Protein AF-A0A8J8F6L7-F1 (afdb_monomer_lite)

Foldseek 3Di:
DPPDPPPVPPPPDDDDDDPPDDPDQDQPPDDAPDKFKWFFAAQPFLQWTWIQTPVVRDIFTAREAFWDAQDEPPCLVVDDQLLDFLGPDSVLSNVLRVVSRVVCCVQRPGGFIKIKHHFPQDDQADPVRGGHIWIFGDSPPPPDRPDTSRLVCLLQASTQTDLARGPCNQVSLQSNVNCLVVCGRSNPPRDLFDAAALQWFAQKAKFFQFFFKAFLVARDDPLFAFDFFDLQKDWFFPDPQFRDPVVSGGRQKGDDLVLLEIEGRAPRQFCSCCVFCRNGRHLLLVVLSLCVSFPDLQDAAAEEEENQQRQPPDPWHDDSNRRSVSQVNQRNQSHHYYYDNDAPPPGHDHLVRHQEYEYEQGQHADDLVNLVSVLVSSVNRHHYYYHGHLPDDPNSQVRSVVSCVSSPGRMGGGNTTMFHCPAATPSGRSTGMDSRGDPPNDDSGGRDNSRSVPPVQCWDWPPQAAQFWTKIKGKDFFVCVFDFAAFFKKKKAWDPQKWQAFDWQVQKWKWADAPLPNHTDTWGFDTDGDTDGMDMTGTDPPDGRGHNGMIMMIGGTMGHGHFDKIKMKMWTDDPDIDMDITIDGHD

pLDDT: mean 90.18, std 14.59, range [25.34, 98.88]

Sequence (587 aa):
MRRRSFLQSIAATLGIGATSSQIYAAASELNCGVWYDAEITKVTDGDTVDILVDENDTEYNVRVLGHDTPEKSGNTYYEKIEEWEFIDDGEHLEEWGNKATDFAEKELPVGTQCQVRLDCESEEIDQYGRLLAKIRYDREGNGTYDTVYNKFAIEEGYARVYAGSMSNTDEYLAAQRFARENSRGLWAGVKDELPEWRNRDVSTSMHPHTSSIVTTDGKVPPSRVPIWAEPEAVQENTSSYTVEYDDGNLPLVAVDRPKHVAYFGGVTINEVWEEETTDLDHFTFVTNLIDELHDDANPSGPVLIDGGHKTFNQDNAVSAEDTAFYQRYLEGVGIELHSINNYSNDTGYALSEARALVASSCPEEWTADEIDAVQQFTENGGVVLLMGSGSETTAERANLDDLAAGIGTDLRLNIDDVRDDTNNVADDRKLLVTENLNREEFDLWTAYNGDSTVVADILDASPSDANIASTHTWTLDDASDDFDGEVDAIDVAYPPGTSLDGLTNENITVYLDRDGDGTTDVIRVNSDEYSGSSATFVLDGRYNTDVAGEVTLVIDGIENPDAGEHVATETLTGDDTYSVDAEYVVK

Radius of gyration: 29.03 Å; chains: 1; bounding box: 58×84×83 Å

Secondary structure (DSSP, 8-state):
---SGGGTTSTTS----------PPPP-SPPTT-EEEEEEEEE-SSSEEEEEETTTTEEEEEEETTEE-PPPTT-GGG--GGGSTT---HHHHHHHHHHHHHHHHHHS-TT-EEEEE--SSS-SB-TTS-EEEEEEE-TTSSS---EEHHHHHHHTTS-EEP--S-TTHHHHHHHHHHHHHTT-GGGTT--SS----S----S-EEEETPPPEEETTEEPPGGG-SEE--TT-EEEE-STTPPP-TTS--EEEEEEGGGTEEEESS-TT-GGGHHHHTT--HHHHHHHHHHHHSSSSS--SPEEEE-TTS-TT-TTS--GGG-HHHHHHHHHTT--EEEE--TTSSSS--GGG-SEEEEE--SSPPPHHHHHHHHHHHHTT-EEEEE--TT--HHHHHHHHHHHHHTT--EEE-SEEEE-SSSBSTT-TTEEEE--B-TTT----SPP-SS-S----SEEEES--TTSEEEEEEEETTGGGT--EEEEEEEEE--BTBB-TT-BGGGEEEEE-SSSSS--EEEPBPS-B--TTEEEEEB-TTS--EESS-EEEEEEEEEP-SSEEEEEEEEEEESSEEEEEEEEEE-

Structure (mmCIF, N/CA/C/O backbone):
data_AF-A0A8J8F6L7-F1
#
_entry.id   AF-A0A8J8F6L7-F1
#
loop_
_atom_site.group_PDB
_atom_site.id
_atom_site.type_symbol
_atom_site.label_atom_id
_atom_site.label_alt_id
_atom_site.label_comp_id
_atom_site.label_asym_id
_atom_site.label_entity_id
_atom_site.label_seq_id
_atom_site.pdbx_PDB_ins_code
_atom_site.Cartn_x
_atom_site.Cartn_y
_atom_site.Cartn_z
_atom_site.occupancy
_atom_site.B_iso_or_equiv
_atom_site.auth_seq_id
_atom_site.auth_comp_id
_atom_site.auth_asym_id
_atom_site.auth_atom_id
_atom_site.pdbx_PDB_model_num
ATOM 1 N N . MET A 1 1 ? -12.933 11.354 5.220 1.00 36.38 1 MET A N 1
ATOM 2 C CA . MET A 1 1 ? -11.989 12.163 6.040 1.00 36.38 1 MET A CA 1
ATOM 3 C C . MET A 1 1 ? -11.129 13.086 5.143 1.00 36.38 1 MET A C 1
ATOM 5 O O . MET A 1 1 ? -10.077 12.668 4.698 1.00 36.38 1 MET A O 1
ATOM 9 N N . ARG A 1 2 ? -11.537 14.330 4.805 1.00 25.34 2 ARG A N 1
ATOM 10 C CA . ARG A 1 2 ? -10.688 15.239 3.979 1.00 25.34 2 ARG A CA 1
ATOM 11 C C . ARG A 1 2 ? -9.535 15.797 4.822 1.00 25.34 2 ARG A C 1
ATOM 13 O O . ARG A 1 2 ? -9.716 16.764 5.566 1.00 25.34 2 ARG A O 1
ATOM 20 N N . ARG A 1 3 ? -8.373 15.150 4.750 1.00 41.25 3 ARG A N 1
ATOM 21 C CA . ARG A 1 3 ? -7.165 15.507 5.500 1.00 41.25 3 ARG A CA 1
ATOM 22 C C . ARG A 1 3 ? -6.457 16.692 4.816 1.00 41.25 3 ARG A C 1
ATOM 24 O O . ARG A 1 3 ? -6.152 16.678 3.633 1.00 41.25 3 ARG A O 1
ATOM 31 N N . ARG A 1 4 ? -6.283 17.771 5.586 1.00 34.62 4 ARG A N 1
ATOM 32 C CA . ARG A 1 4 ? -5.403 18.950 5.393 1.00 34.62 4 ARG A CA 1
ATOM 33 C C . ARG A 1 4 ? -5.516 19.869 4.154 1.00 34.62 4 ARG A C 1
ATOM 35 O O . ARG A 1 4 ? -5.208 21.051 4.325 1.00 34.62 4 ARG A O 1
ATOM 42 N N . SER A 1 5 ? -6.021 19.472 2.983 1.00 30.50 5 SER A N 1
ATOM 43 C CA . SER A 1 5 ? -5.944 20.345 1.781 1.00 30.50 5 SER A CA 1
ATOM 44 C C . SER A 1 5 ? -6.830 21.609 1.821 1.00 30.50 5 SER A C 1
ATOM 46 O O . SER A 1 5 ? -6.501 22.636 1.224 1.00 30.50 5 SER A O 1
ATOM 48 N N . PHE A 1 6 ? -7.924 21.622 2.593 1.00 27.05 6 PHE A N 1
ATOM 49 C CA . PHE A 1 6 ? -8.895 22.730 2.538 1.00 27.05 6 PHE A CA 1
ATOM 50 C C . PHE A 1 6 ? -8.508 23.993 3.339 1.00 27.05 6 PHE A C 1
ATOM 52 O O . PHE A 1 6 ? -9.115 25.052 3.162 1.00 27.05 6 PHE A O 1
ATOM 59 N N . LEU A 1 7 ? -7.505 23.930 4.223 1.00 28.56 7 LEU A N 1
ATOM 60 C CA . LEU A 1 7 ? -7.159 25.063 5.099 1.00 28.56 7 LEU A CA 1
ATOM 61 C C . LEU A 1 7 ? -6.171 26.066 4.484 1.00 28.56 7 LEU A C 1
ATOM 63 O O . LEU A 1 7 ? -6.105 27.201 4.962 1.00 28.56 7 LEU A O 1
ATOM 67 N N . GLN A 1 8 ? -5.462 25.724 3.404 1.00 29.28 8 GLN A N 1
ATOM 68 C CA . GLN A 1 8 ? -4.541 26.676 2.768 1.00 29.28 8 GLN A CA 1
ATOM 69 C C . GLN A 1 8 ? -5.259 27.770 1.949 1.00 29.28 8 GLN A C 1
ATOM 71 O O . GLN A 1 8 ? -4.736 28.878 1.819 1.00 29.28 8 GLN A O 1
ATOM 76 N N . SER A 1 9 ? -6.500 27.543 1.499 1.00 26.55 9 SER A N 1
ATOM 77 C CA . SER A 1 9 ? -7.183 28.456 0.561 1.00 26.55 9 SER A CA 1
ATOM 78 C C . SER A 1 9 ? -8.072 29.549 1.184 1.00 26.55 9 SER A C 1
ATOM 80 O O . SER A 1 9 ? -8.610 30.378 0.451 1.00 26.55 9 SER A O 1
ATOM 82 N N . ILE A 1 10 ? -8.214 29.642 2.517 1.00 27.50 10 ILE A N 1
ATOM 83 C CA . ILE A 1 10 ? -9.085 30.658 3.171 1.00 27.50 10 ILE A CA 1
ATOM 84 C C . ILE A 1 10 ? -8.306 31.718 3.985 1.00 27.50 10 ILE A C 1
ATOM 86 O O . ILE A 1 10 ? -8.880 32.698 4.460 1.00 27.50 10 ILE A O 1
ATOM 90 N N . ALA A 1 11 ? -6.976 31.634 4.090 1.00 28.31 11 ALA A N 1
ATOM 91 C CA . ALA A 1 11 ? -6.195 32.613 4.865 1.00 28.31 11 ALA A CA 1
ATOM 92 C C . ALA A 1 11 ? -5.929 33.953 4.137 1.00 28.31 11 ALA A C 1
ATOM 94 O O . ALA A 1 11 ? -5.399 34.894 4.733 1.00 28.31 11 ALA A O 1
ATOM 95 N N . ALA A 1 12 ? -6.309 34.086 2.863 1.00 28.75 12 ALA A N 1
ATOM 96 C CA . ALA A 1 12 ? -5.899 35.207 2.018 1.00 28.75 12 ALA A CA 1
ATOM 97 C C . ALA A 1 12 ? -6.955 36.310 1.821 1.00 28.75 12 ALA A C 1
ATOM 99 O O . ALA A 1 12 ? -6.907 37.011 0.815 1.00 28.75 12 ALA A O 1
ATOM 100 N N . THR A 1 13 ? -7.923 36.535 2.719 1.00 31.84 13 THR A N 1
ATOM 101 C CA . THR A 1 13 ? -8.704 37.793 2.664 1.00 31.84 13 THR A CA 1
ATOM 102 C C . THR A 1 13 ? -9.397 38.141 3.981 1.00 31.84 13 THR A C 1
ATOM 104 O O . THR A 1 13 ? -10.559 37.817 4.163 1.00 31.84 13 THR A O 1
ATOM 107 N N . LEU A 1 14 ? -8.704 38.839 4.891 1.00 30.12 14 LEU A N 1
ATOM 108 C CA . LEU A 1 14 ? -9.230 39.911 5.765 1.00 30.12 14 LEU A CA 1
ATOM 109 C C . LEU A 1 14 ? -8.181 40.236 6.834 1.00 30.12 14 LEU A C 1
ATOM 111 O O . LEU A 1 14 ? -8.119 39.633 7.901 1.00 30.12 14 LEU A O 1
ATOM 115 N N . GLY A 1 15 ? -7.336 41.224 6.545 1.00 36.53 15 GLY A N 1
ATOM 116 C CA . GLY A 1 15 ? -6.406 41.760 7.527 1.00 36.53 15 GLY A CA 1
ATOM 117 C C . GLY A 1 15 ? -7.146 42.501 8.636 1.00 36.53 15 GLY A C 1
ATOM 118 O O . GLY A 1 15 ? -7.503 43.653 8.434 1.00 36.53 15 GLY A O 1
ATOM 119 N N . ILE A 1 16 ? -7.312 41.858 9.793 1.00 32.06 16 ILE A N 1
ATOM 120 C CA . ILE A 1 16 ? -7.344 42.452 11.138 1.00 32.06 16 ILE A CA 1
ATOM 121 C C . ILE A 1 16 ? -6.668 41.424 12.057 1.00 32.06 16 ILE A C 1
ATOM 123 O O . ILE A 1 16 ? -7.080 40.272 12.126 1.00 32.06 16 ILE A O 1
ATOM 127 N N . GLY A 1 17 ? -5.600 41.844 12.735 1.00 36.12 17 GLY A N 1
ATOM 128 C 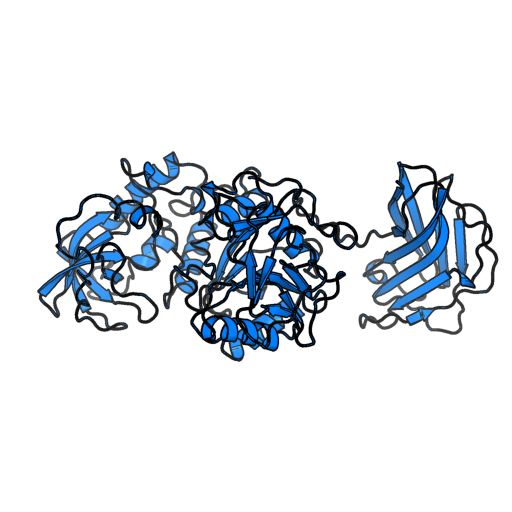CA . GLY A 1 17 ? -4.788 40.988 13.592 1.00 36.12 17 GLY A CA 1
ATOM 129 C C . GLY A 1 17 ? -5.559 40.411 14.780 1.00 36.12 17 GLY A C 1
ATOM 130 O O . GLY A 1 17 ? -5.844 41.113 15.746 1.00 36.12 17 GLY A O 1
ATOM 131 N N . ALA A 1 18 ? -5.802 39.110 14.711 1.00 28.64 18 ALA A N 1
ATOM 132 C CA . ALA A 1 18 ? -5.676 38.164 15.808 1.00 28.64 18 ALA A CA 1
ATOM 133 C C . ALA A 1 18 ? -5.099 36.892 15.173 1.00 28.64 18 ALA A C 1
ATOM 135 O O . ALA A 1 18 ? -5.662 36.375 14.214 1.00 28.64 18 ALA A O 1
ATOM 136 N N . THR A 1 19 ? -3.926 36.456 15.621 1.00 32.53 19 THR A N 1
ATOM 137 C CA . THR A 1 19 ? -3.245 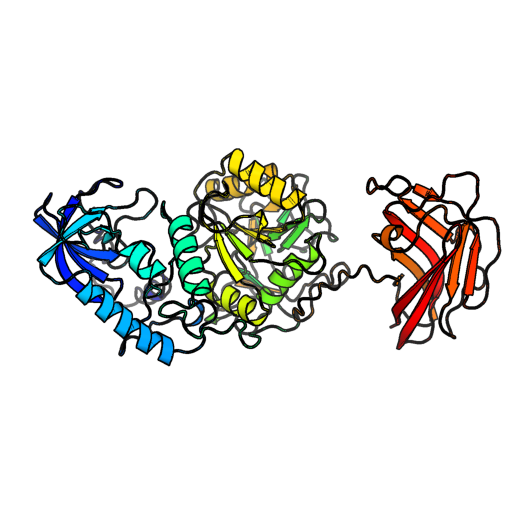35.253 15.127 1.00 32.53 19 THR A CA 1
ATOM 138 C C . THR A 1 19 ? -4.118 34.029 15.407 1.00 32.53 19 THR A C 1
ATOM 140 O O . THR A 1 19 ? -4.175 33.557 16.539 1.00 32.53 19 THR A O 1
ATOM 143 N N . SER A 1 20 ? -4.841 33.556 14.392 1.00 33.84 20 SER A N 1
ATOM 144 C CA . SER A 1 20 ? -5.748 32.402 14.433 1.00 33.84 20 SER A CA 1
ATOM 145 C C . SER A 1 20 ? -5.003 31.090 14.176 1.00 33.84 20 SER A C 1
ATOM 147 O O . SER A 1 20 ? -5.345 30.319 13.286 1.00 33.84 20 SER A O 1
ATOM 149 N N . SER A 1 21 ? -3.941 30.863 14.931 1.00 35.09 21 SER A N 1
ATOM 150 C CA . SER A 1 21 ? -3.118 29.662 14.847 1.00 35.09 21 SER A CA 1
ATOM 151 C C . SER A 1 21 ? -2.465 29.505 16.212 1.00 35.09 21 SER A C 1
ATOM 153 O O . SER A 1 21 ? -1.813 30.450 16.653 1.00 35.09 21 SER A O 1
ATOM 155 N N . GLN A 1 22 ? -2.656 28.347 16.852 1.00 34.81 22 GLN A N 1
ATOM 156 C CA . GLN A 1 22 ? -2.362 28.009 18.259 1.00 34.81 22 GLN A CA 1
ATOM 157 C C . GLN A 1 22 ? -3.545 28.144 19.238 1.00 34.81 22 GLN A C 1
ATOM 159 O O . GLN A 1 22 ? -3.485 28.873 20.224 1.00 34.81 22 GLN A O 1
ATOM 164 N N . ILE A 1 23 ? -4.599 27.356 19.025 1.00 31.83 23 ILE A N 1
ATOM 165 C CA . ILE A 1 23 ? -5.186 26.615 20.149 1.00 31.83 23 ILE A CA 1
ATOM 166 C C . ILE A 1 23 ? -4.675 25.187 19.959 1.00 31.83 23 ILE A C 1
ATOM 168 O O . ILE A 1 23 ? -5.299 24.392 19.272 1.00 31.83 23 ILE A O 1
ATOM 172 N N . TYR A 1 24 ? -3.464 24.909 20.447 1.00 39.56 24 TYR A N 1
ATOM 173 C CA . TYR A 1 24 ? -3.032 23.525 20.621 1.00 39.56 24 TYR A CA 1
ATOM 174 C C . TYR A 1 24 ? -3.921 22.922 21.710 1.00 39.56 24 TYR A C 1
ATOM 176 O O . TYR A 1 24 ? -4.086 23.543 22.765 1.00 39.56 24 TYR A O 1
ATOM 184 N N . ALA A 1 25 ? -4.520 21.762 21.435 1.00 43.25 25 ALA A N 1
ATOM 185 C CA . ALA A 1 25 ? -5.169 20.955 22.456 1.00 43.25 25 ALA A CA 1
ATOM 186 C C . ALA A 1 25 ? -4.179 20.764 23.613 1.00 43.25 25 ALA A C 1
ATOM 188 O O . ALA A 1 25 ? -3.015 20.422 23.394 1.00 43.25 25 ALA A O 1
ATOM 189 N N . ALA A 1 26 ? -4.602 21.064 24.840 1.00 53.88 26 ALA A N 1
ATOM 190 C CA . ALA A 1 26 ? -3.833 20.635 25.995 1.00 53.88 26 ALA A CA 1
ATOM 191 C C . ALA A 1 26 ? -3.823 19.101 25.970 1.00 53.88 26 ALA A C 1
ATOM 193 O O . ALA A 1 26 ? -4.887 18.506 25.808 1.00 53.88 26 ALA A O 1
ATOM 194 N N . ALA A 1 27 ? -2.643 18.485 26.090 1.00 65.12 27 ALA A N 1
ATOM 195 C CA . ALA A 1 27 ? -2.542 17.050 26.334 1.00 65.12 27 ALA A CA 1
ATOM 196 C C . ALA A 1 27 ? -3.494 16.676 27.487 1.00 65.12 27 ALA A C 1
ATOM 198 O O . ALA A 1 27 ? -3.609 17.426 28.458 1.00 65.12 27 ALA A O 1
ATOM 199 N N . SER A 1 28 ? -4.176 15.542 27.372 1.00 73.50 28 SER A N 1
ATOM 200 C CA . SER A 1 28 ? -5.191 15.006 28.288 1.00 73.50 28 SER A CA 1
ATOM 201 C C . SER A 1 28 ? -4.690 14.763 29.717 1.00 73.50 28 SER A C 1
ATOM 203 O O . SER A 1 28 ? -5.477 14.397 30.580 1.00 73.50 28 SER A O 1
ATOM 205 N N . GLU A 1 29 ? -3.401 14.972 29.993 1.00 86.50 29 GLU A N 1
ATOM 206 C CA . GLU A 1 29 ? -2.724 14.599 31.242 1.00 86.50 29 GLU A CA 1
ATOM 207 C C . GLU A 1 29 ? -2.743 13.076 31.521 1.00 86.50 29 GLU A C 1
ATOM 209 O O . GLU A 1 29 ? -2.272 12.638 32.573 1.00 86.50 29 GLU A O 1
ATOM 214 N N . LEU A 1 30 ? -3.224 12.254 30.577 1.00 92.88 30 LEU A N 1
ATOM 215 C CA . LEU A 1 30 ? -3.220 10.793 30.648 1.00 92.88 30 LEU A CA 1
ATOM 216 C C . LEU A 1 30 ? -1.919 10.231 30.063 1.00 92.88 30 LEU A C 1
ATOM 218 O O . LEU A 1 30 ? -1.390 10.730 29.074 1.00 92.88 30 LEU A O 1
ATOM 222 N N . ASN A 1 31 ? -1.400 9.156 30.656 1.00 94.44 31 ASN A N 1
ATOM 223 C CA . ASN A 1 31 ? -0.221 8.469 30.133 1.00 94.44 31 ASN A CA 1
ATOM 224 C C . ASN A 1 31 ? -0.632 7.348 29.173 1.00 94.44 31 ASN A C 1
ATOM 226 O O . ASN A 1 31 ? -1.535 6.563 29.474 1.00 94.44 31 ASN A O 1
ATOM 230 N N . CYS A 1 32 ? 0.088 7.213 28.059 1.00 95.25 32 CYS A N 1
ATOM 231 C CA . CYS A 1 32 ? -0.089 6.082 27.154 1.00 95.25 32 CYS A CA 1
ATOM 232 C C . CYS A 1 32 ? 0.200 4.738 27.842 1.00 95.25 32 CYS A C 1
ATOM 234 O O . CYS A 1 32 ? 0.972 4.650 28.800 1.00 95.25 32 CYS A O 1
ATOM 236 N N . GLY A 1 33 ? -0.473 3.678 27.388 1.00 95.69 33 GLY A N 1
ATOM 237 C CA . GLY A 1 33 ? -0.312 2.322 27.925 1.00 95.69 33 GLY A CA 1
ATOM 238 C C . GLY A 1 33 ? -1.005 2.057 29.270 1.00 95.69 33 GLY A C 1
ATOM 239 O O . GLY A 1 33 ? -1.091 0.898 29.686 1.00 95.69 33 GLY A O 1
ATOM 240 N N . VAL A 1 34 ? -1.543 3.086 29.932 1.00 96.75 34 VAL A N 1
ATOM 241 C CA . VAL A 1 34 ? -2.256 2.972 31.213 1.00 96.75 34 VAL A CA 1
ATOM 242 C C . VAL A 1 34 ? -3.765 2.924 30.976 1.00 96.75 34 VAL A C 1
ATOM 244 O O . VAL A 1 34 ? -4.299 3.680 30.171 1.00 96.75 34 VAL A O 1
ATOM 247 N N . TRP A 1 35 ? -4.448 2.018 31.680 1.00 97.56 35 TRP A N 1
ATOM 248 C CA . TRP A 1 35 ? -5.910 1.969 31.723 1.00 97.56 35 TRP A CA 1
ATOM 249 C C . TRP A 1 35 ? -6.425 2.842 32.867 1.00 97.56 35 TRP A C 1
ATOM 251 O O . TRP A 1 35 ? -6.022 2.638 34.014 1.00 97.56 35 TRP A O 1
ATOM 261 N N . TYR A 1 36 ? -7.329 3.763 32.550 1.00 98.06 36 TYR A N 1
ATOM 262 C CA . TYR A 1 36 ? -7.994 4.658 33.496 1.00 98.06 36 TYR A CA 1
ATOM 263 C C . TYR A 1 36 ? -9.471 4.303 33.604 1.00 98.06 36 TYR A C 1
ATOM 265 O O . TYR A 1 36 ? -10.099 4.031 32.583 1.00 98.06 36 TYR A O 1
ATOM 273 N N . ASP A 1 37 ? -10.015 4.305 34.821 1.00 98.38 37 ASP A N 1
ATOM 274 C CA . ASP A 1 37 ? -11.454 4.145 35.042 1.00 98.38 37 ASP A CA 1
ATOM 275 C C . ASP A 1 37 ? -12.214 5.355 34.475 1.00 98.38 37 ASP A C 1
ATOM 277 O O . ASP A 1 37 ? -11.758 6.501 34.565 1.00 98.38 37 ASP A O 1
ATOM 281 N N . ALA A 1 38 ? -13.347 5.075 33.834 1.00 98.56 38 ALA A N 1
ATOM 282 C CA . ALA A 1 38 ? -14.183 6.072 33.187 1.00 98.56 38 ALA A CA 1
ATOM 283 C C . ALA A 1 38 ? -15.652 5.625 33.122 1.00 98.56 38 ALA A C 1
ATOM 285 O O . ALA A 1 38 ? -15.969 4.438 33.234 1.00 98.56 38 ALA A O 1
ATOM 286 N N . GLU A 1 39 ? -16.547 6.570 32.854 1.00 98.62 39 GLU A N 1
ATOM 287 C CA . GLU A 1 39 ? -17.972 6.327 32.617 1.00 98.62 39 GLU A CA 1
ATOM 288 C C . GLU A 1 39 ? -18.392 6.855 31.240 1.00 98.62 39 GLU A C 1
ATOM 290 O O . GLU A 1 39 ? -18.067 7.987 30.883 1.00 98.62 39 GLU A O 1
ATOM 295 N N . ILE A 1 40 ? -19.153 6.063 30.478 1.00 98.69 40 ILE A N 1
ATOM 296 C CA . ILE A 1 40 ? -19.761 6.508 29.215 1.00 98.69 40 ILE A CA 1
ATOM 297 C C . ILE A 1 40 ? -20.833 7.564 29.516 1.00 98.69 40 ILE A C 1
ATOM 299 O O . ILE A 1 40 ? -21.862 7.247 30.119 1.00 98.69 40 ILE A O 1
ATOM 303 N N . THR A 1 41 ? -20.650 8.799 29.048 1.00 98.69 41 THR A N 1
ATOM 304 C CA . THR A 1 41 ? -21.628 9.887 29.231 1.00 98.69 41 THR A CA 1
ATOM 305 C C . THR A 1 41 ? -22.517 10.095 28.007 1.00 98.69 41 THR A C 1
ATOM 307 O O . THR A 1 41 ? -23.658 10.553 28.144 1.00 98.69 41 THR A O 1
ATOM 310 N N . LYS A 1 42 ? -22.051 9.698 26.817 1.00 98.56 42 LYS A N 1
ATOM 311 C CA . LYS A 1 42 ? -22.815 9.774 25.565 1.00 98.56 42 LYS A CA 1
ATOM 312 C C . LYS A 1 42 ? -22.292 8.779 24.528 1.00 98.56 42 LYS A C 1
ATOM 314 O O . LYS A 1 42 ? -21.089 8.603 24.393 1.00 98.56 42 LYS A O 1
ATOM 319 N N . VAL A 1 43 ? -23.190 8.220 23.722 1.00 98.31 43 VAL A N 1
ATOM 320 C CA . VAL A 1 43 ? -22.847 7.524 22.472 1.00 98.31 43 VAL A CA 1
ATOM 321 C C . VAL A 1 43 ? -23.262 8.423 21.310 1.00 98.31 43 VAL A C 1
ATOM 323 O O . VAL A 1 43 ? -24.415 8.856 21.252 1.00 98.31 43 VAL A O 1
ATOM 326 N N . THR A 1 44 ? -22.320 8.795 20.442 1.00 96.38 44 THR A N 1
ATOM 327 C CA . THR A 1 44 ? -22.609 9.645 19.273 1.00 96.38 44 THR A CA 1
ATOM 328 C C . THR A 1 44 ? -22.907 8.788 18.041 1.00 96.38 44 THR A C 1
ATOM 330 O O . THR A 1 44 ? -23.873 9.078 17.324 1.00 96.38 44 THR A O 1
ATOM 333 N N . ASP A 1 45 ? -22.114 7.743 17.824 1.00 95.56 45 ASP A N 1
ATOM 334 C CA . ASP A 1 45 ? -22.242 6.729 16.770 1.00 95.56 45 ASP A CA 1
ATOM 335 C C . ASP A 1 45 ? -21.354 5.509 17.101 1.00 95.56 45 ASP A C 1
ATOM 337 O O . ASP A 1 45 ? -20.936 5.334 18.249 1.00 95.56 45 ASP A O 1
ATOM 341 N N . GLY A 1 46 ? -21.124 4.638 16.115 1.00 96.19 46 GLY A N 1
ATOM 342 C CA . GLY A 1 46 ? -20.408 3.373 16.259 1.00 96.19 46 GLY A CA 1
ATOM 343 C C . GLY A 1 46 ? -18.942 3.497 16.695 1.00 96.19 46 GLY A C 1
ATOM 344 O O . GLY A 1 46 ? -18.406 2.565 17.306 1.00 96.19 46 GLY A O 1
ATOM 345 N N . ASP A 1 47 ? -18.299 4.634 16.429 1.00 96.62 47 ASP A N 1
ATOM 346 C CA . ASP A 1 47 ? -16.877 4.875 16.704 1.00 96.62 47 ASP A CA 1
ATOM 347 C C . ASP A 1 47 ? -16.574 6.139 17.513 1.00 96.62 47 ASP A C 1
ATOM 349 O O . ASP A 1 47 ? -15.412 6.397 17.843 1.00 96.62 47 ASP A O 1
ATOM 353 N N . THR A 1 48 ? -17.605 6.894 17.891 1.00 97.19 48 THR A N 1
ATOM 354 C CA . THR A 1 48 ? -17.458 8.112 18.682 1.00 97.19 48 THR A CA 1
ATOM 355 C C . THR A 1 48 ? -18.353 8.092 19.924 1.00 97.19 48 THR A C 1
ATOM 357 O O . THR A 1 48 ? -19.586 8.026 19.852 1.00 97.19 48 THR A O 1
ATOM 360 N N . VAL A 1 49 ? -17.735 8.241 21.098 1.00 98.38 49 VAL A N 1
ATOM 361 C CA . VAL A 1 49 ? -18.412 8.308 22.408 1.00 98.38 49 VAL A CA 1
ATOM 362 C C . VAL A 1 49 ? -17.858 9.456 23.252 1.00 98.38 49 VAL A C 1
ATOM 364 O O . VAL A 1 49 ? -16.729 9.880 23.038 1.00 98.38 49 VAL A O 1
ATOM 367 N N . ASP A 1 50 ? -18.624 9.946 24.225 1.00 98.62 50 ASP A N 1
ATOM 368 C CA . ASP A 1 50 ? -18.105 10.827 25.277 1.00 98.62 50 ASP A CA 1
ATOM 369 C C . ASP A 1 50 ? -17.910 10.010 26.560 1.00 98.62 50 ASP A C 1
ATOM 371 O O . ASP A 1 50 ? -18.773 9.200 26.924 1.00 98.62 50 ASP A O 1
ATOM 375 N N . ILE A 1 51 ? -16.781 10.221 27.238 1.00 98.44 51 ILE A N 1
ATOM 376 C CA . ILE A 1 51 ? -16.458 9.581 28.518 1.00 98.44 51 ILE A CA 1
ATOM 377 C C . ILE A 1 51 ? -16.061 10.610 29.565 1.00 98.44 51 ILE A C 1
ATOM 379 O O . ILE A 1 51 ? -15.367 11.573 29.251 1.00 98.44 51 ILE A O 1
ATOM 383 N N . LEU A 1 52 ? -16.422 10.363 30.821 1.00 98.50 52 LEU A N 1
ATOM 384 C CA . LEU A 1 52 ? -15.870 11.056 31.983 1.00 98.50 52 LEU A CA 1
ATOM 385 C C . LEU A 1 52 ? -14.759 10.193 32.584 1.00 98.50 52 LEU A C 1
ATOM 387 O O . LEU A 1 52 ? -15.034 9.072 33.003 1.00 98.50 52 LEU A O 1
ATOM 391 N N . VAL A 1 53 ? -13.523 10.694 32.608 1.00 98.19 53 VAL A N 1
ATOM 392 C CA . VAL A 1 53 ? -12.364 9.970 33.159 1.00 98.19 53 VAL A CA 1
ATOM 393 C C . VAL A 1 53 ? -12.163 10.334 34.628 1.00 98.19 53 VAL A C 1
ATOM 395 O O . VAL A 1 53 ? -12.013 11.507 34.973 1.00 98.19 53 VAL A O 1
ATOM 398 N N . ASP A 1 54 ? -12.107 9.323 35.496 1.00 97.06 54 ASP A N 1
ATOM 399 C CA . ASP A 1 54 ? -12.099 9.510 36.953 1.00 97.06 54 ASP A CA 1
ATOM 400 C C . ASP A 1 54 ? -10.805 10.152 37.475 1.00 97.06 54 ASP A C 1
ATOM 402 O O . ASP A 1 54 ? -10.830 10.902 38.453 1.00 97.06 54 ASP A O 1
ATOM 406 N N . GLU A 1 55 ? -9.665 9.866 36.834 1.00 96.31 55 GLU A N 1
ATOM 407 C CA . GLU A 1 55 ? -8.339 10.325 37.281 1.00 96.31 55 GLU A CA 1
ATOM 408 C C . GLU A 1 55 ? -8.240 11.857 37.342 1.00 96.31 55 GLU A C 1
ATOM 410 O O . GLU A 1 55 ? -7.588 12.406 38.234 1.00 96.31 55 GLU A O 1
ATOM 415 N N . ASN A 1 56 ? -8.899 12.552 36.412 1.00 94.44 56 ASN A N 1
ATOM 416 C CA . ASN A 1 56 ? -8.818 14.003 36.270 1.00 94.44 56 ASN A CA 1
ATOM 417 C C . ASN A 1 56 ? -10.183 14.713 36.213 1.00 94.44 56 ASN A C 1
ATOM 419 O O . ASN A 1 56 ? -10.210 15.925 35.994 1.00 94.44 56 ASN A O 1
ATOM 423 N N . ASP A 1 57 ? -11.295 13.996 36.425 1.00 95.62 57 ASP A N 1
ATOM 424 C CA . ASP A 1 57 ? -12.669 14.531 36.403 1.00 95.62 57 ASP A CA 1
ATOM 425 C C . ASP A 1 57 ? -12.970 15.319 35.110 1.00 95.62 57 ASP A C 1
ATOM 427 O O . ASP A 1 57 ? -13.604 16.377 35.127 1.00 95.62 57 ASP A O 1
ATOM 431 N N . THR A 1 58 ? -12.439 14.837 33.979 1.00 95.81 58 THR A N 1
ATOM 432 C CA . THR A 1 58 ? -12.551 15.496 32.671 1.00 95.81 58 THR A CA 1
ATOM 433 C C . THR A 1 58 ? -13.367 14.651 31.703 1.00 95.81 58 THR A C 1
ATOM 435 O O . THR A 1 58 ? -13.161 13.445 31.570 1.00 95.81 58 THR A O 1
ATOM 438 N N . GLU A 1 59 ? -14.304 15.307 31.017 1.00 97.12 59 GLU A N 1
ATOM 439 C CA . GLU A 1 59 ? -15.068 14.705 29.928 1.00 97.12 59 GLU A CA 1
ATOM 440 C C . GLU A 1 59 ? -14.298 14.835 28.607 1.00 97.12 59 GLU A C 1
ATOM 442 O O . GLU A 1 59 ? -13.894 15.937 28.222 1.00 97.12 59 GLU A O 1
ATOM 447 N N . TYR A 1 60 ? -14.112 13.716 27.910 1.00 97.44 60 TYR A N 1
ATOM 448 C CA . TYR A 1 60 ? -13.471 13.641 26.600 1.00 97.44 60 TYR A CA 1
ATOM 449 C C . TYR A 1 60 ? -14.464 13.149 25.558 1.00 97.44 60 TYR A C 1
ATOM 451 O O . TYR A 1 60 ? -15.132 12.140 25.769 1.00 97.44 60 TYR A O 1
ATOM 459 N N . ASN A 1 61 ? -14.490 13.810 24.401 1.00 97.69 61 ASN A N 1
ATOM 460 C CA . ASN A 1 61 ? -15.022 13.209 23.184 1.00 97.69 61 ASN A CA 1
ATOM 461 C C . ASN A 1 61 ? -13.948 12.269 22.624 1.00 97.69 61 ASN A C 1
ATOM 463 O O . ASN A 1 61 ? -12.831 12.706 22.350 1.00 97.69 61 ASN A O 1
ATOM 467 N N . VAL A 1 62 ? -14.266 10.987 22.506 1.00 97.56 62 VAL A N 1
ATOM 468 C CA . VAL A 1 62 ? -13.345 9.919 22.119 1.00 97.56 62 VAL A CA 1
ATOM 469 C C . VAL A 1 62 ? -13.667 9.472 20.705 1.00 97.56 62 VAL A C 1
ATOM 471 O O . VAL A 1 62 ? -14.793 9.051 20.439 1.00 97.56 62 VAL A O 1
ATOM 474 N N . ARG A 1 63 ? -12.661 9.501 19.826 1.00 96.56 63 ARG A N 1
ATOM 475 C CA . ARG A 1 63 ? -12.647 8.693 18.606 1.00 96.56 63 ARG A CA 1
ATOM 476 C C . ARG A 1 63 ? -11.978 7.380 18.970 1.00 96.56 63 ARG A C 1
ATOM 478 O O . ARG A 1 63 ? -10.814 7.337 19.374 1.00 96.56 63 ARG A O 1
ATOM 485 N N . VAL A 1 64 ? -12.751 6.315 18.900 1.00 96.62 64 VAL A N 1
ATOM 486 C CA . VAL A 1 64 ? -12.290 5.019 19.352 1.00 96.62 64 VAL A CA 1
ATOM 487 C C . VAL A 1 64 ? -11.219 4.507 18.376 1.00 96.62 64 VAL A C 1
ATOM 489 O O . VAL A 1 64 ? -11.406 4.478 17.163 1.00 96.62 64 VAL A O 1
ATOM 492 N N . LEU A 1 65 ? -10.039 4.198 18.917 1.00 95.62 65 LEU A N 1
ATOM 493 C CA . LEU A 1 65 ? -8.818 4.005 18.136 1.00 95.62 65 LEU A CA 1
ATOM 494 C C . LEU A 1 65 ? -8.842 2.704 17.318 1.00 95.62 65 LEU A C 1
ATOM 496 O O . LEU A 1 65 ? -9.120 1.629 17.851 1.00 95.62 65 LEU A O 1
ATOM 500 N N . GLY A 1 66 ? -8.443 2.789 16.057 1.00 92.12 66 GLY A N 1
ATOM 501 C CA . GLY A 1 66 ? -8.232 1.657 15.158 1.00 92.12 66 GLY A CA 1
ATOM 502 C C . GLY A 1 66 ? -9.481 1.054 14.536 1.00 92.12 66 GLY A C 1
ATOM 503 O O . GLY A 1 66 ? -9.363 0.056 13.834 1.00 92.12 66 GLY A O 1
ATOM 504 N N . HIS A 1 67 ? -10.664 1.608 14.799 1.00 91.75 67 HIS A N 1
ATOM 505 C CA . HIS A 1 67 ? -11.904 1.142 14.193 1.00 91.75 67 HIS A CA 1
ATOM 506 C C . HIS A 1 67 ? -12.680 2.301 13.570 1.00 91.75 67 HIS A C 1
ATOM 508 O O . HIS A 1 67 ? -12.661 3.429 14.072 1.00 91.75 67 HIS A O 1
ATOM 514 N N . ASP A 1 68 ? -13.329 2.021 12.452 1.00 95.69 68 ASP A N 1
ATOM 515 C CA . ASP A 1 68 ? -14.105 2.982 11.677 1.00 95.69 68 ASP A CA 1
ATOM 516 C C . ASP A 1 68 ? -15.443 2.354 11.297 1.00 95.69 68 ASP A C 1
ATOM 518 O O . ASP A 1 68 ? -15.501 1.188 10.893 1.00 95.69 68 ASP A O 1
ATOM 522 N N . THR A 1 69 ? -16.530 3.091 11.501 1.00 96.81 69 THR A N 1
ATOM 523 C CA . THR A 1 69 ? -17.887 2.614 11.204 1.00 96.81 69 THR A CA 1
ATOM 524 C C . THR A 1 69 ? -18.462 3.365 10.011 1.00 96.81 69 THR A C 1
ATOM 526 O O . THR A 1 69 ? -18.156 4.546 9.869 1.00 96.81 69 THR A O 1
ATOM 529 N N . PRO A 1 70 ? -19.304 2.729 9.171 1.00 96.06 70 PRO A N 1
ATOM 530 C CA . PRO A 1 70 ? -19.908 3.435 8.049 1.00 96.06 70 PRO A CA 1
ATOM 531 C C . PRO A 1 70 ? -20.693 4.666 8.507 1.00 96.06 70 PRO A C 1
ATOM 533 O O . PRO A 1 70 ? -21.298 4.682 9.587 1.00 96.06 70 PRO A O 1
ATOM 536 N N . GLU A 1 71 ? -20.743 5.687 7.663 1.00 93.31 71 GLU A N 1
ATOM 537 C CA . GLU A 1 71 ? -21.470 6.913 7.951 1.00 93.31 71 GLU A CA 1
ATOM 538 C C . GLU A 1 71 ? -22.982 6.659 7.962 1.00 93.31 71 GLU A C 1
ATOM 540 O O . GLU A 1 71 ? -23.588 6.134 7.025 1.00 93.31 71 GLU A O 1
ATOM 545 N N . LYS A 1 72 ? -23.637 7.080 9.044 1.00 89.62 72 LYS A N 1
ATOM 546 C CA . LYS A 1 72 ? -25.092 6.952 9.193 1.00 89.62 72 LYS A CA 1
ATOM 547 C C . LYS A 1 72 ? -25.865 7.920 8.295 1.00 89.62 72 LYS A C 1
ATOM 549 O O . LYS A 1 72 ? -25.337 8.876 7.719 1.00 89.62 72 LYS A O 1
ATOM 554 N N . SER A 1 73 ? -27.185 7.730 8.272 1.00 84.31 73 SER A N 1
ATOM 555 C CA . SER A 1 73 ? -28.099 8.586 7.512 1.00 84.31 73 SER A CA 1
ATOM 556 C C . SER A 1 73 ? -27.902 10.074 7.824 1.00 84.31 73 SER A C 1
ATOM 558 O O . SER A 1 73 ? -27.897 10.495 8.984 1.00 84.31 73 SER A O 1
ATOM 560 N N . GLY A 1 74 ? -27.759 10.884 6.772 1.00 84.56 74 GLY A N 1
ATOM 561 C CA . GLY A 1 74 ? -27.497 12.324 6.861 1.00 84.56 74 GLY A CA 1
ATOM 562 C C . GLY A 1 74 ? -26.018 12.719 6.809 1.00 84.56 74 GLY A C 1
ATOM 563 O O . GLY A 1 74 ? -25.743 13.897 6.577 1.00 84.56 74 GLY A O 1
ATOM 564 N N . ASN A 1 75 ? -25.099 11.757 6.943 1.00 86.06 75 ASN A N 1
ATOM 565 C CA . ASN A 1 75 ? -23.653 11.970 6.841 1.00 86.06 75 ASN A CA 1
ATOM 566 C C . ASN A 1 75 ? -23.004 11.263 5.642 1.00 86.06 75 ASN A C 1
ATOM 568 O O . ASN A 1 75 ? -21.816 11.451 5.420 1.00 86.06 75 ASN A O 1
ATOM 572 N N . THR A 1 76 ? -23.765 10.534 4.821 1.00 85.44 76 THR A N 1
ATOM 573 C CA . THR A 1 76 ? -23.248 9.750 3.680 1.00 85.44 76 THR A CA 1
ATOM 574 C C . THR A 1 76 ? -22.452 10.557 2.648 1.00 85.44 76 THR A C 1
ATOM 576 O O . THR A 1 76 ? -21.684 9.994 1.886 1.00 85.44 76 THR A O 1
ATOM 579 N N . TYR A 1 77 ? -22.569 11.889 2.631 1.00 86.50 77 TYR A N 1
ATOM 580 C CA . TYR A 1 77 ? -21.710 12.756 1.811 1.00 86.50 77 TYR A CA 1
ATOM 581 C C . TYR A 1 77 ? -20.234 12.778 2.268 1.00 86.50 77 TYR A C 1
ATOM 583 O O . TYR A 1 77 ? -19.362 13.194 1.508 1.00 86.50 77 TYR A O 1
ATOM 591 N N . TYR A 1 78 ? -19.951 12.395 3.515 1.00 87.50 78 TYR A N 1
ATOM 592 C CA . TYR A 1 78 ? -18.595 12.284 4.058 1.00 87.50 78 TYR A CA 1
ATOM 593 C C . TYR A 1 78 ? -17.985 10.892 3.878 1.00 87.50 78 TYR A C 1
ATOM 595 O O . TYR A 1 78 ? -16.783 10.748 4.116 1.00 87.50 78 TYR A O 1
ATOM 603 N N . GLU A 1 79 ? -18.800 9.925 3.452 1.00 92.38 79 GLU A N 1
ATOM 604 C CA . GLU A 1 79 ? -18.390 8.552 3.191 1.00 92.38 79 GLU A CA 1
ATOM 605 C C . GLU A 1 79 ? -17.495 8.500 1.954 1.00 92.38 79 GLU A C 1
ATOM 607 O O . GLU A 1 79 ? -17.817 9.103 0.922 1.00 92.38 79 GLU A O 1
ATOM 612 N N . LYS A 1 80 ? -16.386 7.766 2.054 1.00 92.25 80 LYS A N 1
ATOM 613 C CA . LYS A 1 80 ? -15.571 7.407 0.893 1.00 92.25 80 LYS A CA 1
ATOM 614 C C . LYS A 1 80 ? -15.741 5.912 0.677 1.00 92.25 80 LYS A C 1
ATOM 616 O O . LYS A 1 80 ? -15.180 5.107 1.410 1.00 92.25 80 LYS A O 1
ATOM 621 N N . ILE A 1 81 ? -16.549 5.552 -0.316 1.00 92.88 81 ILE A N 1
ATOM 622 C CA . ILE A 1 81 ? -16.910 4.154 -0.568 1.00 92.88 81 ILE A CA 1
ATOM 623 C C . ILE A 1 81 ? -15.647 3.330 -0.832 1.00 92.88 81 ILE A C 1
ATOM 625 O O . ILE A 1 81 ? -15.544 2.217 -0.341 1.00 92.88 81 ILE A O 1
ATOM 629 N N . GLU A 1 82 ? -14.656 3.890 -1.524 1.00 94.00 82 GLU A N 1
ATOM 630 C CA . GLU A 1 82 ? -13.351 3.300 -1.846 1.00 94.00 82 GLU A CA 1
ATOM 631 C C . GLU A 1 82 ? -12.545 2.808 -0.631 1.00 94.00 82 GLU A C 1
ATOM 633 O O . GLU A 1 82 ? -11.701 1.943 -0.806 1.00 94.00 82 GLU A O 1
ATOM 638 N N . GLU A 1 83 ? -12.836 3.271 0.590 1.00 93.50 83 GLU A N 1
ATOM 639 C CA . GLU A 1 83 ? -12.198 2.766 1.823 1.00 93.50 83 GLU A CA 1
ATOM 640 C C . GLU A 1 83 ? -12.774 1.412 2.289 1.00 93.50 83 GLU A C 1
ATOM 642 O O . GLU A 1 83 ? -12.210 0.757 3.166 1.00 93.50 83 GLU A O 1
ATOM 647 N N . TRP A 1 84 ? -13.911 0.983 1.732 1.00 94.06 84 TRP A N 1
ATOM 648 C CA . TRP A 1 84 ? -14.627 -0.219 2.153 1.00 94.06 84 TRP A CA 1
ATOM 649 C C . TRP A 1 84 ? -14.349 -1.401 1.226 1.00 94.06 84 TRP A C 1
ATOM 651 O O . TRP A 1 84 ? -14.885 -1.472 0.115 1.00 94.06 84 TRP A O 1
ATOM 661 N N . GLU A 1 85 ? -13.569 -2.354 1.746 1.00 92.19 85 GLU A N 1
ATOM 662 C CA . GLU A 1 85 ? -13.155 -3.577 1.052 1.00 92.19 85 GLU A CA 1
ATOM 663 C C . GLU A 1 85 ? -14.328 -4.293 0.375 1.00 92.19 85 GLU A C 1
ATOM 665 O O . GLU A 1 85 ? -15.243 -4.789 1.042 1.00 92.19 85 GLU A O 1
ATOM 670 N N . PHE A 1 86 ? -14.288 -4.350 -0.957 1.00 91.12 86 PHE A N 1
ATOM 671 C CA . PHE A 1 86 ? -15.259 -5.029 -1.822 1.00 91.12 86 PHE A CA 1
ATOM 672 C C . PHE A 1 86 ? -16.724 -4.554 -1.683 1.00 91.12 86 PHE A C 1
ATOM 674 O O . PHE A 1 86 ? -17.656 -5.223 -2.145 1.00 91.12 86 PHE A O 1
ATOM 681 N N . ILE A 1 87 ? -16.961 -3.379 -1.088 1.00 93.06 87 ILE A N 1
ATOM 682 C CA . ILE A 1 87 ? -18.294 -2.770 -0.961 1.00 93.06 87 ILE A CA 1
ATOM 683 C C . ILE A 1 87 ? -18.369 -1.535 -1.857 1.00 93.06 87 ILE A C 1
ATOM 685 O O . ILE A 1 87 ? -17.651 -0.567 -1.638 1.00 93.06 87 ILE A O 1
ATOM 689 N N . ASP A 1 88 ? -19.266 -1.551 -2.844 1.00 92.19 88 ASP A N 1
ATOM 690 C CA . ASP A 1 88 ? -19.564 -0.429 -3.753 1.00 92.19 88 ASP A 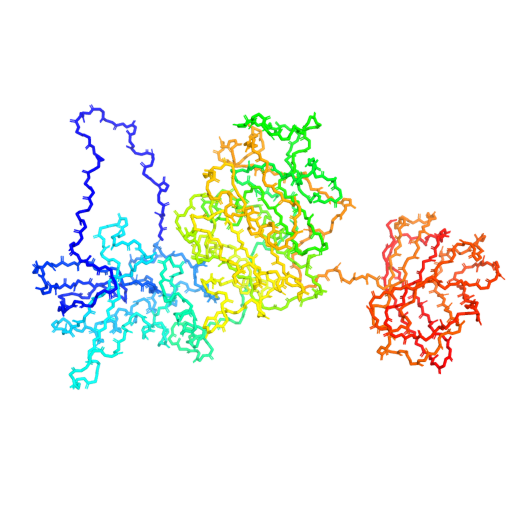CA 1
ATOM 691 C C . ASP A 1 88 ? -20.997 0.125 -3.573 1.00 92.19 88 ASP A C 1
ATOM 693 O O . ASP A 1 88 ? -21.465 0.950 -4.360 1.00 92.19 88 ASP A O 1
ATOM 697 N N . ASP A 1 89 ? -21.708 -0.331 -2.536 1.00 92.44 89 ASP A N 1
ATOM 698 C CA . ASP A 1 89 ? -23.102 0.020 -2.255 1.00 92.44 89 ASP A CA 1
ATOM 699 C C . ASP A 1 89 ? -23.216 0.988 -1.066 1.00 92.44 89 ASP A C 1
ATOM 701 O O . ASP A 1 89 ? -23.171 0.600 0.104 1.00 92.44 89 ASP A O 1
ATOM 705 N N . GLY A 1 90 ? -23.414 2.271 -1.377 1.00 92.56 90 GLY A N 1
ATOM 706 C CA . GLY A 1 90 ? -23.600 3.315 -0.369 1.00 92.56 90 GLY A CA 1
ATOM 707 C C . GLY A 1 90 ? -24.877 3.169 0.472 1.00 92.56 90 GLY A C 1
ATOM 708 O O . GLY A 1 90 ? -24.891 3.623 1.614 1.00 92.56 90 GLY A O 1
ATOM 709 N N . GLU A 1 91 ? -25.942 2.529 -0.036 1.00 93.19 91 GLU A N 1
ATOM 710 C CA . GLU A 1 91 ? -27.156 2.285 0.764 1.00 93.19 91 GLU A CA 1
ATOM 711 C C . GLU A 1 91 ? -26.897 1.209 1.827 1.00 93.19 91 GLU A C 1
ATOM 713 O O . GLU A 1 91 ? -27.351 1.340 2.968 1.00 93.19 91 GLU A O 1
ATOM 718 N N . HIS A 1 92 ? -26.124 0.176 1.478 1.00 93.88 92 HIS A N 1
ATOM 719 C CA . HIS A 1 92 ? -25.663 -0.838 2.429 1.00 93.88 92 HIS A CA 1
ATOM 720 C C . HIS A 1 92 ? -24.788 -0.218 3.522 1.00 93.88 92 HIS A C 1
ATOM 722 O O . HIS A 1 92 ? -25.030 -0.475 4.704 1.00 93.88 92 HIS A O 1
ATOM 728 N N . LEU A 1 93 ? -23.834 0.647 3.157 1.00 95.50 93 LEU A N 1
ATOM 729 C CA . LEU A 1 93 ? -23.014 1.382 4.128 1.00 95.50 93 LEU A CA 1
ATOM 730 C C . LEU A 1 93 ? -23.878 2.254 5.050 1.00 95.50 93 LEU A C 1
ATOM 732 O O . LEU A 1 93 ? -23.760 2.145 6.268 1.00 95.50 93 LEU A O 1
ATOM 736 N N . GLU A 1 94 ? -24.832 3.022 4.514 1.00 95.12 94 GLU A N 1
ATOM 737 C CA . GLU A 1 94 ? -25.746 3.831 5.334 1.00 95.12 94 GLU A CA 1
ATOM 738 C C . GLU A 1 94 ? -26.563 2.972 6.321 1.00 95.12 94 GLU A C 1
ATOM 740 O O . GLU A 1 94 ? -26.734 3.329 7.496 1.00 95.12 94 GLU A O 1
ATOM 745 N N . GLU A 1 95 ? -27.082 1.824 5.872 1.00 95.50 95 GLU A N 1
ATOM 746 C CA . GLU A 1 95 ? -27.797 0.880 6.736 1.00 95.50 95 GLU A CA 1
ATOM 747 C C . GLU A 1 95 ? -26.889 0.374 7.867 1.00 95.50 95 GLU A C 1
ATOM 749 O O . GLU A 1 95 ? -27.303 0.345 9.034 1.00 95.50 95 GLU A O 1
ATOM 754 N N . TRP A 1 96 ? -25.651 0.002 7.543 1.00 96.50 96 TRP A N 1
ATOM 755 C CA . TRP A 1 96 ? -24.692 -0.507 8.519 1.00 96.50 96 TRP A CA 1
ATOM 756 C C . TRP A 1 96 ? -24.150 0.561 9.463 1.00 96.50 96 TRP A C 1
ATOM 758 O O . TRP A 1 96 ? -23.947 0.244 10.633 1.00 96.50 96 TRP A O 1
ATOM 768 N N . GLY A 1 97 ? -24.060 1.823 9.047 1.00 96.69 97 GLY A N 1
ATOM 769 C CA . GLY A 1 97 ? -23.726 2.937 9.937 1.00 96.69 97 GLY A CA 1
ATOM 770 C C . GLY A 1 97 ? -24.773 3.147 11.035 1.00 96.69 97 GLY A C 1
ATOM 771 O O . GLY A 1 97 ? -24.452 3.347 12.214 1.00 96.69 97 GLY A O 1
ATOM 772 N N . ASN A 1 98 ? -26.059 3.001 10.691 1.00 97.06 98 ASN A N 1
ATOM 773 C CA . ASN A 1 98 ? -27.134 3.010 11.689 1.00 97.06 98 ASN A CA 1
ATOM 774 C C . ASN A 1 98 ? -27.042 1.794 12.629 1.00 97.06 98 ASN A C 1
ATOM 776 O O . ASN A 1 98 ? -27.142 1.946 13.846 1.00 97.06 98 ASN A O 1
ATOM 780 N N . LYS A 1 99 ? -26.793 0.592 12.090 1.00 97.75 99 LYS A N 1
ATOM 781 C CA . LYS A 1 99 ? -26.636 -0.630 12.900 1.00 97.75 99 LYS A CA 1
ATOM 782 C C . LYS A 1 99 ? -25.414 -0.583 13.821 1.00 97.75 99 LYS A C 1
ATOM 784 O O . LYS A 1 99 ? -25.491 -1.105 14.930 1.00 97.75 99 LYS A O 1
ATOM 789 N N . ALA A 1 100 ? -24.313 0.023 13.385 1.00 98.00 100 ALA A N 1
ATOM 790 C CA . ALA A 1 100 ? -23.114 0.224 14.192 1.00 98.00 100 ALA A CA 1
ATOM 791 C C . ALA A 1 100 ? -23.381 1.189 15.355 1.00 98.00 100 ALA A C 1
ATOM 793 O O . ALA A 1 100 ? -22.960 0.930 16.481 1.00 98.00 100 ALA A O 1
ATOM 794 N N . THR A 1 101 ? -24.170 2.242 15.118 1.00 97.56 101 THR A N 1
ATOM 795 C CA . THR A 1 101 ? -24.650 3.132 16.188 1.00 97.56 101 THR A CA 1
ATOM 796 C C . THR A 1 101 ? -25.528 2.378 17.194 1.00 97.56 101 THR A C 1
ATOM 798 O O . THR A 1 101 ? -25.271 2.445 18.395 1.00 97.56 101 THR A O 1
ATOM 801 N N . ASP A 1 102 ? -26.511 1.601 16.727 1.00 98.25 102 ASP A N 1
ATOM 802 C CA . ASP A 1 102 ? -27.371 0.784 17.601 1.00 98.25 102 ASP A CA 1
ATOM 803 C C . ASP A 1 102 ? -26.554 -0.236 18.420 1.00 98.25 102 ASP A C 1
ATOM 805 O O . ASP A 1 102 ? -26.859 -0.514 19.585 1.00 98.25 102 ASP A O 1
ATOM 809 N N . PHE A 1 103 ? -25.508 -0.808 17.816 1.00 98.44 103 PHE A N 1
ATOM 810 C CA . PHE A 1 103 ? -24.579 -1.712 18.487 1.00 98.44 103 PHE A CA 1
ATOM 811 C C . PHE A 1 103 ? -23.810 -0.995 19.602 1.00 98.44 103 PHE A C 1
ATOM 813 O O . PHE A 1 103 ? -23.805 -1.482 20.734 1.00 98.44 103 PHE A O 1
ATOM 820 N N . ALA A 1 104 ? -23.249 0.186 19.330 1.00 98.25 104 ALA A N 1
ATOM 821 C CA . ALA A 1 104 ? -22.568 1.004 20.332 1.00 98.25 104 ALA A CA 1
ATOM 822 C C . ALA A 1 104 ? -23.488 1.374 21.502 1.00 98.25 104 ALA A C 1
ATOM 824 O O . ALA A 1 104 ? -23.121 1.188 22.658 1.00 98.25 104 ALA A O 1
ATOM 825 N N . GLU A 1 105 ? -24.714 1.831 21.227 1.00 98.38 105 GLU A N 1
ATOM 826 C CA . GLU A 1 105 ? -25.686 2.195 22.268 1.00 98.38 105 GLU A CA 1
ATOM 827 C C . GLU A 1 105 ? -26.077 1.005 23.155 1.00 98.38 105 GLU A C 1
ATOM 829 O O . GLU A 1 105 ? -26.368 1.168 24.345 1.00 98.38 105 GLU A O 1
ATOM 834 N N . LYS A 1 106 ? -26.095 -0.200 22.579 1.00 98.25 106 LYS A N 1
ATOM 835 C CA . LYS A 1 106 ? -26.422 -1.434 23.291 1.00 98.25 106 LYS A CA 1
ATOM 836 C C . LYS A 1 106 ? -25.261 -1.948 24.140 1.00 98.25 106 LYS A C 1
ATOM 838 O O . LYS A 1 106 ? -25.506 -2.420 25.250 1.00 98.25 106 LYS A O 1
ATOM 843 N N . GLU A 1 107 ? -24.042 -1.927 23.609 1.00 98.06 107 GLU A N 1
ATOM 844 C CA . GLU A 1 107 ? -22.857 -2.455 24.294 1.00 98.06 107 GLU A CA 1
ATOM 845 C C . GLU A 1 107 ? -22.273 -1.435 25.292 1.00 98.06 107 GLU A C 1
ATOM 847 O O . GLU A 1 107 ? -21.770 -1.828 26.343 1.00 98.06 107 GLU A O 1
ATOM 852 N N . LEU A 1 108 ? -22.414 -0.132 25.020 1.00 98.19 108 LEU A N 1
ATOM 853 C CA . LEU A 1 108 ? -21.939 0.985 25.846 1.00 98.19 108 LEU A CA 1
ATOM 854 C C . LEU A 1 108 ? -23.079 1.957 26.227 1.00 98.19 108 LEU A C 1
ATOM 856 O O . LEU A 1 108 ? -22.993 3.154 25.946 1.00 98.19 108 LEU A O 1
ATOM 860 N N . PRO A 1 109 ? -24.168 1.509 26.879 1.00 98.12 109 PRO A N 1
ATOM 861 C CA . PRO A 1 109 ? -25.233 2.420 27.288 1.00 98.12 109 PRO A CA 1
ATOM 862 C C . PRO A 1 109 ? -24.703 3.503 28.239 1.00 98.12 109 PRO A C 1
ATOM 864 O O . PRO A 1 109 ? -23.814 3.251 29.053 1.00 98.12 109 PRO A O 1
ATOM 867 N N . VAL A 1 110 ? -25.278 4.708 28.185 1.00 98.50 110 VAL A N 1
ATOM 868 C CA . VAL A 1 110 ? -24.896 5.815 29.084 1.00 98.50 110 VAL A CA 1
ATOM 869 C C . VAL A 1 110 ? -24.944 5.369 30.553 1.00 98.50 110 VAL A C 1
ATOM 871 O O . VAL A 1 110 ? -25.931 4.778 31.002 1.00 98.50 110 VAL A O 1
ATOM 874 N N . GLY A 1 111 ? -23.878 5.666 31.295 1.00 98.00 111 GLY A N 1
ATOM 875 C CA . GLY A 1 111 ? -23.638 5.207 32.664 1.00 98.00 111 GLY A CA 1
ATOM 876 C C . GLY A 1 111 ? -22.815 3.918 32.769 1.00 98.00 111 GLY A C 1
ATOM 877 O O . GLY A 1 111 ? -22.526 3.469 33.883 1.00 98.00 111 GLY A O 1
ATOM 878 N N . THR A 1 112 ? -22.440 3.301 31.641 1.00 98.50 112 THR A N 1
ATOM 879 C CA . THR A 1 112 ? -21.551 2.130 31.627 1.00 98.50 112 THR A CA 1
ATOM 880 C C . THR A 1 112 ? -20.198 2.500 32.204 1.00 98.50 112 THR A C 1
ATOM 882 O O . THR A 1 112 ? -19.538 3.415 31.717 1.00 98.50 112 THR A O 1
ATOM 885 N N . GLN A 1 113 ? -19.788 1.759 33.232 1.00 98.44 113 GLN A N 1
ATOM 886 C CA . GLN A 1 113 ? -18.436 1.838 33.767 1.00 98.44 113 GLN A CA 1
ATOM 887 C C . GLN A 1 113 ? -17.498 1.090 32.822 1.00 98.44 113 GLN A C 1
ATOM 889 O O . GLN A 1 113 ? -17.764 -0.052 32.434 1.00 98.44 113 GLN A O 1
ATOM 894 N N . CYS A 1 114 ? -16.414 1.743 32.443 1.00 98.56 114 CYS A N 1
ATOM 895 C CA . CYS A 1 114 ? -15.440 1.236 31.495 1.00 98.56 114 CYS A CA 1
ATOM 896 C C . CYS A 1 114 ? -14.030 1.648 31.911 1.00 98.56 114 CYS A C 1
ATOM 898 O O . CYS A 1 114 ? -13.822 2.349 32.901 1.00 98.56 114 CYS A O 1
ATOM 900 N N . GLN A 1 115 ? -13.051 1.219 31.127 1.00 98.62 115 GLN A N 1
ATOM 901 C CA . GLN A 1 115 ? -11.707 1.754 31.186 1.00 98.62 115 GLN A CA 1
ATOM 902 C C . GLN A 1 115 ? -11.269 2.242 29.817 1.00 98.62 115 GLN A C 1
ATOM 904 O O . GLN A 1 115 ? -11.563 1.607 28.801 1.00 98.62 115 GLN A O 1
ATOM 909 N N . VAL A 1 116 ? -10.523 3.340 29.816 1.00 98.25 116 VAL A N 1
ATOM 910 C CA . VAL A 1 116 ? -9.946 3.954 28.624 1.00 98.25 116 VAL A CA 1
ATOM 911 C C . VAL A 1 116 ? -8.423 3.865 28.660 1.00 98.25 116 VAL A C 1
ATOM 913 O O . VAL A 1 116 ? -7.816 3.961 29.729 1.00 98.25 116 VAL A O 1
ATOM 916 N N . ARG A 1 117 ? -7.790 3.663 27.504 1.00 97.50 117 ARG A N 1
ATOM 917 C CA . ARG A 1 117 ? -6.328 3.652 27.368 1.00 97.50 117 ARG A CA 1
ATOM 918 C C . ARG A 1 117 ? -5.891 4.288 26.057 1.00 97.50 117 ARG A C 1
ATOM 920 O O . ARG A 1 117 ? -6.391 3.922 24.995 1.00 97.50 117 ARG A O 1
ATOM 927 N N . LEU A 1 118 ? -4.888 5.158 26.143 1.00 96.94 118 LEU A N 1
ATOM 928 C CA . LEU A 1 118 ? -4.165 5.683 24.985 1.00 96.94 118 LEU A CA 1
ATOM 929 C C . LEU A 1 118 ? -3.109 4.680 24.508 1.00 96.94 118 LEU A C 1
ATOM 931 O O . LEU A 1 118 ? -2.534 3.925 25.305 1.00 96.94 118 LEU A O 1
ATOM 935 N N . ASP A 1 119 ? -2.844 4.682 23.209 1.00 94.69 119 ASP A N 1
ATOM 936 C CA . ASP A 1 119 ? -1.761 3.909 22.606 1.00 94.69 119 ASP A CA 1
ATOM 937 C C . ASP A 1 119 ? -0.468 4.730 22.590 1.00 94.69 119 ASP A C 1
ATOM 939 O O . ASP A 1 119 ? -0.523 5.943 22.423 1.00 94.69 119 ASP A O 1
ATOM 943 N N . CYS A 1 120 ? 0.680 4.092 22.818 1.00 93.56 120 CYS A N 1
ATOM 944 C CA . CYS A 1 120 ? 1.964 4.796 22.795 1.00 93.56 120 CYS A CA 1
ATOM 945 C C . CYS A 1 120 ? 2.481 5.023 21.370 1.00 93.56 120 CYS A C 1
ATOM 947 O O . CYS A 1 120 ? 3.320 5.899 21.179 1.00 93.56 120 CYS A O 1
ATOM 949 N N . GLU A 1 121 ? 1.952 4.282 20.393 1.00 90.94 121 GLU A N 1
ATOM 950 C CA . GLU A 1 121 ? 2.322 4.419 18.982 1.00 90.94 121 GLU A CA 1
ATOM 951 C C . GLU A 1 121 ? 1.415 5.381 18.205 1.00 90.94 121 GLU A C 1
ATOM 953 O O . GLU A 1 121 ? 1.749 5.766 17.087 1.00 90.94 121 GLU A O 1
ATOM 958 N N . SER A 1 122 ? 0.302 5.810 18.810 1.00 90.50 122 SER A N 1
ATOM 959 C CA . SER A 1 122 ? -0.659 6.742 18.212 1.00 90.50 122 SER A CA 1
ATOM 960 C C . SER A 1 122 ? -0.470 8.162 18.733 1.00 90.50 122 SER A C 1
ATOM 962 O O . SER A 1 122 ? -0.034 8.387 19.863 1.00 90.50 122 SER A O 1
ATOM 964 N N . GLU A 1 123 ? -0.920 9.135 17.941 1.00 89.56 123 GLU A N 1
ATOM 965 C CA . GLU A 1 123 ? -1.253 10.456 18.466 1.00 89.56 123 GLU A CA 1
ATOM 966 C C . GLU A 1 123 ? -2.312 10.343 19.572 1.00 89.56 123 GLU A C 1
ATOM 968 O O . GLU A 1 123 ? -3.145 9.434 19.587 1.00 89.56 123 GLU A O 1
ATOM 973 N N . GLU A 1 124 ? -2.282 11.290 20.503 1.00 92.25 124 GLU A N 1
ATOM 974 C CA . GLU A 1 124 ? -3.193 11.318 21.645 1.00 92.25 124 GLU A CA 1
ATOM 975 C C . GLU A 1 124 ? -4.542 11.963 21.303 1.00 92.25 124 GLU A C 1
ATOM 977 O O . GLU A 1 124 ? -5.598 11.508 21.745 1.00 92.25 124 GLU A O 1
ATOM 982 N N . ILE A 1 125 ? -4.492 13.046 20.530 1.00 91.94 125 ILE A N 1
ATOM 983 C CA . ILE A 1 125 ? -5.634 13.876 20.166 1.00 91.94 125 ILE A CA 1
ATOM 984 C C . ILE A 1 125 ? -5.631 14.027 18.653 1.00 91.94 125 ILE A C 1
ATOM 986 O O . ILE A 1 125 ? -4.617 14.426 18.083 1.00 91.94 125 ILE A O 1
ATOM 990 N N . ASP A 1 126 ? -6.765 13.762 18.015 1.00 90.00 126 ASP A N 1
ATOM 991 C CA . ASP A 1 126 ? -6.889 13.938 16.574 1.00 90.00 126 ASP A CA 1
ATOM 992 C C . ASP A 1 126 ? -7.031 15.416 16.160 1.00 90.00 126 ASP A C 1
ATOM 994 O O . ASP A 1 126 ? -7.197 16.332 16.973 1.00 90.00 126 ASP A O 1
ATOM 998 N N . GLN A 1 127 ? -7.028 15.668 14.850 1.00 86.69 127 GLN A N 1
ATOM 999 C CA . GLN A 1 127 ? -7.161 17.017 14.284 1.00 86.69 127 GLN A CA 1
ATOM 1000 C C . GLN A 1 127 ? -8.470 17.755 14.646 1.00 86.69 127 GLN A C 1
ATOM 1002 O O . GLN A 1 127 ? -8.562 18.967 14.436 1.00 86.69 127 GLN A O 1
ATOM 1007 N N . TYR A 1 128 ? -9.481 17.054 15.169 1.00 88.25 128 TYR A N 1
ATOM 1008 C CA . TYR A 1 128 ? -10.763 17.618 15.599 1.00 88.25 128 TYR A CA 1
ATOM 1009 C C . TYR A 1 128 ? -10.836 17.837 17.117 1.00 88.25 128 TYR A C 1
ATOM 1011 O O . TYR A 1 128 ? -11.846 18.343 17.612 1.00 88.25 128 TYR A O 1
ATOM 1019 N N . GLY A 1 129 ? -9.767 17.518 17.852 1.00 91.12 129 GLY A N 1
ATOM 1020 C CA . GLY A 1 129 ? -9.709 17.653 19.304 1.00 91.12 129 GLY A CA 1
ATOM 1021 C C . GLY A 1 129 ? -10.297 16.459 20.059 1.00 91.12 129 GLY A C 1
ATOM 1022 O O . GLY A 1 129 ? -10.612 16.610 21.240 1.00 91.12 129 GLY A O 1
ATOM 1023 N N . ARG A 1 130 ? -10.473 15.306 19.400 1.00 95.25 130 ARG A N 1
ATOM 1024 C CA . ARG A 1 130 ? -11.003 14.080 20.012 1.00 95.25 130 ARG A CA 1
ATOM 1025 C C . ARG A 1 130 ? -9.868 13.231 20.566 1.00 95.25 130 ARG A C 1
ATOM 1027 O O . ARG A 1 130 ? -8.824 13.114 19.933 1.00 95.25 130 ARG A O 1
ATOM 1034 N N . LEU A 1 131 ? -10.086 12.619 21.723 1.00 96.50 131 LEU A N 1
ATOM 1035 C CA . LEU A 1 131 ? -9.149 11.674 22.322 1.00 96.50 131 LEU A CA 1
ATOM 1036 C C . LEU A 1 131 ? -9.125 10.378 21.508 1.00 96.50 131 LEU A C 1
ATOM 1038 O O . LEU A 1 131 ? -10.176 9.781 21.278 1.00 96.50 131 LEU A O 1
ATOM 1042 N N . LEU A 1 132 ? -7.941 9.936 21.098 1.00 95.69 132 LEU A N 1
ATOM 1043 C CA . LEU A 1 132 ? -7.742 8.664 20.411 1.00 95.69 132 LEU A CA 1
ATOM 1044 C C . LEU A 1 132 ? -7.485 7.567 21.442 1.00 95.69 132 LEU A C 1
ATOM 1046 O O . LEU A 1 132 ? -6.419 7.512 22.058 1.00 95.69 132 LEU A O 1
ATOM 1050 N N . ALA A 1 133 ? -8.472 6.699 21.673 1.00 96.44 133 ALA A N 1
ATOM 1051 C CA . ALA A 1 133 ? -8.372 5.739 22.768 1.00 96.44 133 ALA A CA 1
ATOM 1052 C C . ALA A 1 133 ? -9.063 4.394 22.531 1.00 96.44 133 ALA A C 1
ATOM 1054 O O . ALA A 1 133 ? -10.015 4.257 21.763 1.00 96.44 133 ALA A O 1
ATOM 1055 N N . LYS A 1 134 ? -8.590 3.382 23.260 1.00 97.44 134 LYS A N 1
ATOM 1056 C CA . LYS A 1 134 ? -9.231 2.071 23.390 1.00 97.44 134 LYS A CA 1
ATOM 1057 C C . LYS A 1 134 ? -10.173 2.071 24.576 1.00 97.44 134 LYS A C 1
ATOM 1059 O O . LYS A 1 134 ? -9.837 2.634 25.616 1.00 97.44 134 LYS A O 1
ATOM 1064 N N . ILE A 1 135 ? -11.307 1.393 24.432 1.00 98.38 135 ILE A N 1
ATOM 1065 C CA . ILE A 1 135 ? -12.308 1.252 25.491 1.00 98.38 135 ILE A CA 1
ATOM 1066 C C . ILE A 1 135 ? -12.466 -0.227 25.819 1.00 98.38 135 ILE A C 1
ATOM 1068 O O . ILE A 1 135 ? -12.638 -1.053 24.922 1.00 98.38 135 ILE A O 1
ATOM 1072 N N . ARG A 1 136 ? -12.441 -0.569 27.107 1.00 98.31 136 ARG A N 1
ATOM 1073 C CA . ARG A 1 136 ? -12.828 -1.899 27.587 1.00 98.31 136 ARG A CA 1
ATOM 1074 C C . ARG A 1 136 ? -13.873 -1.820 28.687 1.00 98.31 136 ARG A C 1
ATOM 1076 O O . ARG A 1 136 ? -13.870 -0.876 29.471 1.00 98.31 136 ARG A O 1
ATOM 1083 N N . TYR A 1 137 ? -14.758 -2.801 28.752 1.00 98.44 137 TYR A N 1
ATOM 1084 C CA . TYR A 1 137 ? -15.908 -2.786 29.653 1.00 98.44 137 TYR A CA 1
ATOM 1085 C C . TYR A 1 137 ? -16.289 -4.205 30.098 1.00 98.44 137 TYR A C 1
ATOM 1087 O O . TYR A 1 137 ? -15.780 -5.199 29.577 1.00 98.44 137 TYR A O 1
ATOM 1095 N N . ASP A 1 138 ? -17.142 -4.287 31.120 1.00 97.81 138 ASP A N 1
ATOM 1096 C CA . ASP A 1 138 ? -17.609 -5.542 31.714 1.00 97.81 138 ASP A CA 1
ATOM 1097 C C . ASP A 1 138 ? -18.903 -5.964 31.029 1.00 97.81 138 ASP A C 1
ATOM 1099 O O . ASP A 1 138 ? -20.013 -5.679 31.488 1.00 97.81 138 ASP A O 1
ATOM 1103 N N . ARG A 1 139 ? -18.744 -6.620 29.883 1.00 96.56 139 ARG A N 1
ATOM 1104 C CA . ARG A 1 139 ? -19.870 -7.043 29.056 1.00 96.56 139 ARG A CA 1
ATOM 1105 C C . ARG A 1 139 ? -20.744 -8.097 29.742 1.00 96.56 139 ARG A C 1
ATOM 1107 O O . ARG A 1 139 ? -21.958 -8.123 29.544 1.00 96.56 139 ARG A O 1
ATOM 1114 N N . GLU A 1 140 ? -20.142 -8.979 30.540 1.00 95.25 140 GLU A N 1
ATOM 1115 C CA . GLU A 1 140 ? -20.854 -10.069 31.220 1.00 95.25 140 GLU A CA 1
ATOM 1116 C C . GLU A 1 140 ? -21.510 -9.642 32.544 1.00 95.25 140 GLU A C 1
ATOM 1118 O O . GLU A 1 140 ? -22.335 -10.382 33.095 1.00 95.25 140 GLU A O 1
ATOM 1123 N N . GLY A 1 141 ? -21.157 -8.468 33.073 1.00 93.88 141 GLY A N 1
ATOM 1124 C CA . GLY A 1 141 ? -21.591 -7.997 34.388 1.00 93.88 141 GLY A CA 1
ATOM 1125 C C . GLY A 1 141 ? -20.953 -8.778 35.544 1.00 93.88 141 GLY A C 1
ATOM 1126 O O . GLY A 1 141 ? -21.576 -8.934 36.602 1.00 93.88 141 GLY A O 1
ATOM 1127 N N . ASN A 1 142 ? -19.757 -9.339 35.333 1.00 95.12 142 ASN A N 1
ATOM 1128 C CA . ASN A 1 142 ? -19.056 -10.199 36.291 1.00 95.12 142 ASN A CA 1
ATOM 1129 C C . ASN A 1 142 ? -18.037 -9.437 37.173 1.00 95.12 142 ASN A C 1
ATOM 1131 O O . ASN A 1 142 ? -17.477 -10.015 38.111 1.00 95.12 142 ASN A O 1
ATOM 1135 N N . GLY A 1 143 ? -17.844 -8.142 36.917 1.00 94.00 143 GLY A N 1
ATOM 1136 C CA . GLY A 1 143 ? -16.902 -7.242 37.577 1.00 94.00 143 GLY A CA 1
ATOM 1137 C C . GLY A 1 143 ? -15.530 -7.142 36.904 1.00 94.00 143 GLY A C 1
ATOM 1138 O O . GLY A 1 143 ? -14.624 -6.561 37.504 1.00 94.00 143 GLY A O 1
ATOM 1139 N N . THR A 1 144 ? -15.346 -7.712 35.709 1.00 96.00 144 THR A N 1
ATOM 1140 C CA . THR A 1 144 ? -14.065 -7.729 34.984 1.00 96.00 144 THR A CA 1
ATOM 1141 C C . THR A 1 144 ? -14.184 -6.978 33.665 1.00 96.00 144 THR A C 1
ATOM 1143 O O . THR A 1 144 ? -15.035 -7.287 32.845 1.00 96.00 144 THR A O 1
ATOM 1146 N N . TYR A 1 145 ? -13.288 -6.020 33.431 1.00 96.75 145 TYR A N 1
ATOM 1147 C CA . TYR A 1 145 ? -13.199 -5.298 32.162 1.00 96.75 145 TYR A CA 1
ATOM 1148 C C . TYR A 1 145 ? -12.344 -6.074 31.146 1.00 96.75 145 TYR A C 1
ATOM 1150 O O . TYR A 1 145 ? -11.170 -5.755 30.942 1.00 96.75 145 TYR A O 1
ATOM 1158 N N . ASP A 1 146 ? -12.898 -7.133 30.563 1.00 95.81 146 ASP A N 1
ATOM 1159 C CA . ASP A 1 146 ? -12.192 -8.042 29.647 1.00 95.81 146 ASP A CA 1
ATOM 1160 C C . ASP A 1 146 ? -12.555 -7.853 28.167 1.00 95.81 146 ASP A C 1
ATOM 1162 O O . ASP A 1 146 ? -11.777 -8.243 27.296 1.00 95.81 146 ASP A O 1
ATOM 1166 N N . THR A 1 147 ? -13.680 -7.203 27.865 1.00 97.75 147 THR A N 1
ATOM 1167 C CA . THR A 1 147 ? -14.106 -6.949 26.487 1.00 97.75 147 THR A CA 1
ATOM 1168 C C . THR A 1 147 ? -13.561 -5.611 26.009 1.00 97.75 147 THR A C 1
ATOM 1170 O O . THR A 1 147 ? -13.953 -4.568 26.528 1.00 97.75 147 THR A O 1
ATOM 1173 N N . VAL A 1 148 ? -12.687 -5.623 25.000 1.00 97.81 148 VAL A N 1
ATOM 1174 C CA . VAL A 1 148 ? -12.228 -4.412 24.299 1.00 97.81 148 VAL A CA 1
ATOM 1175 C C . VAL A 1 148 ? -13.234 -4.077 23.198 1.00 97.81 148 VAL A C 1
ATOM 1177 O O . VAL A 1 148 ? -13.348 -4.819 22.224 1.00 97.81 148 VAL A O 1
ATOM 1180 N N . TYR A 1 149 ? -13.961 -2.968 23.349 1.00 98.31 149 TYR A N 1
ATOM 1181 C CA . TYR A 1 149 ? -15.042 -2.565 22.445 1.00 98.31 149 TYR A CA 1
ATOM 1182 C C . TYR A 1 149 ? -14.567 -2.424 20.994 1.00 98.31 149 TYR A C 1
ATOM 1184 O O . TYR A 1 149 ? -15.208 -2.973 20.106 1.00 98.31 149 TYR A O 1
ATOM 1192 N N . ASN A 1 150 ? -13.420 -1.772 20.772 1.00 95.62 150 ASN A N 1
ATOM 1193 C CA . ASN A 1 150 ? -12.846 -1.526 19.446 1.00 95.62 150 ASN A CA 1
ATOM 1194 C C . ASN A 1 150 ? -12.732 -2.828 18.629 1.00 95.62 150 ASN A C 1
ATOM 1196 O O . ASN A 1 150 ? -13.335 -2.968 17.569 1.00 95.62 150 ASN A O 1
ATOM 1200 N N . LYS A 1 151 ? -11.999 -3.811 19.176 1.00 97.06 151 LYS A N 1
ATOM 1201 C CA . LYS A 1 151 ? -11.789 -5.118 18.546 1.00 97.06 151 LYS A CA 1
ATOM 1202 C C . LYS A 1 151 ? -13.101 -5.882 18.396 1.00 97.06 151 LYS A C 1
ATOM 1204 O O . LYS A 1 151 ? -13.334 -6.497 17.365 1.00 97.06 151 LYS A O 1
ATOM 1209 N N . PHE A 1 152 ? -13.957 -5.836 19.416 1.00 98.06 152 PHE A N 1
ATOM 1210 C CA . PHE A 1 152 ? -15.223 -6.562 19.409 1.00 98.06 152 PHE A CA 1
ATOM 1211 C C . PHE A 1 152 ? -16.184 -6.046 18.326 1.00 98.06 152 PHE A C 1
ATOM 1213 O O . PHE A 1 152 ? -16.834 -6.846 17.660 1.00 98.06 152 PHE A O 1
ATOM 1220 N N . ALA A 1 153 ? -16.240 -4.731 18.100 1.00 98.38 153 ALA A N 1
ATOM 1221 C CA . ALA A 1 153 ? -17.027 -4.144 17.016 1.00 98.38 153 ALA A CA 1
ATOM 1222 C C . ALA A 1 153 ? -16.530 -4.604 15.633 1.00 98.38 153 ALA A C 1
ATOM 1224 O O . ALA A 1 153 ? -17.349 -4.943 14.779 1.00 98.38 153 ALA A O 1
ATOM 1225 N N . ILE A 1 154 ? -15.208 -4.676 15.436 1.00 98.31 154 ILE A N 1
ATOM 1226 C CA . ILE A 1 154 ? -14.587 -5.188 14.203 1.00 98.31 154 ILE A CA 1
ATOM 1227 C C . ILE A 1 154 ? -14.904 -6.680 14.011 1.00 98.31 154 ILE A C 1
ATOM 1229 O O . ILE A 1 154 ? -15.403 -7.080 12.963 1.00 98.31 154 ILE A O 1
ATOM 1233 N N . GLU A 1 155 ? -14.690 -7.504 15.041 1.00 97.62 155 GLU A N 1
ATOM 1234 C CA . GLU A 1 155 ? -14.892 -8.962 14.997 1.00 97.62 155 GLU A CA 1
ATOM 1235 C C . GLU A 1 155 ? -16.362 -9.362 14.757 1.00 97.62 155 GLU A C 1
ATOM 1237 O O . GLU A 1 155 ? -16.658 -10.402 14.160 1.00 97.62 155 GLU A O 1
ATOM 1242 N N . GLU A 1 156 ? -17.313 -8.545 15.213 1.00 97.94 156 GLU A N 1
ATOM 1243 C CA . GLU A 1 156 ? -18.747 -8.726 14.951 1.00 97.94 156 GLU A CA 1
ATOM 1244 C C . GLU A 1 156 ? -19.197 -8.106 13.609 1.00 97.94 156 GLU A C 1
ATOM 1246 O O . GLU A 1 156 ? -20.355 -8.267 13.215 1.00 97.94 156 GLU A O 1
ATOM 1251 N N . GLY A 1 157 ? -18.288 -7.451 12.878 1.00 97.69 157 GLY A N 1
ATOM 1252 C CA . GLY A 1 157 ? -18.529 -6.874 11.555 1.00 97.69 157 GLY A CA 1
ATOM 1253 C C . GLY A 1 157 ? -19.312 -5.561 11.574 1.00 97.69 157 GLY A C 1
ATOM 1254 O O . GLY A 1 157 ? -20.040 -5.278 10.632 1.00 97.69 157 GLY A O 1
ATOM 1255 N N . TYR A 1 158 ? -19.227 -4.765 12.639 1.00 98.00 158 TYR A N 1
ATOM 1256 C CA . TYR A 1 158 ? -19.848 -3.431 12.701 1.00 98.00 158 TYR A CA 1
ATOM 1257 C C . TYR A 1 158 ? -18.894 -2.298 12.310 1.00 98.00 158 TYR A C 1
ATOM 1259 O O . TYR A 1 158 ? -19.341 -1.166 12.146 1.00 98.00 158 TYR A O 1
ATOM 1267 N N . ALA A 1 159 ? -17.606 -2.602 12.167 1.00 97.50 159 ALA A N 1
ATOM 1268 C CA . ALA A 1 159 ? -16.554 -1.658 11.832 1.00 97.50 159 ALA A CA 1
ATOM 1269 C C . ALA A 1 159 ? -15.520 -2.310 10.904 1.00 97.50 159 ALA A C 1
ATOM 1271 O O . ALA A 1 159 ? -15.306 -3.525 10.983 1.00 97.50 159 ALA A O 1
ATOM 1272 N N . ARG A 1 160 ? -14.851 -1.490 10.089 1.00 96.56 160 ARG A N 1
ATOM 1273 C CA . ARG A 1 160 ? -13.547 -1.820 9.501 1.00 96.56 160 ARG A CA 1
ATOM 1274 C C . ARG A 1 160 ? -12.427 -1.385 10.447 1.00 96.56 160 ARG A C 1
ATOM 1276 O O . ARG A 1 160 ? -12.634 -0.572 11.354 1.00 96.56 160 ARG A O 1
ATOM 1283 N N . VAL A 1 161 ? -11.236 -1.917 10.238 1.00 95.62 161 VAL A N 1
ATOM 1284 C CA . VAL A 1 161 ? -10.000 -1.357 10.776 1.00 95.62 161 VAL A CA 1
ATOM 1285 C C . VAL A 1 161 ? -9.689 -0.095 9.989 1.00 95.62 161 VAL A C 1
ATOM 1287 O O . VAL A 1 161 ? -9.796 -0.101 8.765 1.00 95.62 161 VAL A O 1
ATOM 1290 N N . TYR A 1 162 ? -9.282 0.966 10.683 1.00 90.44 162 TYR A N 1
ATOM 1291 C CA . TYR A 1 162 ? -8.481 1.998 10.033 1.00 90.44 162 TYR A CA 1
ATOM 1292 C C . TYR A 1 162 ? -7.022 1.796 10.452 1.00 90.44 162 TYR A C 1
ATOM 1294 O O . TYR A 1 162 ? -6.703 1.811 11.649 1.00 90.44 162 TYR A O 1
ATOM 1302 N N . ALA A 1 163 ? -6.137 1.552 9.489 1.00 86.19 163 ALA A N 1
ATOM 1303 C CA . ALA A 1 163 ? -4.741 1.191 9.735 1.00 86.19 163 ALA A CA 1
ATOM 1304 C C . ALA A 1 163 ? -3.873 2.425 10.050 1.00 86.19 163 ALA A C 1
ATOM 1306 O O . ALA A 1 163 ? -3.018 2.840 9.273 1.00 86.19 163 ALA A O 1
ATOM 1307 N N . GLY A 1 164 ? -4.124 3.052 11.203 1.00 82.75 164 GLY A N 1
ATOM 1308 C CA . GLY A 1 164 ? -3.257 4.104 11.742 1.00 82.75 164 GLY A CA 1
ATOM 1309 C C . GLY A 1 164 ? -2.036 3.551 12.489 1.00 82.75 164 GLY A C 1
ATOM 1310 O O . GLY A 1 164 ? -1.946 2.357 12.769 1.00 82.75 164 GLY A O 1
ATOM 1311 N N . SER A 1 165 ? -1.122 4.437 12.897 1.00 83.44 165 SER A N 1
ATOM 1312 C CA . SER A 1 165 ? 0.000 4.086 13.782 1.00 83.44 165 SER A CA 1
ATOM 1313 C C . SER A 1 165 ? -0.517 3.650 15.160 1.00 83.44 165 SER A C 1
ATOM 1315 O O . SER A 1 165 ? -0.867 4.483 15.997 1.00 83.44 165 SER A O 1
ATOM 1317 N N . MET A 1 166 ? -0.631 2.342 15.405 1.00 90.25 166 MET A N 1
ATOM 1318 C CA . MET A 1 166 ? -1.091 1.798 16.686 1.00 90.25 166 MET A CA 1
ATOM 1319 C C . MET A 1 166 ? -0.539 0.396 16.963 1.00 90.25 166 MET A C 1
ATOM 1321 O O . MET A 1 166 ? -0.344 -0.410 16.061 1.00 90.25 166 MET A O 1
ATOM 1325 N N . SER A 1 167 ? -0.379 0.059 18.246 1.00 89.81 167 SER A N 1
ATOM 1326 C CA . SER A 1 167 ? 0.222 -1.217 18.674 1.00 89.81 167 SER A CA 1
ATOM 1327 C C . SER A 1 167 ? -0.627 -2.480 18.436 1.00 89.81 167 SER A C 1
ATOM 1329 O O . SER A 1 167 ? -0.156 -3.579 18.708 1.00 89.81 167 SER A O 1
ATOM 1331 N N . ASN A 1 168 ? -1.886 -2.357 17.989 1.00 91.81 168 ASN A N 1
ATOM 1332 C CA . ASN A 1 168 ? -2.804 -3.494 17.790 1.00 91.81 168 ASN A CA 1
ATOM 1333 C C . ASN A 1 168 ? -3.370 -3.578 16.357 1.00 91.81 168 ASN A C 1
ATOM 1335 O O . ASN A 1 168 ? -4.382 -4.252 16.166 1.00 91.81 168 ASN A O 1
ATOM 1339 N N . THR A 1 169 ? -2.756 -2.913 15.367 1.00 93.12 169 THR A N 1
ATOM 1340 C CA . THR A 1 169 ? -3.224 -2.932 13.965 1.00 93.12 169 THR A CA 1
ATOM 1341 C C . THR A 1 169 ? -3.405 -4.349 13.443 1.00 93.12 169 THR A C 1
ATOM 1343 O O . THR A 1 169 ? -4.515 -4.707 13.057 1.00 93.12 169 THR A O 1
ATOM 1346 N N . ASP A 1 170 ? -2.383 -5.196 13.546 1.00 92.44 170 ASP A N 1
ATOM 1347 C CA . ASP A 1 170 ? -2.438 -6.555 12.993 1.00 92.44 170 ASP A CA 1
ATOM 1348 C C . ASP A 1 170 ? -3.475 -7.443 13.702 1.00 92.44 170 ASP A C 1
ATOM 1350 O O . ASP A 1 170 ? -4.161 -8.249 13.075 1.00 92.44 170 ASP A O 1
ATOM 1354 N N . GLU A 1 171 ? -3.658 -7.269 15.017 1.00 94.31 171 GLU A N 1
ATOM 1355 C CA . GLU A 1 171 ? -4.703 -7.973 15.777 1.00 94.31 171 GLU A CA 1
ATOM 1356 C C . GLU A 1 171 ? -6.107 -7.582 15.307 1.00 94.31 171 GLU A C 1
ATOM 1358 O O . GLU A 1 171 ? -7.022 -8.412 15.293 1.00 94.31 171 GLU A O 1
ATOM 1363 N N . TYR A 1 172 ? -6.291 -6.315 14.946 1.00 96.06 172 TYR A N 1
ATOM 1364 C CA . TYR A 1 172 ? -7.562 -5.806 14.455 1.00 96.06 172 TYR A CA 1
ATOM 1365 C C . TYR A 1 172 ? -7.791 -6.235 13.005 1.00 96.06 172 TYR A C 1
ATOM 1367 O O . TYR A 1 172 ? -8.906 -6.638 12.679 1.00 96.06 172 TYR A O 1
ATOM 1375 N N . LEU A 1 173 ? -6.749 -6.252 12.166 1.00 95.31 173 LEU A N 1
ATOM 1376 C CA . LEU A 1 173 ? -6.821 -6.779 10.798 1.00 95.31 173 LEU A CA 1
ATOM 1377 C C . LEU A 1 173 ? -7.187 -8.267 10.801 1.00 95.31 173 LEU A C 1
ATOM 1379 O O . LEU A 1 173 ? -8.083 -8.679 10.068 1.00 95.31 173 LEU A O 1
ATOM 1383 N N . ALA A 1 174 ? -6.605 -9.059 11.706 1.00 94.75 174 ALA A N 1
ATOM 1384 C CA . ALA A 1 174 ? -7.001 -10.454 11.899 1.00 94.75 174 ALA A CA 1
ATOM 1385 C C . ALA A 1 174 ? -8.480 -10.592 12.321 1.00 94.75 174 ALA A C 1
ATOM 1387 O O . ALA A 1 174 ? -9.179 -11.497 11.860 1.00 94.75 174 ALA A O 1
ATOM 1388 N N . ALA A 1 175 ? -8.981 -9.689 13.173 1.00 96.44 175 ALA A N 1
ATOM 1389 C CA . ALA A 1 175 ? -10.392 -9.666 13.561 1.00 96.44 175 ALA A CA 1
ATOM 1390 C C . ALA A 1 175 ? -11.318 -9.277 12.392 1.00 96.44 175 ALA A C 1
ATOM 1392 O O . ALA A 1 175 ? -12.386 -9.875 12.246 1.00 96.44 175 ALA A O 1
ATOM 1393 N N . GLN A 1 176 ? -10.913 -8.326 11.544 1.00 96.25 176 GLN A N 1
ATOM 1394 C CA . GLN A 1 176 ? -11.655 -7.959 10.335 1.00 96.25 176 GLN A CA 1
ATOM 1395 C C . GLN A 1 176 ? -11.678 -9.107 9.330 1.00 96.25 176 GLN A C 1
ATOM 1397 O O . GLN A 1 176 ? -12.756 -9.461 8.856 1.00 96.25 176 GLN A O 1
ATOM 1402 N N . ARG A 1 177 ? -10.527 -9.735 9.059 1.00 93.69 177 ARG A N 1
ATOM 1403 C CA . ARG A 1 177 ? -10.435 -10.921 8.199 1.00 93.69 177 ARG A CA 1
ATOM 1404 C C . ARG A 1 177 ? -11.382 -12.018 8.687 1.00 93.69 177 ARG A C 1
ATOM 1406 O O . ARG A 1 177 ? -12.184 -12.527 7.911 1.00 93.69 177 ARG A O 1
ATOM 1413 N N . PHE A 1 178 ? -11.396 -12.297 9.992 1.00 94.50 178 PHE A N 1
ATOM 1414 C CA . PHE A 1 178 ? -12.348 -13.239 10.583 1.00 94.50 178 PHE A CA 1
ATOM 1415 C C . PHE A 1 178 ? -13.814 -12.826 10.363 1.00 94.50 178 PHE A C 1
ATOM 1417 O O . PHE A 1 178 ? -14.654 -13.675 10.049 1.00 94.50 178 PHE A O 1
ATOM 1424 N N . ALA A 1 179 ? -14.142 -11.541 10.513 1.00 96.12 179 ALA A N 1
ATOM 1425 C CA . ALA A 1 179 ? -15.489 -11.035 10.273 1.00 96.12 179 ALA A CA 1
ATOM 1426 C C . ALA A 1 179 ? -15.907 -11.176 8.797 1.00 96.12 179 ALA A C 1
ATOM 1428 O O . ALA A 1 179 ? -17.033 -11.616 8.538 1.00 96.12 179 ALA A O 1
ATOM 1429 N N . ARG A 1 180 ? -14.997 -10.896 7.853 1.00 92.12 180 ARG A N 1
ATOM 1430 C CA . ARG A 1 180 ? -15.185 -11.087 6.405 1.00 92.12 180 ARG A CA 1
ATOM 1431 C C . ARG A 1 180 ? -15.402 -12.558 6.048 1.00 92.12 180 ARG A C 1
ATOM 1433 O O . ARG A 1 180 ? -16.453 -12.904 5.510 1.00 92.12 180 ARG A O 1
ATOM 1440 N N . GLU A 1 181 ? -14.487 -13.439 6.448 1.00 91.00 181 GLU A N 1
ATOM 1441 C CA . GLU A 1 181 ? -14.539 -14.886 6.166 1.00 91.00 181 GLU A CA 1
ATOM 1442 C C . GLU A 1 181 ? -15.791 -15.570 6.746 1.00 91.00 181 GLU A C 1
ATOM 1444 O O . GLU A 1 181 ? -16.256 -16.587 6.231 1.00 91.00 181 GLU A O 1
ATOM 1449 N N . ASN A 1 182 ? -16.366 -15.012 7.817 1.00 93.81 182 ASN A N 1
ATOM 1450 C CA . ASN A 1 182 ? -17.593 -15.515 8.440 1.00 93.81 182 ASN A CA 1
ATOM 1451 C C . ASN A 1 182 ? -18.851 -14.726 8.036 1.00 93.81 182 ASN A C 1
ATOM 1453 O O . ASN A 1 182 ? -19.908 -14.923 8.647 1.00 93.81 182 ASN A O 1
ATOM 1457 N N . SER A 1 183 ? -18.747 -13.840 7.039 1.00 93.75 183 SER A N 1
ATOM 1458 C CA . SER A 1 183 ? -19.835 -12.996 6.523 1.00 93.75 183 SER A CA 1
ATOM 1459 C C . SER A 1 183 ? -20.617 -12.289 7.636 1.00 93.75 183 SER A C 1
ATOM 1461 O O . SER A 1 183 ? -21.854 -12.288 7.660 1.00 93.75 183 SER A O 1
ATOM 1463 N N . ARG A 1 184 ? -19.896 -11.757 8.624 1.00 96.25 184 ARG A N 1
ATOM 1464 C CA . ARG A 1 184 ? -20.482 -11.088 9.786 1.00 96.25 184 ARG A CA 1
ATOM 1465 C C . ARG A 1 184 ? -20.788 -9.640 9.469 1.00 96.25 184 ARG A C 1
ATOM 1467 O O . ARG A 1 184 ? -20.007 -8.957 8.821 1.00 96.25 184 ARG A O 1
ATOM 1474 N N . GLY A 1 185 ? -21.886 -9.151 10.028 1.00 95.62 185 GLY A N 1
ATOM 1475 C CA . GLY A 1 185 ? -22.152 -7.724 10.032 1.00 95.62 185 GLY A CA 1
ATOM 1476 C C . GLY A 1 185 ? -22.219 -7.121 8.620 1.00 95.62 185 GLY A C 1
ATOM 1477 O O . GLY A 1 185 ? -22.848 -7.689 7.725 1.00 95.62 185 GLY A O 1
ATOM 1478 N N . LEU A 1 186 ? -21.536 -5.993 8.433 1.00 94.19 186 LEU A N 1
ATOM 1479 C CA . LEU A 1 186 ? -21.375 -5.276 7.167 1.00 94.19 186 LEU A CA 1
ATOM 1480 C C . LEU A 1 186 ? -20.727 -6.134 6.074 1.00 94.19 186 LEU A C 1
ATOM 1482 O O . LEU A 1 186 ? -20.952 -5.883 4.894 1.00 94.19 186 LEU A O 1
ATOM 1486 N N . TRP A 1 187 ? -20.026 -7.204 6.458 1.00 94.38 187 TRP A N 1
ATOM 1487 C CA . TRP A 1 187 ? -19.438 -8.176 5.544 1.00 94.38 187 TRP A CA 1
ATOM 1488 C C . TRP A 1 187 ? -20.425 -9.272 5.095 1.00 94.38 187 TRP A C 1
ATOM 1490 O O . TRP A 1 187 ? -20.058 -10.249 4.443 1.00 94.38 187 TRP A O 1
ATOM 1500 N N . ALA A 1 188 ? -21.704 -9.181 5.460 1.00 90.06 188 ALA A N 1
ATOM 1501 C CA . ALA A 1 188 ? -22.720 -10.094 4.955 1.00 90.06 188 ALA A CA 1
ATOM 1502 C C . ALA A 1 188 ? -23.142 -9.689 3.534 1.00 90.06 188 ALA A C 1
ATOM 1504 O O . ALA A 1 188 ? -23.837 -8.691 3.353 1.00 90.06 188 ALA A O 1
ATOM 1505 N N . GLY A 1 189 ? -22.785 -10.502 2.536 1.00 74.44 189 GLY A N 1
ATOM 1506 C CA . GLY A 1 189 ? -23.175 -10.269 1.140 1.00 74.44 189 GLY A CA 1
ATOM 1507 C C . GLY A 1 189 ? -22.244 -9.337 0.365 1.00 74.44 189 GLY A C 1
ATOM 1508 O O . GLY A 1 189 ? -22.650 -8.850 -0.690 1.00 74.44 189 GLY A O 1
ATOM 1509 N N . VAL A 1 190 ? -21.022 -9.115 0.868 1.00 80.38 190 VAL A N 1
ATOM 1510 C CA . VAL A 1 190 ? -19.937 -8.528 0.068 1.00 80.38 190 VAL A CA 1
ATOM 1511 C C . VAL A 1 190 ? -19.673 -9.407 -1.143 1.00 80.38 190 VAL A C 1
ATOM 1513 O O . VAL A 1 190 ? -19.913 -10.617 -1.109 1.00 80.38 190 VAL A O 1
ATOM 1516 N N . LYS A 1 191 ? -19.223 -8.782 -2.222 1.00 75.06 191 LYS A N 1
ATOM 1517 C CA . LYS A 1 191 ? -18.871 -9.486 -3.447 1.00 75.06 191 LYS A CA 1
ATOM 1518 C C . LYS A 1 191 ? -17.473 -10.086 -3.294 1.00 75.06 191 LYS A C 1
ATOM 1520 O O . LYS A 1 191 ? -16.648 -9.525 -2.583 1.00 75.06 191 LYS A O 1
ATOM 1525 N N . ASP A 1 192 ? -17.232 -11.201 -3.976 1.00 70.88 192 ASP A N 1
ATOM 1526 C CA . ASP A 1 192 ? -15.891 -11.794 -4.054 1.00 70.88 192 ASP A CA 1
ATOM 1527 C C . ASP A 1 192 ? -14.966 -10.943 -4.947 1.00 70.88 192 ASP A C 1
ATOM 1529 O O . ASP A 1 192 ? -13.763 -10.912 -4.742 1.00 70.88 192 ASP A O 1
ATOM 1533 N N . GLU A 1 193 ? -15.550 -10.211 -5.904 1.00 74.44 193 GLU A N 1
ATOM 1534 C CA . GLU A 1 193 ? -14.868 -9.315 -6.842 1.00 74.44 193 GLU A CA 1
ATOM 1535 C C . GLU A 1 193 ? -15.779 -8.131 -7.186 1.00 74.44 193 GLU A C 1
ATOM 1537 O O . GLU A 1 193 ? -17.017 -8.228 -7.144 1.00 74.44 193 GLU A O 1
ATOM 1542 N N . LEU A 1 194 ? -15.178 -7.012 -7.580 1.00 86.19 194 LEU A N 1
ATOM 1543 C CA . LEU A 1 194 ? -15.906 -5.864 -8.109 1.00 86.19 194 LEU A CA 1
ATOM 1544 C C . LEU A 1 194 ? -15.736 -5.729 -9.616 1.00 86.19 194 LEU A C 1
ATOM 1546 O O . LEU A 1 194 ? -14.812 -6.295 -10.185 1.00 86.19 194 LEU A O 1
ATOM 1550 N N . PRO A 1 195 ? -16.635 -4.990 -10.295 1.00 88.38 195 PRO A N 1
ATOM 1551 C CA . PRO A 1 195 ? -16.401 -4.637 -11.684 1.00 88.38 195 PRO A CA 1
ATOM 1552 C C . PRO A 1 195 ? -15.052 -3.933 -11.829 1.00 88.38 195 PRO A C 1
ATOM 1554 O O . PRO A 1 195 ? -14.737 -3.063 -11.015 1.00 88.38 195 PRO A O 1
ATOM 1557 N N . GLU A 1 196 ? -14.322 -4.264 -12.895 1.00 91.56 196 GLU A N 1
ATOM 1558 C CA . GLU A 1 196 ? -13.084 -3.579 -13.261 1.00 91.56 196 GLU A CA 1
ATOM 1559 C C . GLU A 1 196 ? -13.241 -2.062 -13.139 1.00 91.56 196 GLU A C 1
ATOM 1561 O O . GLU A 1 196 ? -14.174 -1.448 -13.679 1.00 91.56 196 GLU A O 1
ATOM 1566 N N . TRP A 1 197 ? -12.302 -1.454 -12.425 1.00 91.50 197 TRP A N 1
ATOM 1567 C CA . TRP A 1 197 ? -12.295 -0.028 -12.176 1.00 91.50 197 TRP A CA 1
ATOM 1568 C C . TRP A 1 197 ? -10.982 0.549 -12.671 1.00 91.50 197 TRP A C 1
ATOM 1570 O O . TRP A 1 197 ? -9.922 0.275 -12.124 1.00 91.50 197 TRP A O 1
ATOM 1580 N N . ARG A 1 198 ? -11.065 1.362 -13.730 1.00 91.88 198 ARG A N 1
ATOM 1581 C CA . ARG A 1 198 ? -9.927 2.099 -14.303 1.00 91.88 198 ARG A CA 1
ATOM 1582 C C . ARG A 1 198 ? -8.763 1.253 -14.819 1.00 91.88 198 ARG A C 1
ATOM 1584 O O . ARG A 1 198 ? -7.743 1.830 -15.179 1.00 91.88 198 ARG A O 1
ATOM 1591 N N . ASN A 1 199 ? -8.965 -0.047 -14.974 1.00 93.81 199 ASN A N 1
ATOM 1592 C CA . ASN A 1 199 ? -8.052 -0.939 -15.661 1.00 93.81 199 ASN A CA 1
ATOM 1593 C C . ASN A 1 199 ? -8.045 -0.676 -17.176 1.00 93.81 199 ASN A C 1
ATOM 1595 O O . ASN A 1 199 ? -9.045 -0.882 -17.865 1.00 93.81 199 ASN A O 1
ATOM 1599 N N . ARG A 1 200 ? -6.940 -0.128 -17.678 1.00 93.50 200 ARG A N 1
ATOM 1600 C CA . ARG A 1 200 ? -6.744 0.261 -19.081 1.00 93.50 200 ARG A CA 1
ATOM 1601 C C . ARG A 1 200 ? -5.258 0.346 -19.401 1.00 93.50 200 ARG A C 1
ATOM 1603 O O . ARG A 1 200 ? -4.456 0.480 -18.480 1.00 93.50 200 ARG A O 1
ATOM 1610 N N . ASP A 1 201 ? -4.937 0.313 -20.692 1.00 95.56 201 ASP A N 1
ATOM 1611 C CA . ASP A 1 201 ? -3.573 0.460 -21.206 1.00 95.56 201 ASP A CA 1
ATOM 1612 C C . ASP A 1 201 ? -2.868 1.683 -20.608 1.00 95.56 201 ASP A C 1
ATOM 1614 O O . ASP A 1 201 ? -3.453 2.762 -20.498 1.00 95.56 201 ASP A O 1
ATOM 1618 N N . VAL A 1 202 ? -1.592 1.516 -20.264 1.00 97.06 202 VAL A N 1
ATOM 1619 C CA . VAL A 1 202 ? -0.748 2.573 -19.712 1.00 97.06 202 VAL A CA 1
ATOM 1620 C C . VAL A 1 202 ? -0.251 3.469 -20.839 1.00 97.06 202 VAL A C 1
ATOM 1622 O O . VAL A 1 202 ? 0.687 3.161 -21.584 1.00 97.06 202 VAL A O 1
ATOM 1625 N N . SER A 1 203 ? -0.886 4.626 -20.947 1.00 95.62 203 SER A N 1
ATOM 1626 C CA . SER A 1 203 ? -0.495 5.693 -21.860 1.00 95.62 203 SER A CA 1
ATOM 1627 C C . SER A 1 203 ? 0.249 6.810 -21.136 1.00 95.62 203 SER A C 1
ATOM 1629 O O . SER A 1 203 ? 1.290 7.256 -21.625 1.00 95.62 203 SER A O 1
ATOM 1631 N N . THR A 1 204 ? -0.234 7.197 -19.952 1.00 96.62 204 THR A N 1
ATOM 1632 C CA . THR A 1 204 ? 0.319 8.295 -19.154 1.00 96.62 204 THR A CA 1
ATOM 1633 C C . THR A 1 204 ? 0.319 7.934 -17.671 1.00 96.62 204 THR A C 1
ATOM 1635 O O . THR A 1 204 ? -0.697 7.504 -17.121 1.00 96.62 204 THR A O 1
ATOM 1638 N N . SER A 1 205 ? 1.448 8.168 -17.000 1.00 96.50 205 SER A N 1
ATOM 1639 C CA . SER A 1 205 ? 1.610 7.943 -15.558 1.00 96.50 205 SER A CA 1
ATOM 1640 C C . SER A 1 205 ? 1.908 9.246 -14.816 1.00 96.50 205 SER A C 1
ATOM 1642 O O . SER A 1 205 ? 2.498 10.173 -15.372 1.00 96.50 205 SER A O 1
ATOM 1644 N N . MET A 1 206 ? 1.496 9.305 -13.550 1.00 96.25 206 MET A N 1
ATOM 1645 C CA . MET A 1 206 ? 1.715 10.418 -12.628 1.00 96.25 206 MET A CA 1
ATOM 1646 C C . MET A 1 206 ? 2.830 10.075 -11.639 1.00 96.25 206 MET A C 1
ATOM 1648 O O . MET A 1 206 ? 2.862 8.968 -11.118 1.00 96.25 206 MET A O 1
ATOM 1652 N N . HIS A 1 207 ? 3.707 11.029 -11.333 1.00 96.94 207 HIS A N 1
ATOM 1653 C CA . HIS A 1 207 ? 4.822 10.861 -10.396 1.00 96.94 207 HIS A CA 1
ATOM 1654 C C . HIS A 1 207 ? 4.967 12.110 -9.505 1.00 96.94 207 HIS A C 1
ATOM 1656 O O . HIS A 1 207 ? 5.723 13.035 -9.826 1.00 96.94 207 HIS A O 1
ATOM 1662 N N . PRO A 1 208 ? 4.223 12.183 -8.386 1.00 95.25 208 PRO A N 1
ATOM 1663 C CA . PRO A 1 208 ? 4.183 13.370 -7.543 1.00 95.25 208 PRO A CA 1
ATOM 1664 C C . PRO A 1 208 ? 5.449 13.512 -6.700 1.00 95.25 208 PRO A C 1
ATOM 1666 O O . PRO A 1 208 ? 5.954 12.538 -6.144 1.00 95.25 208 PRO A O 1
ATOM 1669 N N . HIS A 1 209 ? 5.909 14.753 -6.536 1.00 94.31 209 HIS A N 1
ATOM 1670 C CA . HIS A 1 209 ? 7.004 15.135 -5.644 1.00 94.31 209 HIS A CA 1
ATOM 1671 C C . HIS A 1 209 ? 8.217 14.208 -5.772 1.00 94.31 209 HIS A C 1
ATOM 1673 O O . HIS A 1 209 ? 8.691 13.688 -4.767 1.00 94.31 209 HIS A O 1
ATOM 1679 N N . THR A 1 210 ? 8.687 13.963 -6.994 1.00 95.69 210 THR A N 1
ATOM 1680 C CA . THR A 1 210 ? 9.667 12.905 -7.251 1.00 95.69 210 THR A CA 1
ATOM 1681 C C . THR A 1 210 ? 11.117 13.390 -7.100 1.00 95.69 210 THR A C 1
ATOM 1683 O O . THR A 1 210 ? 11.475 14.492 -7.528 1.00 95.69 210 THR A O 1
ATOM 1686 N N . SER A 1 211 ? 11.978 12.539 -6.546 1.00 97.19 211 SER A N 1
ATOM 1687 C CA . SER A 1 211 ? 13.419 12.565 -6.851 1.00 97.19 211 SER A CA 1
ATOM 1688 C C . SER A 1 211 ? 13.695 11.663 -8.059 1.00 97.19 211 SER A C 1
ATOM 1690 O O . SER A 1 211 ? 12.894 10.775 -8.355 1.00 97.19 211 SER A O 1
ATOM 1692 N N . SER A 1 212 ? 14.807 11.866 -8.767 1.00 98.00 212 SER A N 1
ATOM 1693 C CA . SER A 1 212 ? 15.256 10.875 -9.757 1.00 98.00 212 SER A CA 1
ATOM 1694 C C . SER A 1 212 ? 15.873 9.656 -9.061 1.00 98.00 212 SER A C 1
ATOM 1696 O O . SER A 1 212 ? 16.285 9.741 -7.902 1.00 98.00 212 SER A O 1
ATOM 1698 N N . ILE A 1 213 ? 15.952 8.514 -9.744 1.00 98.44 213 ILE A N 1
ATOM 1699 C CA . ILE A 1 213 ? 16.575 7.296 -9.198 1.00 98.44 213 ILE A CA 1
ATOM 1700 C C . ILE A 1 213 ? 18.034 7.178 -9.645 1.00 98.44 213 ILE A C 1
ATOM 1702 O O . ILE A 1 213 ? 18.389 7.549 -10.765 1.00 98.44 213 ILE A O 1
ATOM 1706 N N . VAL A 1 214 ? 18.895 6.655 -8.774 1.00 98.44 214 VAL A N 1
ATOM 1707 C CA . VAL A 1 214 ? 20.315 6.350 -9.021 1.00 98.44 214 VAL A CA 1
ATOM 1708 C C . VAL A 1 214 ? 20.644 4.938 -8.542 1.00 98.44 214 VAL A C 1
ATOM 1710 O O . VAL A 1 214 ? 19.866 4.311 -7.830 1.00 98.44 214 VAL A O 1
ATOM 1713 N N . THR A 1 215 ? 21.816 4.441 -8.917 1.00 98.56 215 THR A N 1
ATOM 1714 C CA . THR A 1 215 ? 22.459 3.300 -8.255 1.00 98.56 215 THR A CA 1
ATOM 1715 C C . THR A 1 215 ? 23.482 3.807 -7.238 1.00 98.56 215 THR A C 1
ATOM 1717 O O . THR A 1 215 ? 23.903 4.969 -7.289 1.00 98.56 215 THR A O 1
ATOM 1720 N N . THR A 1 216 ? 23.979 2.934 -6.362 1.00 97.06 216 THR A N 1
ATOM 1721 C CA . THR A 1 216 ? 25.110 3.256 -5.474 1.00 97.06 216 THR A CA 1
ATOM 1722 C C . THR A 1 216 ? 26.384 3.661 -6.228 1.00 97.06 216 THR A C 1
ATOM 1724 O O . THR A 1 216 ? 27.242 4.330 -5.651 1.00 97.06 216 THR A O 1
ATOM 1727 N N . ASP A 1 217 ? 26.502 3.295 -7.510 1.00 95.69 217 ASP A N 1
ATOM 1728 C CA . ASP A 1 217 ? 27.662 3.574 -8.365 1.00 95.69 217 ASP A CA 1
ATOM 1729 C C . ASP A 1 217 ? 27.445 4.736 -9.359 1.00 95.69 217 ASP A C 1
ATOM 1731 O O . ASP A 1 217 ? 28.373 5.113 -10.085 1.00 95.69 217 ASP A O 1
ATOM 1735 N N . GLY A 1 218 ? 26.256 5.347 -9.389 1.00 96.50 218 GLY A N 1
ATOM 1736 C CA . GLY A 1 218 ? 25.943 6.495 -10.242 1.00 96.50 218 GLY A CA 1
ATOM 1737 C C . GLY A 1 218 ? 24.622 6.349 -10.994 1.00 96.50 218 GLY A C 1
ATOM 1738 O O . GLY A 1 218 ? 23.601 6.002 -10.416 1.00 96.50 218 GLY A O 1
ATOM 1739 N N . LYS A 1 219 ? 24.611 6.666 -12.293 1.00 97.94 219 LYS A N 1
ATOM 1740 C CA . LYS A 1 219 ? 23.384 6.637 -13.107 1.00 97.94 219 LYS A CA 1
ATOM 1741 C C . LYS A 1 219 ? 22.804 5.224 -13.222 1.00 97.94 219 LYS A C 1
ATOM 1743 O O . LYS A 1 219 ? 23.561 4.260 -13.335 1.00 97.94 219 LYS A O 1
ATOM 1748 N N . VAL A 1 220 ? 21.478 5.120 -13.268 1.00 97.88 220 VAL A N 1
ATOM 1749 C CA . VAL A 1 220 ? 20.788 3.866 -13.597 1.00 97.88 220 VAL A CA 1
ATOM 1750 C C . VAL A 1 220 ? 20.949 3.573 -15.099 1.00 97.88 220 VAL A C 1
ATOM 1752 O O . VAL A 1 220 ? 20.737 4.475 -15.915 1.00 97.88 220 VAL A O 1
ATOM 1755 N N . PRO A 1 221 ? 21.338 2.348 -15.502 1.00 95.19 221 PRO A N 1
ATOM 1756 C CA . PRO A 1 221 ? 21.325 1.936 -16.905 1.00 95.19 221 PRO A CA 1
ATOM 1757 C C . PRO A 1 221 ? 19.907 1.987 -17.508 1.00 95.19 221 PRO A C 1
ATOM 1759 O O . PRO A 1 221 ? 18.971 1.566 -16.833 1.00 95.19 221 PRO A O 1
ATOM 1762 N N . PRO A 1 222 ? 19.723 2.416 -18.774 1.00 93.69 222 PRO A N 1
ATOM 1763 C CA . PRO A 1 222 ? 18.396 2.510 -19.396 1.00 93.69 222 PRO A CA 1
ATOM 1764 C C . PRO A 1 222 ? 17.562 1.221 -19.370 1.00 93.69 222 PRO A C 1
ATOM 1766 O O . PRO A 1 222 ? 16.358 1.295 -19.162 1.00 93.69 222 PRO A O 1
ATOM 1769 N N . SER A 1 223 ? 18.194 0.046 -19.481 1.00 94.88 223 SER A N 1
ATOM 1770 C CA . SER A 1 223 ? 17.519 -1.263 -19.407 1.00 94.88 223 SER A CA 1
ATOM 1771 C C . SER A 1 223 ? 16.866 -1.563 -18.051 1.00 94.88 223 SER A C 1
ATOM 1773 O O . SER A 1 223 ? 16.135 -2.534 -17.905 1.00 94.88 223 SER A O 1
ATOM 1775 N N . ARG A 1 224 ? 17.134 -0.741 -17.031 1.00 97.94 224 ARG A N 1
ATOM 1776 C CA . ARG A 1 224 ? 16.540 -0.836 -15.693 1.00 97.94 224 ARG A CA 1
ATOM 1777 C C . ARG A 1 224 ? 15.529 0.277 -15.417 1.00 97.94 224 ARG A C 1
ATOM 1779 O O . ARG A 1 224 ? 15.109 0.418 -14.275 1.00 97.94 224 ARG A O 1
ATOM 1786 N N . VAL A 1 225 ? 15.170 1.094 -16.406 1.00 98.62 225 VAL A N 1
ATOM 1787 C CA . VAL A 1 225 ? 14.295 2.261 -16.219 1.00 98.62 225 VAL A CA 1
ATOM 1788 C C . VAL A 1 225 ? 13.016 2.085 -17.037 1.00 98.62 225 VAL A C 1
ATOM 1790 O O . VAL A 1 225 ? 13.062 2.282 -18.249 1.00 98.62 225 VAL A O 1
ATOM 1793 N N . PRO A 1 226 ? 11.878 1.738 -16.407 1.00 98.56 226 PRO A N 1
ATOM 1794 C CA . PRO A 1 226 ? 10.596 1.668 -17.104 1.00 98.56 226 PRO A CA 1
ATOM 1795 C C . PRO A 1 226 ? 10.050 3.045 -17.496 1.00 98.56 226 PRO A C 1
ATOM 1797 O O . PRO A 1 226 ? 9.440 3.189 -18.551 1.00 98.56 226 PRO A O 1
ATOM 1800 N N . ILE A 1 227 ? 10.246 4.060 -16.647 1.00 98.69 227 ILE A N 1
ATOM 1801 C CA . ILE A 1 227 ? 9.656 5.392 -16.829 1.00 98.69 227 ILE A CA 1
ATOM 1802 C C . ILE A 1 227 ? 10.697 6.483 -16.580 1.00 98.69 227 ILE A C 1
ATOM 1804 O O . ILE A 1 227 ? 11.332 6.535 -15.518 1.00 98.69 227 ILE A O 1
ATOM 1808 N N . TRP A 1 228 ? 10.798 7.408 -17.533 1.00 98.62 228 TRP A N 1
ATOM 1809 C CA . TRP A 1 228 ? 11.516 8.670 -17.376 1.00 98.62 228 TRP A CA 1
ATOM 1810 C C . TRP A 1 228 ? 10.554 9.850 -17.248 1.00 98.62 228 TRP A C 1
ATOM 1812 O O . TRP A 1 228 ? 9.382 9.778 -17.617 1.00 98.62 228 TRP A O 1
ATOM 1822 N N . ALA A 1 229 ? 11.077 10.973 -16.766 1.00 98.38 229 ALA A N 1
ATOM 1823 C CA . ALA A 1 229 ? 10.408 12.252 -16.920 1.00 98.38 229 ALA A CA 1
ATOM 1824 C C . ALA A 1 229 ? 10.384 12.666 -18.399 1.00 98.38 229 ALA A C 1
ATOM 1826 O O . ALA A 1 229 ? 11.183 12.188 -19.215 1.00 98.38 229 ALA A O 1
ATOM 1827 N N . GLU A 1 230 ? 9.484 13.583 -18.736 1.00 98.12 230 GLU A N 1
ATOM 1828 C CA . GLU A 1 230 ? 9.477 14.205 -20.056 1.00 98.12 230 GLU A CA 1
ATOM 1829 C C . GLU A 1 230 ? 10.771 15.007 -20.300 1.00 98.12 230 GLU A C 1
ATOM 1831 O O . GLU A 1 230 ? 11.373 15.512 -19.347 1.00 98.12 230 GLU A O 1
ATOM 1836 N N . PRO A 1 231 ? 11.222 15.168 -21.559 1.00 96.56 231 PRO A N 1
ATOM 1837 C CA . PRO A 1 231 ? 12.459 15.888 -21.877 1.00 96.56 231 PRO A CA 1
ATOM 1838 C C . PRO A 1 231 ? 12.497 17.352 -21.407 1.00 96.56 231 PRO A C 1
ATOM 1840 O O . PRO A 1 231 ? 13.579 17.935 -21.297 1.00 96.56 231 PRO A O 1
ATOM 1843 N N . GLU A 1 232 ? 11.336 17.974 -21.179 1.00 96.06 232 GLU A N 1
ATOM 1844 C CA . GLU A 1 232 ? 11.202 19.324 -20.622 1.00 96.06 232 GLU A CA 1
ATOM 1845 C C . GLU A 1 232 ? 11.439 19.396 -19.107 1.00 96.06 232 GLU A C 1
ATOM 1847 O O . GLU A 1 232 ? 11.675 20.495 -18.586 1.00 96.06 232 GLU A O 1
ATOM 1852 N N . ALA A 1 233 ? 11.401 18.261 -18.405 1.00 97.50 233 ALA A N 1
ATOM 1853 C CA . ALA A 1 233 ? 11.622 18.207 -16.973 1.00 97.50 233 ALA A CA 1
ATOM 1854 C C . ALA A 1 233 ? 13.053 18.627 -16.603 1.00 97.50 233 ALA A C 1
ATOM 1856 O O . ALA A 1 233 ? 14.032 18.422 -17.325 1.00 97.50 233 ALA A O 1
ATOM 1857 N N . VAL A 1 234 ? 13.178 19.233 -15.428 1.00 96.19 234 VAL A N 1
ATOM 1858 C CA . VAL A 1 234 ? 14.420 19.787 -14.901 1.00 96.19 234 VAL A CA 1
ATOM 1859 C C . VAL A 1 234 ? 14.784 19.080 -13.607 1.00 96.19 234 VAL A C 1
ATOM 1861 O O . VAL A 1 234 ? 13.978 18.985 -12.683 1.00 96.19 234 VAL A O 1
ATOM 1864 N N . GLN A 1 235 ? 16.044 18.660 -13.526 1.00 96.56 235 GLN A N 1
ATOM 1865 C CA . GLN A 1 235 ? 16.676 18.221 -12.292 1.00 96.56 235 GLN A CA 1
ATOM 1866 C C . GLN A 1 235 ? 17.113 19.440 -11.471 1.00 96.56 235 GLN A C 1
ATOM 1868 O O . GLN A 1 235 ? 17.974 20.214 -11.901 1.00 96.56 235 GLN A O 1
ATOM 1873 N N . GLU A 1 236 ? 16.536 19.635 -10.287 1.00 94.69 236 GLU A N 1
ATOM 1874 C CA . GLU A 1 236 ? 17.029 20.629 -9.336 1.00 94.69 236 GLU A CA 1
ATOM 1875 C C . GLU A 1 236 ? 17.851 19.976 -8.225 1.00 94.69 236 GLU A C 1
ATOM 1877 O O . GLU A 1 236 ? 17.323 19.369 -7.294 1.00 94.69 236 GLU A O 1
ATOM 1882 N N . ASN A 1 237 ? 19.169 20.156 -8.294 1.00 92.19 237 ASN A N 1
ATOM 1883 C CA . ASN A 1 237 ? 20.099 19.549 -7.346 1.00 92.19 237 ASN A CA 1
ATOM 1884 C C . ASN A 1 237 ? 19.965 20.203 -5.971 1.00 92.19 237 ASN A C 1
ATOM 1886 O O . ASN A 1 237 ? 20.128 21.420 -5.818 1.00 92.19 237 ASN A O 1
ATOM 1890 N N . THR A 1 238 ? 19.730 19.389 -4.945 1.00 87.94 238 THR A N 1
ATOM 1891 C CA . THR A 1 238 ? 19.607 19.864 -3.560 1.00 87.94 238 THR A CA 1
ATOM 1892 C C . THR A 1 238 ? 20.892 19.639 -2.755 1.00 87.94 238 THR A C 1
ATOM 1894 O O . THR A 1 238 ? 21.010 20.102 -1.618 1.00 87.94 238 THR A O 1
ATOM 1897 N N . SER A 1 239 ? 21.902 19.001 -3.360 1.00 91.00 239 SER A N 1
ATOM 1898 C CA . SER A 1 239 ? 23.187 18.664 -2.745 1.00 91.00 239 SER A CA 1
ATOM 1899 C C . SER A 1 239 ? 24.347 18.728 -3.745 1.00 91.00 239 SER A C 1
ATOM 1901 O O . SER A 1 239 ? 24.163 18.718 -4.954 1.00 91.00 239 SER A O 1
ATOM 1903 N N . SER A 1 240 ? 25.585 18.775 -3.244 1.00 89.06 240 SER A N 1
ATOM 1904 C CA . SER A 1 240 ? 26.788 18.617 -4.079 1.00 89.06 240 SER A CA 1
ATOM 1905 C C . SER A 1 240 ? 27.110 17.159 -4.422 1.00 89.06 240 SER A C 1
ATOM 1907 O O . SER A 1 240 ? 28.072 16.911 -5.143 1.00 89.06 240 SER A O 1
ATOM 1909 N N . TYR A 1 241 ? 26.385 16.209 -3.826 1.00 88.81 241 TYR A N 1
ATOM 1910 C CA . TYR A 1 241 ? 26.534 14.770 -4.063 1.00 88.81 241 TYR A CA 1
ATOM 1911 C C . TYR A 1 241 ? 25.500 14.222 -5.055 1.00 88.81 241 TYR A C 1
ATOM 1913 O O . TYR A 1 241 ? 25.482 13.020 -5.293 1.00 88.81 241 TYR A O 1
ATOM 1921 N N . THR A 1 242 ? 24.645 15.085 -5.608 1.00 94.44 242 THR A N 1
ATOM 1922 C CA . THR A 1 242 ? 23.656 14.721 -6.624 1.00 94.44 242 THR A CA 1
ATOM 1923 C C . THR A 1 242 ? 24.347 14.114 -7.844 1.00 94.44 242 THR A C 1
ATOM 1925 O O . THR A 1 242 ? 25.371 14.621 -8.310 1.00 94.44 242 THR A O 1
ATOM 1928 N N . VAL A 1 243 ? 23.792 13.018 -8.356 1.00 96.62 243 VAL A N 1
ATOM 1929 C CA . VAL A 1 243 ? 24.215 12.445 -9.636 1.00 96.62 243 VAL A CA 1
ATOM 1930 C C . VAL A 1 243 ? 23.519 13.221 -10.748 1.00 96.62 243 VAL A C 1
ATOM 1932 O O . VAL A 1 243 ? 22.294 13.236 -10.822 1.00 96.62 243 VAL A O 1
ATOM 1935 N N . GLU A 1 244 ? 24.293 13.872 -11.610 1.00 96.31 244 GLU A N 1
ATOM 1936 C CA . GLU A 1 244 ? 23.758 14.701 -12.696 1.00 96.31 244 GLU A CA 1
ATOM 1937 C C . GLU A 1 244 ? 23.308 13.838 -13.882 1.00 96.31 244 GLU A C 1
ATOM 1939 O O . GLU A 1 244 ? 24.117 13.114 -14.477 1.00 96.31 244 GLU A O 1
ATOM 1944 N N . TYR A 1 245 ? 22.047 13.960 -14.290 1.00 95.62 245 TYR A N 1
ATOM 1945 C CA . TYR A 1 245 ? 21.527 13.377 -15.529 1.00 95.62 245 TYR A CA 1
ATOM 1946 C C . TYR A 1 245 ? 21.640 14.376 -16.690 1.00 95.62 245 TYR A C 1
ATOM 1948 O O . TYR A 1 245 ? 20.653 14.881 -17.213 1.00 95.62 245 TYR A O 1
ATOM 1956 N N . ASP A 1 246 ? 22.883 14.655 -17.109 1.00 87.62 246 ASP A N 1
ATOM 1957 C CA . ASP A 1 246 ? 23.217 15.644 -18.160 1.00 87.62 246 ASP A CA 1
ATOM 1958 C C . ASP A 1 246 ? 22.504 15.450 -19.519 1.00 87.62 246 ASP A C 1
ATOM 1960 O O . ASP A 1 246 ? 22.481 16.358 -20.351 1.00 87.62 246 ASP A O 1
ATOM 1964 N N . ASP A 1 247 ? 21.983 14.253 -19.779 1.00 83.94 247 ASP A N 1
ATOM 1965 C CA . ASP A 1 247 ? 21.250 13.870 -20.983 1.00 83.94 247 ASP A CA 1
ATOM 1966 C C . ASP A 1 247 ? 19.743 14.164 -20.908 1.00 83.94 247 ASP A C 1
ATOM 1968 O O . ASP A 1 247 ? 19.054 13.995 -21.911 1.00 83.94 247 ASP A O 1
ATOM 1972 N N . GLY A 1 248 ? 19.240 14.630 -19.759 1.00 82.50 248 GLY A N 1
ATOM 1973 C CA . GLY A 1 248 ? 17.828 14.958 -19.533 1.00 82.50 248 GLY A CA 1
ATOM 1974 C C . GLY A 1 248 ? 16.931 13.745 -19.267 1.00 82.50 248 GLY A C 1
ATOM 1975 O O . GLY A 1 248 ? 15.795 13.915 -18.843 1.00 82.50 248 GLY A O 1
ATOM 1976 N N . ASN A 1 249 ? 17.442 12.525 -19.450 1.00 92.88 249 ASN A N 1
ATOM 1977 C CA . ASN A 1 249 ? 16.723 11.291 -19.144 1.00 92.88 249 ASN A CA 1
ATOM 1978 C C . ASN A 1 249 ? 16.716 11.066 -17.629 1.00 92.88 249 ASN A C 1
ATOM 1980 O O . ASN A 1 249 ? 17.621 10.430 -17.091 1.00 92.88 249 ASN A O 1
ATOM 1984 N N . LEU A 1 250 ? 15.717 11.616 -16.942 1.00 98.19 250 LEU A N 1
ATOM 1985 C CA . LEU A 1 250 ? 15.569 11.520 -15.489 1.00 98.19 250 LEU A CA 1
ATOM 1986 C C . LEU A 1 250 ? 14.740 10.278 -15.133 1.00 98.19 250 LEU A C 1
ATOM 1988 O O . LEU A 1 250 ? 13.541 10.284 -15.412 1.00 98.19 250 LEU A O 1
ATOM 1992 N N . PRO A 1 251 ? 15.325 9.217 -14.540 1.00 98.44 251 PRO A N 1
ATOM 1993 C CA . PRO A 1 251 ? 14.573 8.021 -14.168 1.00 98.44 251 PRO A CA 1
ATOM 1994 C C . PRO A 1 251 ? 13.604 8.343 -13.033 1.00 98.44 251 PRO A C 1
ATOM 1996 O O . PRO A 1 251 ? 14.046 8.766 -11.962 1.00 98.44 251 PRO A O 1
ATOM 1999 N N . LEU A 1 252 ? 12.307 8.144 -13.259 1.00 98.69 252 LEU A N 1
ATOM 2000 C CA . LEU A 1 252 ? 11.274 8.306 -12.227 1.00 98.69 252 LEU A CA 1
ATOM 2001 C C . LEU A 1 252 ? 10.992 6.994 -11.502 1.00 98.69 252 LEU A C 1
ATOM 2003 O O . LEU A 1 252 ? 10.648 6.995 -10.321 1.00 98.69 252 LEU A O 1
ATOM 2007 N N . VAL A 1 253 ? 11.166 5.883 -12.215 1.00 98.88 253 VAL A N 1
ATOM 2008 C CA . VAL A 1 253 ? 11.059 4.524 -11.692 1.00 98.88 253 VAL A CA 1
ATOM 2009 C C . VAL A 1 253 ? 12.258 3.737 -12.199 1.00 98.88 253 VAL A C 1
ATOM 2011 O O . VAL A 1 253 ? 12.632 3.870 -13.363 1.00 98.88 253 VAL A O 1
ATOM 2014 N N . ALA A 1 254 ? 12.864 2.919 -11.348 1.00 98.88 254 ALA A N 1
ATOM 2015 C CA . ALA A 1 254 ? 13.886 1.963 -11.756 1.00 98.88 254 ALA A CA 1
ATOM 2016 C C . ALA A 1 254 ? 13.631 0.592 -11.133 1.00 98.88 254 ALA A C 1
ATOM 2018 O O . ALA A 1 254 ? 13.001 0.499 -10.084 1.00 98.88 254 ALA A O 1
ATOM 2019 N N . VAL A 1 255 ? 14.152 -0.457 -11.763 1.00 98.75 255 VAL A N 1
ATOM 2020 C CA . VAL A 1 255 ? 13.986 -1.844 -11.321 1.00 98.75 255 VAL A CA 1
ATOM 2021 C C . VAL A 1 255 ? 15.323 -2.536 -11.084 1.00 98.75 255 VAL A C 1
ATOM 2023 O O . VAL A 1 255 ? 16.353 -2.212 -11.685 1.00 98.75 255 VAL A O 1
ATOM 2026 N N . ASP A 1 256 ? 15.309 -3.514 -10.196 1.00 98.12 256 ASP A N 1
ATOM 2027 C CA . ASP A 1 256 ? 16.388 -4.451 -9.922 1.00 98.12 256 ASP A CA 1
ATOM 2028 C C . ASP A 1 256 ? 15.799 -5.863 -9.989 1.00 98.12 256 ASP A C 1
ATOM 2030 O O . ASP A 1 256 ? 15.399 -6.433 -8.975 1.00 98.12 256 ASP A O 1
ATOM 2034 N N . ARG A 1 257 ? 15.673 -6.388 -11.219 1.00 94.00 257 ARG A N 1
ATOM 2035 C CA . ARG A 1 257 ? 15.022 -7.681 -11.487 1.00 94.00 257 ARG A CA 1
ATOM 2036 C C . ARG A 1 257 ? 15.606 -8.817 -10.641 1.00 94.00 257 ARG A C 1
ATOM 2038 O O . ARG A 1 257 ? 14.822 -9.455 -9.966 1.00 94.00 257 ARG A O 1
ATOM 2045 N N . PRO A 1 258 ? 16.939 -9.010 -10.527 1.00 91.88 258 PRO A N 1
ATOM 2046 C CA . PRO A 1 258 ? 17.498 -10.078 -9.685 1.00 91.88 258 PRO A CA 1
ATOM 2047 C C . PRO A 1 258 ? 17.216 -9.948 -8.178 1.00 91.88 258 PRO A C 1
ATOM 2049 O O . PRO A 1 258 ? 17.675 -10.783 -7.398 1.00 91.88 258 PRO A O 1
ATOM 2052 N N . LYS A 1 259 ? 16.587 -8.850 -7.745 1.00 95.62 259 LYS A N 1
ATOM 2053 C CA . LYS A 1 259 ? 16.201 -8.586 -6.357 1.00 95.62 259 LYS A CA 1
ATOM 2054 C C . LYS A 1 259 ? 14.693 -8.469 -6.162 1.00 95.62 259 LYS A C 1
ATOM 2056 O O . LYS A 1 259 ? 14.286 -8.283 -5.020 1.00 95.62 259 LYS A O 1
ATOM 2061 N N . HIS A 1 260 ? 13.900 -8.545 -7.231 1.00 97.50 260 HIS A N 1
ATOM 2062 C CA . HIS A 1 260 ? 12.448 -8.323 -7.210 1.00 97.50 260 HIS A CA 1
ATOM 2063 C C . HIS A 1 260 ? 12.088 -6.960 -6.597 1.00 97.50 260 HIS A C 1
ATOM 2065 O O . HIS A 1 260 ? 11.151 -6.828 -5.812 1.00 97.50 260 HIS A O 1
ATOM 2071 N N . VAL A 1 261 ? 12.879 -5.926 -6.924 1.00 98.88 261 VAL A N 1
ATOM 2072 C CA . VAL A 1 261 ? 12.685 -4.566 -6.398 1.00 98.88 261 VAL A CA 1
ATOM 2073 C C . VAL A 1 261 ? 12.365 -3.581 -7.512 1.00 98.88 261 VAL A C 1
ATOM 2075 O O . VAL A 1 261 ? 13.079 -3.505 -8.513 1.00 98.88 261 VAL A O 1
ATOM 2078 N N . ALA A 1 262 ? 11.362 -2.738 -7.281 1.00 98.81 262 ALA A N 1
ATOM 2079 C CA . ALA A 1 262 ? 11.202 -1.469 -7.982 1.00 98.81 262 ALA A CA 1
ATOM 2080 C C . ALA A 1 262 ? 11.391 -0.299 -7.014 1.00 98.81 262 ALA A C 1
ATOM 2082 O O . ALA A 1 262 ? 10.956 -0.352 -5.866 1.00 98.81 262 ALA A O 1
ATOM 2083 N N . TYR A 1 263 ? 12.000 0.783 -7.489 1.00 98.81 263 TYR A N 1
ATOM 2084 C CA . TYR A 1 263 ? 12.167 2.022 -6.740 1.00 98.81 263 TYR A CA 1
ATOM 2085 C C . TYR A 1 263 ? 11.503 3.170 -7.499 1.00 98.81 263 TYR A C 1
ATOM 2087 O O . TYR A 1 263 ? 11.895 3.502 -8.619 1.00 98.81 263 TYR A O 1
ATOM 2095 N N . PHE A 1 264 ? 10.506 3.784 -6.871 1.00 98.75 264 PHE A N 1
ATOM 2096 C CA . PHE A 1 264 ? 9.788 4.958 -7.342 1.00 98.75 264 PHE A CA 1
ATOM 2097 C C . PHE A 1 264 ? 10.335 6.213 -6.677 1.00 98.75 264 PHE A C 1
ATOM 2099 O O . PHE A 1 264 ? 10.507 6.272 -5.458 1.00 98.75 264 PHE A O 1
ATOM 2106 N N . GLY A 1 265 ? 10.551 7.252 -7.475 1.00 98.12 265 GLY A N 1
ATOM 2107 C CA . GLY A 1 265 ? 11.015 8.538 -6.976 1.00 98.12 265 GLY A CA 1
ATOM 2108 C C . GLY A 1 265 ? 9.962 9.313 -6.180 1.00 98.12 265 GLY A C 1
ATOM 2109 O O . GLY A 1 265 ? 10.322 10.245 -5.457 1.00 98.12 265 GLY A O 1
ATOM 2110 N N . GLY A 1 266 ? 8.687 8.936 -6.334 1.00 96.19 266 GLY A N 1
ATOM 2111 C CA . GLY A 1 266 ? 7.509 9.586 -5.770 1.00 96.19 266 GLY A CA 1
ATOM 2112 C C . GLY A 1 266 ? 6.413 8.586 -5.376 1.00 96.19 266 GLY A C 1
ATOM 2113 O O . GLY A 1 266 ? 6.304 7.495 -5.945 1.00 96.19 266 GLY A O 1
ATOM 2114 N N . VAL A 1 267 ? 5.552 8.995 -4.440 1.00 95.31 267 VAL A N 1
ATOM 2115 C CA . VAL A 1 267 ? 4.427 8.216 -3.885 1.00 95.31 267 VAL A CA 1
ATOM 2116 C C . VAL A 1 267 ? 3.234 8.136 -4.846 1.00 95.31 267 VAL A C 1
ATOM 2118 O O . VAL A 1 267 ? 2.203 8.782 -4.678 1.00 95.31 267 VAL A O 1
ATOM 2121 N N . THR A 1 268 ? 3.401 7.345 -5.902 1.00 94.88 268 THR A N 1
ATOM 2122 C CA . THR A 1 268 ? 2.524 7.337 -7.086 1.00 94.88 268 THR A CA 1
ATOM 2123 C C . THR A 1 268 ? 1.102 6.832 -6.808 1.00 94.88 268 THR A C 1
ATOM 2125 O O . THR A 1 268 ? 0.171 7.270 -7.470 1.00 94.88 268 THR A O 1
ATOM 2128 N N . ILE A 1 269 ? 0.909 5.964 -5.810 1.00 95.94 269 ILE A N 1
ATOM 2129 C CA . ILE A 1 269 ? -0.407 5.397 -5.455 1.00 95.94 269 ILE A CA 1
ATOM 2130 C C . ILE A 1 269 ? -1.173 6.198 -4.388 1.00 95.94 269 ILE A C 1
ATOM 2132 O O . ILE A 1 269 ? -2.222 5.755 -3.923 1.00 95.94 269 ILE A O 1
ATOM 2136 N N . ASN A 1 270 ? -0.643 7.349 -3.960 1.00 94.56 270 ASN A N 1
ATOM 2137 C CA . ASN A 1 270 ? -1.249 8.154 -2.901 1.00 94.56 270 ASN A CA 1
ATOM 2138 C C . ASN A 1 270 ? -2.540 8.837 -3.391 1.00 94.56 270 ASN A C 1
ATOM 2140 O O . ASN A 1 270 ? -2.545 9.540 -4.403 1.00 94.56 270 ASN A O 1
ATOM 2144 N N . GLU A 1 271 ? -3.624 8.681 -2.633 1.00 93.25 271 GLU A N 1
ATOM 2145 C CA . GLU A 1 271 ? -4.954 9.182 -2.988 1.00 93.25 271 GLU A CA 1
ATOM 2146 C C . GLU A 1 271 ? -5.090 10.708 -3.005 1.00 93.25 271 GLU A C 1
ATOM 2148 O O . GLU A 1 271 ? -6.079 11.230 -3.519 1.00 93.25 271 GLU A O 1
ATOM 2153 N N . VAL A 1 272 ? -4.144 11.448 -2.422 1.00 91.88 272 VAL A N 1
ATOM 2154 C CA . VAL A 1 272 ? -4.266 12.904 -2.259 1.00 91.88 272 VAL A CA 1
ATOM 2155 C C . VAL A 1 272 ? -4.393 13.651 -3.597 1.00 91.88 272 VAL A C 1
ATOM 2157 O O . VAL A 1 272 ? -4.932 14.757 -3.613 1.00 91.88 272 VAL A O 1
ATOM 2160 N N . TRP A 1 273 ? -3.954 13.036 -4.701 1.00 89.12 273 TRP A N 1
ATOM 2161 C CA . TRP A 1 273 ? -4.003 13.586 -6.064 1.00 89.12 273 TRP A CA 1
ATOM 2162 C C . TRP A 1 273 ? -5.099 12.979 -6.943 1.00 89.12 273 TRP A C 1
ATOM 2164 O O . TRP A 1 273 ? -5.146 13.235 -8.142 1.00 89.12 273 TRP A O 1
ATOM 2174 N N . GLU A 1 274 ? -5.969 12.152 -6.372 1.00 89.19 274 GLU A N 1
ATOM 2175 C CA . GLU A 1 274 ? -6.935 11.376 -7.144 1.00 89.19 274 GLU A CA 1
ATOM 2176 C C . GLU A 1 274 ? -7.936 12.245 -7.925 1.00 89.19 274 GLU A C 1
ATOM 2178 O O . GLU A 1 274 ? -8.314 11.895 -9.043 1.00 89.19 274 GLU A O 1
ATOM 2183 N N . GLU A 1 275 ? -8.371 13.392 -7.382 1.00 88.62 275 GLU A N 1
ATOM 2184 C CA . GLU A 1 275 ? -9.313 14.272 -8.097 1.00 88.62 275 GLU A CA 1
ATOM 2185 C C . GLU A 1 275 ? -8.716 14.760 -9.437 1.00 88.62 275 GLU A C 1
ATOM 2187 O O . GLU A 1 275 ? -9.451 14.990 -10.403 1.00 88.62 275 GLU A O 1
ATOM 2192 N N . GLU A 1 276 ? -7.390 14.879 -9.514 1.00 88.12 276 GLU A N 1
ATOM 2193 C CA . GLU A 1 276 ? -6.626 15.355 -10.665 1.00 88.12 276 GLU A CA 1
ATOM 2194 C C . GLU A 1 276 ? -6.150 14.238 -11.605 1.00 88.12 276 GLU A C 1
ATOM 2196 O O . GLU A 1 276 ? -5.841 14.517 -12.766 1.00 88.12 276 GLU A O 1
ATOM 2201 N N . THR A 1 277 ? -6.082 12.990 -11.135 1.00 89.69 277 THR A N 1
ATOM 2202 C CA . THR A 1 277 ? -5.416 11.883 -11.846 1.00 89.69 277 THR A CA 1
ATOM 2203 C C . THR A 1 277 ? -6.384 10.820 -12.364 1.00 89.69 277 THR A C 1
ATOM 2205 O O . THR A 1 277 ? -5.948 9.773 -12.842 1.00 89.69 277 THR A O 1
ATOM 2208 N N . THR A 1 278 ? -7.694 11.099 -12.347 1.00 91.69 278 THR A N 1
ATOM 2209 C CA . THR A 1 278 ? -8.734 10.117 -12.710 1.00 91.69 278 THR A CA 1
ATOM 2210 C C . THR A 1 278 ? -8.585 9.477 -14.094 1.00 91.69 278 THR A C 1
ATOM 2212 O O . THR A 1 278 ? -8.938 8.309 -14.274 1.00 91.69 278 THR A O 1
ATOM 2215 N N . ASP A 1 279 ? -8.026 10.225 -15.047 1.00 90.62 279 ASP A N 1
ATOM 2216 C CA . ASP A 1 279 ? -7.789 9.801 -16.429 1.00 90.62 279 ASP A CA 1
ATOM 2217 C C . ASP A 1 279 ? -6.370 9.228 -16.654 1.00 90.62 279 ASP A C 1
ATOM 2219 O O . ASP A 1 279 ? -6.040 8.861 -17.778 1.00 90.62 279 ASP A O 1
ATOM 2223 N N . LEU A 1 280 ? -5.550 9.053 -15.605 1.00 95.06 280 LEU A N 1
ATOM 2224 C CA . LEU A 1 280 ? -4.176 8.519 -15.685 1.00 95.06 280 LEU A CA 1
ATOM 2225 C C . LEU A 1 280 ? -4.057 7.042 -15.270 1.00 95.06 280 LEU A C 1
ATOM 2227 O O . LEU A 1 280 ? -4.861 6.537 -14.484 1.00 95.06 280 LEU A O 1
ATOM 2231 N N . ASP A 1 281 ? -3.018 6.367 -15.761 1.00 96.56 281 ASP A N 1
ATOM 2232 C CA . ASP A 1 281 ? -2.929 4.894 -15.806 1.00 96.56 281 ASP A CA 1
ATOM 2233 C C . ASP A 1 281 ? -1.906 4.316 -14.808 1.00 96.56 281 ASP A C 1
ATOM 2235 O O . ASP A 1 281 ? -1.458 3.176 -14.915 1.00 96.56 281 ASP A O 1
ATOM 2239 N N . HIS A 1 282 ? -1.510 5.126 -13.827 1.00 96.69 282 HIS A N 1
ATOM 2240 C CA . HIS A 1 282 ? -0.450 4.811 -12.872 1.00 96.69 282 HIS A CA 1
ATOM 2241 C C . HIS A 1 282 ? -0.768 3.603 -11.975 1.00 96.69 282 HIS A C 1
ATOM 2243 O O . HIS A 1 282 ? 0.152 2.882 -11.602 1.00 96.69 282 HIS A O 1
ATOM 2249 N N . PHE A 1 283 ? -2.042 3.331 -11.668 1.00 97.62 283 PHE A N 1
ATOM 2250 C CA . PHE A 1 283 ? -2.425 2.109 -10.951 1.00 97.62 283 PHE A CA 1
ATOM 2251 C C . PHE A 1 283 ? -2.153 0.854 -11.781 1.00 97.62 283 PHE A C 1
ATOM 2253 O O . PHE A 1 283 ? -1.494 -0.051 -11.280 1.00 97.62 283 PHE A O 1
ATOM 2260 N N . THR A 1 284 ? -2.551 0.843 -13.060 1.00 97.62 284 THR A N 1
ATOM 2261 C CA . THR A 1 284 ? -2.244 -0.270 -13.969 1.00 97.62 284 THR A CA 1
ATOM 2262 C C . THR A 1 284 ? -0.744 -0.507 -14.069 1.00 97.62 284 THR A C 1
ATOM 2264 O O . THR A 1 284 ? -0.293 -1.637 -13.921 1.00 97.62 284 THR A O 1
ATOM 2267 N N . PHE A 1 285 ? 0.046 0.558 -14.236 1.00 98.19 285 PHE A N 1
ATOM 2268 C CA . PHE A 1 285 ? 1.503 0.446 -14.283 1.00 98.19 285 PHE A CA 1
ATOM 2269 C C . PHE A 1 285 ? 2.089 -0.187 -13.015 1.00 98.19 285 PHE A C 1
ATOM 2271 O O . PHE A 1 285 ? 2.906 -1.099 -13.112 1.00 98.19 285 PHE A O 1
ATOM 2278 N N . VAL A 1 286 ? 1.680 0.283 -11.830 1.00 98.19 286 VAL A N 1
ATOM 2279 C CA . VAL A 1 286 ? 2.183 -0.250 -10.555 1.00 98.19 286 VAL A CA 1
ATOM 2280 C C . VAL A 1 286 ? 1.823 -1.729 -10.409 1.00 98.19 286 VAL A C 1
ATOM 2282 O O . VAL A 1 286 ? 2.662 -2.504 -9.963 1.00 98.19 286 VAL A O 1
ATOM 2285 N N . THR A 1 287 ? 0.617 -2.134 -10.810 1.00 97.75 287 THR A N 1
ATOM 2286 C CA . THR A 1 287 ? 0.179 -3.533 -10.723 1.00 97.75 287 THR A CA 1
ATOM 2287 C C . THR A 1 287 ? 0.869 -4.432 -11.750 1.00 97.75 287 THR A C 1
ATOM 2289 O O . THR A 1 287 ? 1.366 -5.483 -11.365 1.00 97.75 287 THR A O 1
ATOM 2292 N N . ASN A 1 288 ? 1.006 -4.004 -13.011 1.00 96.56 288 ASN A N 1
ATOM 2293 C CA . ASN A 1 288 ? 1.787 -4.738 -14.017 1.00 96.56 288 ASN A CA 1
ATOM 2294 C C . ASN A 1 288 ? 3.244 -4.916 -13.565 1.00 96.56 288 ASN A C 1
ATOM 2296 O O . ASN A 1 288 ? 3.834 -5.969 -13.766 1.00 96.56 288 ASN A O 1
ATOM 2300 N N . LEU A 1 289 ? 3.825 -3.896 -12.921 1.00 97.06 289 LEU A N 1
ATOM 2301 C CA . LEU A 1 289 ? 5.201 -3.956 -12.434 1.00 97.06 289 LEU A CA 1
ATOM 2302 C C . LEU A 1 289 ? 5.386 -4.941 -11.272 1.00 97.06 289 LEU A C 1
ATOM 2304 O O . LEU A 1 289 ? 6.482 -5.470 -11.109 1.00 97.06 289 LEU A O 1
ATOM 2308 N N . ILE A 1 290 ? 4.346 -5.173 -10.464 1.00 97.44 290 ILE A N 1
ATOM 2309 C CA . ILE A 1 290 ? 4.373 -6.230 -9.448 1.00 97.44 290 ILE A CA 1
ATOM 2310 C C . ILE A 1 290 ? 4.494 -7.583 -10.142 1.00 97.44 290 ILE A C 1
ATOM 2312 O O . ILE A 1 290 ? 5.414 -8.326 -9.836 1.00 97.44 290 ILE A O 1
ATOM 2316 N N . ASP A 1 291 ? 3.625 -7.877 -11.102 1.00 92.19 291 ASP A N 1
ATOM 2317 C CA . ASP A 1 291 ? 3.619 -9.183 -11.762 1.00 92.19 291 ASP A CA 1
ATOM 2318 C C . ASP A 1 291 ? 4.879 -9.412 -12.625 1.00 92.19 291 ASP A C 1
ATOM 2320 O O . ASP A 1 291 ? 5.411 -10.512 -12.647 1.00 92.19 291 ASP A O 1
ATOM 2324 N N . GLU A 1 292 ? 5.426 -8.365 -13.251 1.00 92.19 292 GLU A N 1
ATOM 2325 C CA . GLU A 1 292 ? 6.680 -8.407 -14.029 1.00 92.19 292 GLU A CA 1
ATOM 2326 C C . GLU A 1 292 ? 7.931 -8.746 -13.197 1.00 92.19 292 GLU A C 1
ATOM 2328 O O . GLU A 1 292 ? 8.935 -9.229 -13.725 1.00 92.19 292 GLU A O 1
ATOM 2333 N N . LEU A 1 293 ? 7.926 -8.390 -11.910 1.00 95.00 293 LEU A N 1
ATOM 2334 C CA . LEU A 1 293 ? 9.068 -8.583 -11.011 1.00 95.00 293 LEU A CA 1
ATOM 2335 C C . LEU A 1 293 ? 8.922 -9.805 -10.111 1.00 95.00 293 LEU A C 1
ATOM 2337 O O . LEU A 1 293 ? 9.857 -10.096 -9.366 1.00 95.00 293 LEU A O 1
ATOM 2341 N N . HIS A 1 294 ? 7.764 -10.454 -10.135 1.00 92.50 294 HIS A N 1
ATOM 2342 C CA . HIS A 1 294 ? 7.472 -11.610 -9.311 1.00 92.50 294 HIS A CA 1
ATOM 2343 C C . HIS A 1 294 ? 7.964 -12.894 -10.001 1.00 92.50 294 HIS A C 1
ATOM 2345 O O . HIS A 1 294 ? 7.896 -12.998 -11.222 1.00 92.50 294 HIS A O 1
ATOM 2351 N N . ASP A 1 295 ? 8.442 -13.879 -9.230 1.00 77.94 295 ASP A N 1
ATOM 2352 C CA . ASP A 1 295 ? 8.913 -15.162 -9.797 1.00 77.94 295 ASP A CA 1
ATOM 2353 C C . ASP A 1 295 ? 7.763 -16.026 -10.348 1.00 77.94 295 ASP A C 1
ATOM 2355 O O . ASP A 1 295 ? 7.919 -16.757 -11.319 1.00 77.94 295 ASP A O 1
ATOM 2359 N N . ASP A 1 296 ? 6.600 -15.971 -9.699 1.00 70.38 296 ASP A N 1
ATOM 2360 C CA . ASP A 1 296 ? 5.350 -16.568 -10.194 1.00 70.38 296 ASP A CA 1
ATOM 2361 C C . ASP A 1 296 ? 4.726 -15.691 -11.289 1.00 70.38 296 ASP A C 1
ATOM 2363 O O . ASP A 1 296 ? 4.478 -14.508 -11.054 1.00 70.38 296 ASP A O 1
ATOM 2367 N N . ALA A 1 297 ? 4.407 -16.291 -12.438 1.00 61.25 297 ALA A N 1
ATOM 2368 C CA . ALA A 1 297 ? 3.720 -15.638 -13.553 1.00 61.25 297 ALA A CA 1
ATOM 2369 C C . ALA A 1 297 ? 2.249 -15.277 -13.248 1.00 61.25 297 ALA A C 1
ATOM 2371 O O . ALA A 1 297 ? 1.614 -14.518 -13.977 1.00 61.25 297 ALA A O 1
ATOM 2372 N N . ASN A 1 298 ? 1.662 -15.811 -12.177 1.00 62.06 298 ASN A N 1
ATOM 2373 C CA . ASN A 1 298 ? 0.351 -15.375 -11.703 1.00 62.06 298 ASN A CA 1
ATOM 2374 C C . ASN A 1 298 ? 0.335 -15.313 -10.172 1.00 62.06 298 ASN A C 1
ATOM 2376 O O . ASN A 1 298 ? -0.239 -16.186 -9.506 1.00 62.06 298 ASN A O 1
ATOM 2380 N N . PRO A 1 299 ? 0.982 -14.291 -9.587 1.00 81.94 299 PRO A N 1
ATOM 2381 C CA . PRO A 1 299 ? 1.166 -14.237 -8.153 1.00 81.94 299 PRO A CA 1
ATOM 2382 C C . PRO A 1 299 ? -0.177 -14.154 -7.437 1.00 81.94 299 PRO A C 1
ATOM 2384 O O . PRO A 1 299 ? -1.038 -13.341 -7.762 1.00 81.94 299 PRO A O 1
ATOM 2387 N N . SER A 1 300 ? -0.369 -14.966 -6.405 1.00 84.12 300 SER A N 1
ATOM 2388 C CA . SER A 1 300 ? -1.575 -14.901 -5.573 1.00 84.12 300 SER A CA 1
ATOM 2389 C C . SER A 1 300 ? -1.375 -14.018 -4.338 1.00 84.12 300 SER A C 1
ATOM 2391 O O . SER A 1 300 ? -0.255 -13.696 -3.955 1.00 84.12 300 SER A O 1
ATOM 2393 N N . GLY A 1 301 ? -2.479 -13.630 -3.697 1.00 91.75 301 GLY A N 1
ATOM 2394 C CA . GLY A 1 301 ? -2.440 -12.908 -2.426 1.00 91.75 301 GLY A CA 1
ATOM 2395 C C . GLY A 1 301 ? -2.392 -11.381 -2.542 1.00 91.75 301 GLY A C 1
ATOM 2396 O O . GLY A 1 301 ? -2.395 -10.832 -3.650 1.00 91.75 301 GLY A O 1
ATOM 2397 N N . PRO A 1 302 ? -2.422 -10.680 -1.393 1.00 96.31 302 PRO A N 1
ATOM 2398 C CA . PRO A 1 302 ? -2.584 -9.236 -1.349 1.00 96.31 302 PRO A CA 1
ATOM 2399 C C . PRO A 1 302 ? -1.310 -8.467 -1.698 1.00 96.31 302 PRO A C 1
ATOM 2401 O O . PRO A 1 302 ? -0.189 -8.970 -1.591 1.00 96.31 302 PRO A O 1
ATOM 2404 N N . VAL A 1 303 ? -1.503 -7.190 -2.011 1.00 98.44 303 VAL A N 1
ATOM 2405 C CA . VAL A 1 303 ? -0.474 -6.159 -1.869 1.00 98.44 303 VAL A CA 1
ATOM 2406 C C . VAL A 1 303 ? -0.483 -5.673 -0.420 1.00 98.44 303 VAL A C 1
ATOM 2408 O O . VAL A 1 303 ? -1.512 -5.231 0.091 1.00 98.44 303 VAL A O 1
ATOM 2411 N N . LEU A 1 304 ? 0.658 -5.741 0.257 1.00 98.06 304 LEU A N 1
ATOM 2412 C CA . LEU A 1 304 ? 0.814 -5.214 1.609 1.00 98.06 304 LEU A CA 1
ATOM 2413 C C . LEU A 1 304 ? 1.449 -3.824 1.579 1.00 98.06 304 LEU A C 1
ATOM 2415 O O . LEU A 1 304 ? 2.372 -3.583 0.808 1.00 98.06 304 LEU A O 1
ATOM 2419 N N . ILE A 1 305 ? 0.984 -2.916 2.437 1.00 97.88 305 ILE A N 1
ATOM 2420 C CA . ILE A 1 305 ? 1.592 -1.596 2.650 1.00 97.88 305 ILE A CA 1
ATOM 2421 C C . ILE A 1 305 ? 2.143 -1.513 4.069 1.00 97.88 305 ILE A C 1
ATOM 2423 O O . ILE A 1 305 ? 1.413 -1.742 5.042 1.00 97.88 305 ILE A O 1
ATOM 2427 N N . ASP A 1 306 ? 3.414 -1.134 4.184 1.00 97.00 306 ASP A N 1
ATOM 2428 C CA . ASP A 1 306 ? 4.042 -0.858 5.469 1.00 97.00 306 ASP A CA 1
ATOM 2429 C C . ASP A 1 306 ? 3.289 0.248 6.229 1.00 97.00 306 ASP A C 1
ATOM 2431 O O . ASP A 1 306 ? 3.246 1.412 5.816 1.00 97.00 306 ASP A O 1
ATOM 2435 N N . GLY A 1 307 ? 2.697 -0.128 7.361 1.00 93.69 307 GLY A N 1
ATOM 2436 C CA . GLY A 1 307 ? 2.111 0.790 8.340 1.00 93.69 307 GLY A CA 1
ATOM 2437 C C . GLY A 1 307 ? 2.871 0.810 9.670 1.00 93.69 307 GLY A C 1
ATOM 2438 O O . GLY A 1 307 ? 2.539 1.607 10.555 1.00 93.69 307 GLY A O 1
ATOM 2439 N N . GLY A 1 308 ? 3.884 -0.053 9.825 1.00 92.81 308 GLY A N 1
ATOM 2440 C CA . GLY A 1 308 ? 4.647 -0.232 11.063 1.00 92.81 308 GLY A CA 1
ATOM 2441 C C . GLY A 1 308 ? 5.564 0.945 11.386 1.00 92.81 308 GLY A C 1
ATOM 2442 O O . GLY A 1 308 ? 5.737 1.278 12.555 1.00 92.81 308 GLY A O 1
ATOM 2443 N N . HIS A 1 309 ? 6.060 1.647 10.365 1.00 94.94 309 HIS A N 1
ATOM 2444 C CA . HIS A 1 309 ? 7.095 2.675 10.519 1.00 94.94 309 HIS A CA 1
ATOM 2445 C C . HIS A 1 309 ? 6.555 4.118 10.500 1.00 94.94 309 HIS A C 1
ATOM 2447 O O . HIS A 1 309 ? 7.256 5.049 10.104 1.00 94.94 309 HIS A O 1
ATOM 2453 N N . LYS A 1 310 ? 5.308 4.331 10.948 1.00 92.94 310 LYS A N 1
ATOM 2454 C CA . LYS A 1 310 ? 4.650 5.655 11.103 1.00 92.94 310 LYS A CA 1
ATOM 2455 C C . LYS A 1 310 ? 4.459 6.448 9.802 1.00 92.94 310 LYS A C 1
ATOM 2457 O O . LYS A 1 310 ? 4.569 7.678 9.787 1.00 92.94 310 LYS A O 1
ATOM 2462 N N . THR A 1 311 ? 4.104 5.738 8.737 1.00 92.00 311 THR A N 1
ATOM 2463 C CA . THR A 1 311 ? 3.801 6.273 7.396 1.00 92.00 311 THR A CA 1
ATOM 2464 C C . THR A 1 311 ? 2.406 6.903 7.282 1.00 92.00 311 THR A C 1
ATOM 2466 O O . THR A 1 311 ? 2.171 7.737 6.411 1.00 92.00 311 THR A O 1
ATOM 2469 N N . PHE A 1 312 ? 1.487 6.579 8.195 1.00 89.12 312 PHE A N 1
ATOM 2470 C CA . PHE A 1 312 ? 0.142 7.159 8.242 1.00 89.12 312 PHE A CA 1
ATOM 2471 C C . PHE A 1 312 ? 0.168 8.686 8.441 1.00 89.12 312 PHE A C 1
A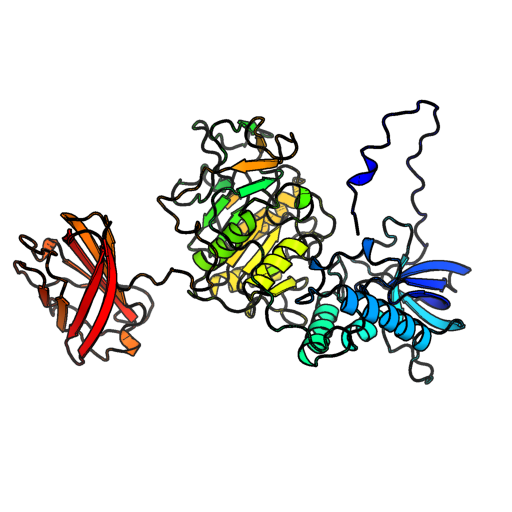TOM 2473 O O . PHE A 1 312 ? 0.832 9.182 9.355 1.00 89.12 312 PHE A O 1
ATOM 2480 N N . ASN A 1 313 ? -0.619 9.427 7.647 1.00 83.62 313 ASN A N 1
ATOM 2481 C CA . ASN A 1 313 ? -0.699 10.902 7.662 1.00 83.62 313 ASN A CA 1
ATOM 2482 C C . ASN A 1 313 ? 0.604 11.641 7.288 1.00 83.62 313 ASN A C 1
ATOM 2484 O O . ASN A 1 313 ? 0.773 12.807 7.675 1.00 83.62 313 ASN A O 1
ATOM 2488 N N . GLN A 1 314 ? 1.505 11.004 6.541 1.00 87.56 314 GLN A N 1
ATOM 2489 C CA . GLN A 1 314 ? 2.700 11.657 6.004 1.00 87.56 314 GLN A CA 1
ATOM 2490 C C . GLN A 1 314 ? 2.471 12.116 4.559 1.00 87.56 314 GLN A C 1
ATOM 2492 O O . GLN A 1 314 ? 1.902 11.392 3.751 1.00 87.56 314 GLN A O 1
ATOM 2497 N N . ASP A 1 315 ? 2.956 13.311 4.214 1.00 87.06 315 ASP A N 1
ATOM 2498 C CA . ASP A 1 315 ? 2.808 13.868 2.857 1.00 87.06 315 ASP A CA 1
ATOM 2499 C C . ASP A 1 315 ? 3.784 13.217 1.845 1.00 87.06 315 ASP A C 1
ATOM 2501 O O . ASP A 1 315 ? 3.624 13.348 0.633 1.00 87.06 315 ASP A O 1
ATOM 2505 N N . ASN A 1 316 ? 4.827 12.550 2.344 1.00 90.62 316 ASN A N 1
ATOM 2506 C CA . ASN A 1 316 ? 5.937 11.957 1.589 1.00 90.62 316 ASN A CA 1
ATOM 2507 C C . ASN A 1 316 ? 5.997 10.424 1.690 1.00 90.62 316 ASN A C 1
ATOM 2509 O O . ASN A 1 316 ? 6.997 9.835 1.285 1.00 90.62 316 ASN A O 1
ATOM 2513 N N . ALA A 1 317 ? 4.961 9.799 2.247 1.00 94.50 317 ALA A N 1
ATOM 2514 C CA . ALA A 1 317 ? 4.856 8.357 2.432 1.00 94.50 317 ALA A CA 1
ATOM 2515 C C . ALA A 1 317 ? 3.469 7.873 1.980 1.00 94.50 317 ALA A C 1
ATOM 2517 O O . ALA A 1 317 ? 2.598 8.677 1.633 1.00 94.50 317 ALA A O 1
ATOM 2518 N N . VAL A 1 318 ? 3.263 6.560 1.978 1.00 94.50 318 VAL A N 1
ATOM 2519 C CA . VAL A 1 318 ? 1.941 5.954 1.780 1.00 94.50 318 VAL A CA 1
ATOM 2520 C C . VAL A 1 318 ? 1.618 5.021 2.935 1.00 94.50 318 VAL A C 1
ATOM 2522 O O . VAL A 1 318 ? 2.481 4.307 3.436 1.00 94.50 318 VAL A O 1
ATOM 2525 N N . SER A 1 319 ? 0.352 5.025 3.339 1.00 95.19 319 SER A N 1
ATOM 2526 C CA . SER A 1 319 ? -0.242 4.014 4.210 1.00 95.19 319 SER A CA 1
ATOM 2527 C C . SER A 1 319 ? -1.452 3.406 3.507 1.00 95.19 319 SER A C 1
ATOM 2529 O O . SER A 1 319 ? -1.975 4.011 2.572 1.00 95.19 319 SER A O 1
ATOM 2531 N N . ALA A 1 320 ? -1.941 2.248 3.961 1.00 95.19 320 ALA A N 1
ATOM 2532 C CA . ALA A 1 320 ? -3.152 1.648 3.389 1.00 95.19 320 ALA A CA 1
ATOM 2533 C C . ALA A 1 320 ? -4.337 2.639 3.369 1.00 95.19 320 ALA A C 1
ATOM 2535 O O . ALA A 1 320 ? -5.048 2.748 2.372 1.00 95.19 320 ALA A O 1
ATOM 2536 N N . GLU A 1 321 ? -4.469 3.462 4.415 1.00 92.62 321 GLU A N 1
ATOM 2537 C CA . GLU A 1 321 ? -5.514 4.491 4.530 1.00 92.62 321 GLU A CA 1
ATOM 2538 C C . GLU A 1 321 ? -5.359 5.666 3.553 1.00 92.62 321 GLU A C 1
ATOM 2540 O O . GLU A 1 321 ? -6.318 6.404 3.345 1.00 92.62 321 GLU A O 1
ATOM 2545 N N . ASP A 1 322 ? -4.177 5.848 2.959 1.00 93.19 322 ASP A N 1
ATOM 2546 C CA . ASP A 1 322 ? -3.893 6.891 1.967 1.00 93.19 322 ASP A CA 1
ATOM 2547 C C . ASP A 1 322 ? -3.893 6.315 0.530 1.00 93.19 322 ASP A C 1
ATOM 2549 O O . ASP A 1 322 ? -3.371 6.936 -0.396 1.00 93.19 322 ASP A O 1
ATOM 2553 N N . THR A 1 323 ? -4.464 5.117 0.329 1.00 95.88 323 THR A N 1
ATOM 2554 C CA . THR A 1 323 ? -4.462 4.395 -0.962 1.00 95.88 323 THR A CA 1
ATOM 2555 C C . THR A 1 323 ? -5.828 3.822 -1.362 1.00 95.88 323 THR A C 1
ATOM 2557 O O . THR A 1 323 ? -5.899 2.906 -2.178 1.00 95.88 323 THR A O 1
ATOM 2560 N N . ALA A 1 324 ? -6.934 4.379 -0.851 1.00 95.56 324 ALA A N 1
ATOM 2561 C CA . ALA A 1 324 ? -8.287 3.837 -1.056 1.00 95.56 324 ALA A CA 1
ATOM 2562 C C . ALA A 1 324 ? -8.657 3.627 -2.542 1.00 95.56 324 ALA A C 1
ATOM 2564 O O . ALA A 1 324 ? -9.302 2.651 -2.913 1.00 95.56 324 ALA A O 1
ATOM 2565 N N . PHE A 1 325 ? -8.212 4.517 -3.429 1.00 96.69 325 PHE A N 1
ATOM 2566 C CA . PHE A 1 325 ? -8.472 4.386 -4.866 1.00 96.69 325 PHE A CA 1
ATOM 2567 C C . PHE A 1 325 ? -7.612 3.309 -5.529 1.00 96.69 325 PHE A C 1
ATOM 2569 O O . PHE A 1 325 ? -8.105 2.597 -6.401 1.00 96.69 325 PHE A O 1
ATOM 2576 N N . TYR A 1 326 ? -6.367 3.125 -5.086 1.00 97.69 326 TYR A N 1
ATOM 2577 C CA . TYR A 1 326 ? -5.560 1.998 -5.547 1.00 97.69 326 TYR A CA 1
ATOM 2578 C C . TYR A 1 326 ? -6.139 0.669 -5.047 1.00 97.69 326 TYR A C 1
ATOM 2580 O O . TYR A 1 326 ? -6.239 -0.276 -5.822 1.00 97.69 326 TYR A O 1
ATOM 2588 N N . GLN A 1 327 ?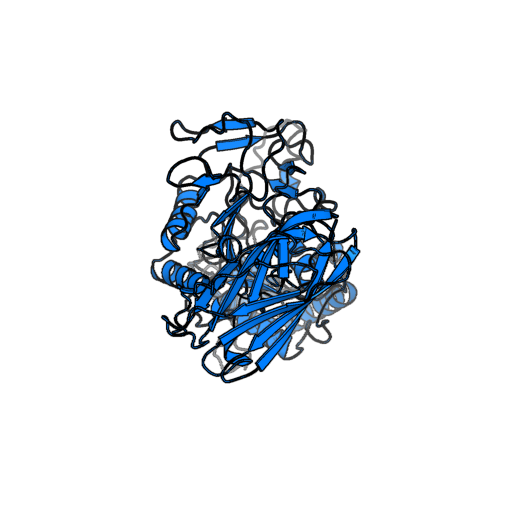 -6.641 0.617 -3.807 1.00 96.62 327 GLN A N 1
ATOM 2589 C CA . GLN A 1 327 ? -7.414 -0.527 -3.317 1.00 96.62 327 GLN A CA 1
ATOM 2590 C C . GLN A 1 327 ? -8.627 -0.800 -4.218 1.00 96.62 327 GLN A C 1
ATOM 2592 O O . GLN A 1 327 ? -8.808 -1.929 -4.663 1.00 96.62 327 GLN A O 1
ATOM 2597 N N . ARG A 1 328 ? -9.428 0.220 -4.559 1.00 96.06 328 ARG A N 1
ATOM 2598 C CA . ARG A 1 328 ? -10.585 0.040 -5.452 1.00 96.06 328 ARG A CA 1
ATOM 2599 C C . ARG A 1 328 ? -10.193 -0.494 -6.832 1.00 96.06 328 ARG A C 1
ATOM 2601 O O . ARG A 1 328 ? -10.925 -1.302 -7.400 1.00 96.06 328 ARG A O 1
ATOM 2608 N N . TYR A 1 329 ? -9.065 -0.033 -7.372 1.00 96.81 329 TYR A N 1
ATOM 2609 C CA . TYR A 1 329 ? -8.489 -0.573 -8.603 1.00 96.81 329 TYR A CA 1
ATOM 2610 C C . TYR A 1 329 ? -8.166 -2.065 -8.448 1.00 96.81 329 TYR A C 1
ATOM 2612 O O . TYR A 1 329 ? -8.642 -2.868 -9.249 1.00 96.81 329 TYR A O 1
ATOM 2620 N N . LEU A 1 330 ? -7.434 -2.431 -7.391 1.00 96.50 330 LEU A N 1
ATOM 2621 C CA . LEU A 1 330 ? -7.019 -3.807 -7.111 1.00 96.50 330 LEU A CA 1
ATOM 2622 C C . LEU A 1 330 ? -8.222 -4.747 -6.938 1.00 96.50 330 LEU A C 1
ATOM 2624 O O . LEU A 1 330 ? -8.254 -5.812 -7.546 1.00 96.50 330 LEU A O 1
ATOM 2628 N N . GLU A 1 331 ? -9.266 -4.323 -6.224 1.00 94.50 331 GLU A N 1
ATOM 2629 C CA . GLU A 1 331 ? -10.512 -5.093 -6.070 1.00 94.50 331 GLU A CA 1
ATOM 2630 C C . GLU A 1 331 ? -11.205 -5.383 -7.410 1.00 94.50 331 GLU A C 1
ATOM 2632 O O . GLU A 1 331 ? -11.841 -6.427 -7.574 1.00 94.50 331 GLU A O 1
ATOM 2637 N N . GLY A 1 332 ? -11.098 -4.452 -8.365 1.00 93.12 332 GLY A N 1
ATOM 2638 C CA . GLY A 1 332 ? -11.629 -4.602 -9.720 1.00 93.12 332 GLY A CA 1
ATOM 2639 C C . GLY A 1 332 ? -10.841 -5.588 -10.585 1.00 93.12 332 GLY A C 1
ATOM 2640 O O . GLY A 1 332 ? -11.352 -6.017 -11.616 1.00 93.12 332 GLY A O 1
ATOM 2641 N N . VAL A 1 333 ? -9.626 -5.950 -10.169 1.00 91.69 333 VAL A N 1
ATOM 2642 C CA . VAL A 1 333 ? -8.775 -6.966 -10.808 1.00 91.69 333 VAL A CA 1
ATOM 2643 C C . VAL A 1 333 ? -8.522 -8.177 -9.897 1.00 91.69 333 VAL A C 1
ATOM 2645 O O . VAL A 1 333 ? -7.617 -8.966 -10.147 1.00 91.69 333 VAL A O 1
ATOM 2648 N N . GLY A 1 334 ? -9.330 -8.342 -8.843 1.00 90.38 334 GLY A N 1
ATOM 2649 C CA . GLY A 1 334 ? -9.298 -9.517 -7.965 1.00 90.38 334 GLY A CA 1
ATOM 2650 C C . GLY A 1 334 ? -8.145 -9.554 -6.955 1.00 90.38 334 GLY A C 1
ATOM 2651 O O . GLY A 1 334 ? -7.820 -10.623 -6.443 1.00 90.38 334 GLY A O 1
ATOM 2652 N N . ILE A 1 335 ? -7.527 -8.412 -6.650 1.00 94.00 335 ILE A N 1
ATOM 2653 C CA . ILE A 1 335 ? -6.393 -8.301 -5.725 1.00 94.00 335 ILE A CA 1
ATOM 2654 C C . ILE A 1 335 ? -6.827 -7.551 -4.463 1.00 94.00 335 ILE A C 1
ATOM 2656 O O . ILE A 1 335 ? -7.515 -6.534 -4.525 1.00 94.00 335 ILE A O 1
ATOM 2660 N N . GLU A 1 336 ? -6.405 -8.040 -3.299 1.00 94.94 336 GLU A N 1
ATOM 2661 C CA . GLU A 1 336 ? -6.629 -7.344 -2.031 1.00 94.94 336 GLU A CA 1
ATOM 2662 C C . GLU A 1 336 ? -5.449 -6.428 -1.673 1.00 94.94 336 GLU A C 1
ATOM 2664 O O . GLU A 1 336 ? -4.308 -6.679 -2.064 1.00 94.94 336 GLU A O 1
ATOM 2669 N N . LEU A 1 337 ? -5.708 -5.391 -0.875 1.00 96.94 337 LEU A N 1
ATOM 2670 C CA . LEU A 1 337 ? -4.682 -4.514 -0.317 1.00 96.94 337 LEU A CA 1
ATOM 2671 C C . LEU A 1 337 ? -4.869 -4.414 1.190 1.00 96.94 337 LEU A C 1
ATOM 2673 O O . LEU A 1 337 ? -5.965 -4.103 1.645 1.00 96.94 337 LEU A O 1
ATOM 2677 N N . HIS A 1 338 ? -3.799 -4.641 1.952 1.00 96.12 338 HIS A N 1
ATOM 2678 C CA . HIS A 1 338 ? -3.839 -4.574 3.415 1.00 96.12 338 HIS A CA 1
ATOM 2679 C C . HIS A 1 338 ? -2.621 -3.864 3.985 1.00 96.12 338 HIS A C 1
ATOM 2681 O O . HIS A 1 338 ? -1.569 -3.785 3.359 1.00 96.12 338 HIS A O 1
ATOM 2687 N N . SER A 1 339 ? -2.740 -3.366 5.211 1.00 95.12 339 SER A N 1
ATOM 2688 C CA . SER A 1 339 ? -1.576 -2.893 5.959 1.00 95.12 339 SER A CA 1
ATOM 2689 C C . SER A 1 339 ? -0.852 -4.057 6.645 1.00 95.12 339 SER A C 1
ATOM 2691 O O . SER A 1 339 ? -1.482 -5.044 7.029 1.00 95.12 339 SER A O 1
ATOM 2693 N N . ILE A 1 340 ? 0.460 -3.920 6.830 1.00 94.12 340 ILE A N 1
ATOM 2694 C CA . ILE A 1 340 ? 1.271 -4.757 7.719 1.00 94.12 340 ILE A CA 1
ATOM 2695 C C . ILE A 1 340 ? 2.053 -3.853 8.676 1.00 94.12 340 ILE A C 1
ATOM 2697 O O . ILE A 1 340 ? 2.744 -2.927 8.243 1.00 94.12 340 ILE A O 1
ATOM 2701 N N . ASN A 1 341 ? 1.935 -4.106 9.982 1.00 92.06 341 ASN A N 1
ATOM 2702 C CA . ASN A 1 341 ? 2.660 -3.344 11.006 1.00 92.06 341 ASN A CA 1
ATOM 2703 C C . ASN A 1 341 ? 3.710 -4.177 11.744 1.00 92.06 341 ASN A C 1
ATOM 2705 O O . ASN A 1 341 ? 4.571 -3.607 12.411 1.00 92.06 341 ASN A O 1
ATOM 2709 N N . ASN A 1 342 ? 3.641 -5.503 11.644 1.00 89.19 342 ASN A N 1
ATOM 2710 C CA . ASN A 1 342 ? 4.576 -6.417 12.279 1.00 89.19 342 ASN A CA 1
ATOM 2711 C C . ASN A 1 342 ? 4.993 -7.526 11.310 1.00 89.19 342 ASN A C 1
ATOM 2713 O O . ASN A 1 342 ? 4.165 -8.257 10.773 1.00 89.19 342 ASN A O 1
ATOM 2717 N N . TYR A 1 343 ? 6.302 -7.700 11.173 1.00 91.44 343 TYR A N 1
ATOM 2718 C CA . TYR A 1 343 ? 6.931 -8.642 10.253 1.00 91.44 343 TYR A CA 1
ATOM 2719 C C . TYR A 1 343 ? 7.220 -10.017 10.888 1.00 91.44 343 TYR A C 1
ATOM 2721 O O . TYR A 1 343 ? 7.764 -10.904 10.234 1.00 91.44 343 TYR A O 1
ATOM 2729 N N . SER A 1 344 ? 6.839 -10.241 12.155 1.00 83.12 344 SER A N 1
ATOM 2730 C CA . SER A 1 344 ? 7.052 -11.521 12.853 1.00 83.12 344 SER A CA 1
ATOM 2731 C C . SER A 1 344 ? 6.121 -12.658 12.408 1.00 83.12 344 SER A C 1
ATOM 2733 O O . SER A 1 344 ? 6.320 -13.799 12.824 1.00 83.12 344 SER A O 1
ATOM 2735 N N . ASN A 1 345 ? 5.111 -12.370 11.575 1.00 75.94 345 ASN A N 1
ATOM 2736 C CA . ASN A 1 345 ? 4.067 -13.303 11.120 1.00 75.94 345 ASN A CA 1
ATOM 2737 C C . ASN A 1 345 ? 3.208 -13.915 12.252 1.00 75.94 345 ASN A C 1
ATOM 2739 O O . ASN A 1 345 ? 2.534 -14.926 12.052 1.00 75.94 345 ASN A O 1
ATOM 2743 N N . ASP A 1 346 ? 3.212 -13.328 13.454 1.00 80.94 346 ASP A N 1
ATOM 2744 C CA . ASP A 1 346 ? 2.478 -13.881 14.602 1.00 80.94 346 ASP A CA 1
ATOM 2745 C C . ASP A 1 346 ? 0.974 -13.566 14.572 1.00 80.94 346 ASP A C 1
ATOM 2747 O O . ASP A 1 346 ? 0.173 -14.238 15.230 1.00 80.94 346 ASP A O 1
ATOM 2751 N N . THR A 1 347 ? 0.567 -12.487 13.902 1.00 85.44 347 THR A N 1
ATOM 2752 C CA . THR A 1 347 ? -0.813 -11.980 13.877 1.00 85.44 347 THR A CA 1
ATOM 2753 C C . THR A 1 347 ? -0.998 -11.077 12.655 1.00 85.44 347 THR A C 1
ATOM 2755 O O . THR A 1 347 ? -0.051 -10.414 12.257 1.00 85.44 347 THR A O 1
ATOM 2758 N N . GLY A 1 348 ? -2.211 -11.022 12.097 1.00 88.75 348 GLY A N 1
ATOM 2759 C CA . GLY A 1 348 ? -2.528 -10.196 10.926 1.00 88.75 348 GLY A CA 1
ATOM 2760 C C . GLY A 1 348 ? -2.210 -10.899 9.609 1.00 88.75 348 GLY A C 1
ATOM 2761 O O . GLY A 1 348 ? -2.396 -12.112 9.504 1.00 88.75 348 GLY A O 1
ATOM 2762 N N . TYR A 1 349 ? -1.775 -10.123 8.618 1.00 91.50 349 TYR A N 1
ATOM 2763 C CA . TYR A 1 349 ? -1.268 -10.635 7.345 1.00 91.50 349 TYR A CA 1
ATOM 2764 C C . TYR A 1 349 ? 0.226 -10.940 7.450 1.00 91.50 349 TYR A C 1
ATOM 2766 O O . TYR A 1 349 ? 0.949 -10.294 8.205 1.00 91.50 349 TYR A O 1
ATOM 2774 N N . ALA A 1 350 ? 0.677 -11.932 6.689 1.00 91.88 350 ALA A N 1
ATOM 2775 C CA . ALA A 1 350 ? 2.071 -12.352 6.642 1.00 91.88 350 ALA A CA 1
ATOM 2776 C C . ALA A 1 350 ? 2.670 -12.036 5.271 1.00 91.88 350 ALA A C 1
ATOM 2778 O O . ALA A 1 350 ? 1.987 -12.177 4.257 1.00 91.88 350 ALA A O 1
ATOM 2779 N N . LEU A 1 351 ? 3.963 -11.698 5.228 1.00 94.25 351 LEU A N 1
ATOM 2780 C CA . LEU A 1 351 ? 4.670 -11.484 3.957 1.00 94.25 351 LEU A CA 1
ATOM 2781 C C . LEU A 1 351 ? 4.588 -12.716 3.046 1.00 94.25 351 LEU A C 1
ATOM 2783 O O . LEU A 1 351 ? 4.422 -12.583 1.845 1.00 94.25 351 LEU A O 1
ATOM 2787 N N . SER A 1 352 ? 4.620 -13.923 3.616 1.00 90.88 352 SER A N 1
ATOM 2788 C CA . SER A 1 352 ? 4.516 -15.177 2.856 1.00 90.88 352 SER A CA 1
ATOM 2789 C C . SER A 1 352 ? 3.170 -15.397 2.156 1.00 90.88 352 SER A C 1
ATOM 2791 O O . SER A 1 352 ? 3.050 -16.328 1.369 1.00 90.88 352 SER A O 1
ATOM 2793 N N . GLU A 1 353 ? 2.135 -14.634 2.516 1.00 90.75 353 GLU A N 1
ATOM 2794 C CA . GLU A 1 353 ? 0.828 -14.682 1.852 1.00 90.75 353 GLU A CA 1
ATOM 2795 C C . GLU A 1 353 ? 0.722 -13.648 0.726 1.00 90.75 353 GLU A C 1
ATOM 2797 O O . GLU A 1 353 ? -0.233 -13.713 -0.037 1.00 90.75 353 GLU A O 1
ATOM 2802 N N . ALA A 1 354 ? 1.642 -12.683 0.654 1.00 96.31 354 ALA A N 1
ATOM 2803 C CA . ALA A 1 354 ? 1.542 -11.513 -0.205 1.00 96.31 354 ALA A CA 1
ATOM 2804 C C . ALA A 1 354 ? 2.261 -11.707 -1.540 1.00 96.31 354 ALA A C 1
ATOM 2806 O O . ALA A 1 354 ? 3.282 -12.384 -1.611 1.00 96.31 354 ALA A O 1
ATOM 2807 N N . ARG A 1 355 ? 1.778 -11.009 -2.571 1.00 96.81 355 ARG A N 1
ATOM 2808 C CA . ARG A 1 355 ? 2.515 -10.852 -3.834 1.00 96.81 355 ARG A CA 1
ATOM 2809 C C . ARG A 1 355 ? 3.552 -9.736 -3.763 1.00 96.81 355 ARG A C 1
ATOM 2811 O O . ARG A 1 355 ? 4.605 -9.802 -4.386 1.00 96.81 355 ARG A O 1
ATOM 2818 N N . ALA A 1 356 ? 3.253 -8.686 -2.999 1.00 98.56 356 ALA A N 1
ATOM 2819 C CA . ALA A 1 356 ? 4.107 -7.513 -2.925 1.00 98.56 356 ALA A CA 1
ATOM 2820 C C . ALA A 1 356 ? 4.041 -6.811 -1.570 1.00 98.56 356 ALA A C 1
ATOM 2822 O O . ALA A 1 356 ? 3.008 -6.819 -0.899 1.00 98.56 356 ALA A O 1
ATOM 2823 N N . LEU A 1 357 ? 5.136 -6.136 -1.230 1.00 98.81 357 LEU A N 1
ATOM 2824 C CA . LEU A 1 357 ? 5.245 -5.176 -0.140 1.00 98.81 357 LEU A CA 1
ATOM 2825 C C . LEU A 1 357 ? 5.559 -3.789 -0.711 1.00 98.81 357 LEU A C 1
ATOM 2827 O O . LEU A 1 357 ? 6.560 -3.605 -1.400 1.00 98.81 357 LEU A O 1
ATOM 2831 N N . VAL A 1 358 ? 4.746 -2.796 -0.368 1.00 98.81 358 VAL A N 1
ATOM 2832 C CA . VAL A 1 358 ? 5.038 -1.379 -0.588 1.00 98.81 358 VAL A CA 1
ATOM 2833 C C . VAL A 1 358 ? 5.624 -0.798 0.692 1.00 98.81 358 VAL A C 1
ATOM 2835 O O . VAL A 1 358 ? 4.956 -0.756 1.726 1.00 98.81 358 VAL A O 1
ATOM 2838 N N . ALA A 1 359 ? 6.859 -0.314 0.607 1.00 98.38 359 ALA A N 1
ATOM 2839 C CA . ALA A 1 359 ? 7.527 0.414 1.676 1.00 98.38 359 ALA A CA 1
ATOM 2840 C C . ALA A 1 359 ? 7.887 1.816 1.182 1.00 98.38 359 ALA A C 1
ATOM 2842 O O . ALA A 1 359 ? 8.397 1.992 0.077 1.00 98.38 359 ALA A O 1
ATOM 2843 N N . SER A 1 360 ? 7.626 2.828 1.999 1.00 97.38 360 SER A N 1
ATOM 2844 C CA . SER A 1 360 ? 7.930 4.220 1.661 1.00 97.38 360 SER A CA 1
ATOM 2845 C C . SER A 1 360 ? 8.850 4.862 2.683 1.00 97.38 360 SER A C 1
ATOM 2847 O O . SER A 1 360 ? 9.085 4.299 3.751 1.00 97.38 360 SER A O 1
ATOM 2849 N N . SER A 1 361 ? 9.352 6.053 2.373 1.00 95.75 361 SER A N 1
ATOM 2850 C CA . SER A 1 361 ? 10.132 6.846 3.322 1.00 95.75 361 SER A CA 1
ATOM 2851 C C . SER A 1 361 ? 9.384 7.012 4.637 1.00 95.75 361 SER A C 1
ATOM 2853 O O . SER A 1 361 ? 8.216 7.401 4.655 1.00 95.75 361 SER A O 1
ATOM 2855 N N . CYS A 1 362 ? 10.052 6.695 5.743 1.00 95.69 362 CYS A N 1
ATOM 2856 C CA . CYS A 1 362 ? 9.377 6.459 7.012 1.00 95.69 362 CYS A CA 1
ATOM 2857 C C . CYS A 1 362 ? 10.098 7.136 8.190 1.00 95.69 362 CYS A C 1
ATOM 2859 O O . CYS A 1 362 ? 11.328 7.167 8.229 1.00 95.69 362 CYS A O 1
ATOM 2861 N N . PRO A 1 363 ? 9.370 7.688 9.179 1.00 95.00 363 PRO A N 1
ATOM 2862 C CA . PRO A 1 363 ? 9.990 8.302 10.355 1.00 95.00 363 PRO A CA 1
ATOM 2863 C C . PRO A 1 363 ? 10.804 7.358 11.249 1.00 95.00 363 PRO A C 1
ATOM 2865 O O . PRO A 1 363 ? 11.686 7.831 11.969 1.00 95.00 363 PRO A O 1
ATOM 2868 N N . GLU A 1 364 ? 10.504 6.058 11.246 1.00 95.44 364 GLU A N 1
ATOM 2869 C CA . GLU A 1 364 ? 11.130 5.078 12.142 1.00 95.44 364 GLU A CA 1
ATOM 2870 C C . GLU A 1 364 ? 12.087 4.135 11.413 1.00 95.44 364 GLU A C 1
ATOM 2872 O O . GLU A 1 364 ? 11.864 3.762 10.266 1.00 95.44 364 GLU A O 1
ATOM 2877 N N . GLU A 1 365 ? 13.183 3.788 12.091 1.00 97.38 365 GLU A N 1
ATOM 2878 C CA . GLU A 1 365 ? 14.210 2.878 11.581 1.00 97.38 365 GLU A CA 1
ATOM 2879 C C . GLU A 1 365 ? 13.667 1.447 11.492 1.00 97.38 365 GLU A C 1
ATOM 2881 O O . GLU A 1 365 ? 13.022 0.973 12.429 1.00 97.38 365 GLU A O 1
ATOM 2886 N N . TRP A 1 366 ? 14.018 0.747 10.414 1.00 97.56 366 TRP A N 1
ATOM 2887 C CA . TRP A 1 366 ? 13.784 -0.687 10.278 1.00 97.56 366 TRP A CA 1
ATOM 2888 C C . TRP A 1 366 ? 14.733 -1.463 11.192 1.00 97.56 366 TRP A C 1
ATOM 2890 O O . TRP A 1 366 ? 15.942 -1.203 11.246 1.00 97.56 366 TRP A O 1
ATOM 2900 N N . THR A 1 367 ? 14.209 -2.449 11.907 1.00 97.69 367 THR A N 1
ATOM 2901 C CA . THR A 1 367 ? 15.037 -3.370 12.683 1.00 97.69 367 THR A CA 1
ATOM 2902 C C . THR A 1 367 ? 15.722 -4.393 11.777 1.00 97.69 367 THR A C 1
ATOM 2904 O O . THR A 1 367 ? 15.298 -4.663 10.656 1.00 97.69 367 THR A O 1
ATOM 2907 N N . ALA A 1 368 ? 16.793 -5.013 12.281 1.00 97.81 368 ALA A N 1
ATOM 2908 C CA . ALA A 1 368 ? 17.482 -6.074 11.547 1.00 97.81 368 ALA A CA 1
ATOM 2909 C C . ALA A 1 368 ? 16.565 -7.275 11.256 1.00 97.81 368 ALA A C 1
ATOM 2911 O O . ALA A 1 368 ? 16.635 -7.831 10.170 1.00 97.81 368 ALA A O 1
ATOM 2912 N N . ASP A 1 369 ? 15.690 -7.639 12.200 1.00 97.38 369 ASP A N 1
ATOM 2913 C CA . ASP A 1 369 ? 14.769 -8.768 12.028 1.00 97.38 369 ASP A CA 1
ATOM 2914 C C . ASP A 1 369 ? 13.705 -8.467 10.951 1.00 97.38 369 ASP A C 1
ATOM 2916 O O . ASP A 1 369 ? 13.325 -9.360 10.198 1.00 97.38 369 ASP A O 1
ATOM 2920 N N . GLU A 1 370 ? 13.245 -7.214 10.841 1.00 98.00 370 GLU A N 1
ATOM 2921 C CA . GLU A 1 370 ? 12.320 -6.789 9.779 1.00 98.00 370 GLU A CA 1
ATOM 2922 C C . GLU A 1 370 ? 13.003 -6.793 8.411 1.00 98.00 370 GLU A C 1
ATOM 2924 O O . GLU A 1 370 ? 12.450 -7.331 7.457 1.00 98.00 370 GLU A O 1
ATOM 2929 N N . ILE A 1 371 ? 14.228 -6.267 8.319 1.00 98.50 371 ILE A N 1
ATOM 2930 C CA . ILE A 1 371 ? 15.023 -6.316 7.086 1.00 98.50 371 ILE A CA 1
ATOM 2931 C C . ILE A 1 371 ? 15.257 -7.767 6.643 1.00 98.50 371 ILE A C 1
ATOM 2933 O O . ILE A 1 371 ? 15.053 -8.073 5.470 1.00 98.50 371 ILE A O 1
ATOM 2937 N N . ASP A 1 372 ? 15.635 -8.660 7.564 1.00 97.81 372 ASP A N 1
ATOM 2938 C CA . ASP A 1 372 ? 15.834 -10.085 7.274 1.00 97.81 372 ASP A CA 1
ATOM 2939 C C . ASP A 1 372 ? 14.528 -10.737 6.772 1.00 97.81 372 ASP A C 1
ATOM 2941 O O . ASP A 1 372 ? 14.556 -11.559 5.854 1.00 97.81 372 ASP A O 1
ATOM 2945 N N . ALA A 1 373 ? 13.373 -10.357 7.333 1.00 97.62 373 ALA A N 1
ATOM 2946 C CA . ALA A 1 373 ? 12.068 -10.847 6.889 1.00 97.62 373 ALA A CA 1
ATOM 2947 C C . ALA A 1 373 ? 11.707 -10.358 5.475 1.00 97.62 373 ALA A C 1
ATOM 2949 O O . ALA A 1 373 ? 11.241 -11.154 4.658 1.00 97.62 373 ALA A O 1
ATOM 2950 N N . VAL A 1 374 ? 11.950 -9.080 5.161 1.00 98.44 374 VAL A N 1
ATOM 2951 C CA . VAL A 1 374 ? 11.707 -8.530 3.816 1.00 98.44 374 VAL A CA 1
ATOM 2952 C C . VAL A 1 374 ? 12.691 -9.114 2.797 1.00 98.44 374 VAL A C 1
ATOM 2954 O O . VAL A 1 374 ? 12.290 -9.445 1.685 1.00 98.44 374 VAL A O 1
ATOM 2957 N N . GLN A 1 375 ? 13.957 -9.310 3.171 1.00 97.88 375 GLN A N 1
ATOM 2958 C CA . GLN A 1 375 ? 14.933 -9.981 2.311 1.00 97.88 375 GLN A CA 1
ATOM 2959 C C . GLN A 1 375 ? 14.505 -11.424 2.015 1.00 97.88 375 GLN A C 1
ATOM 2961 O O . GLN A 1 375 ? 14.531 -11.855 0.867 1.00 97.88 375 GLN A O 1
ATOM 2966 N N . GLN A 1 376 ? 14.078 -12.175 3.032 1.00 96.25 376 GLN A N 1
ATOM 2967 C CA . GLN A 1 376 ? 13.571 -13.530 2.825 1.00 96.25 376 GLN A CA 1
ATOM 2968 C C . GLN A 1 376 ? 12.322 -13.541 1.932 1.00 96.25 376 GLN A C 1
ATOM 2970 O O . GLN A 1 376 ? 12.123 -14.484 1.172 1.00 96.25 376 GLN A O 1
ATOM 2975 N N . PHE A 1 377 ? 11.469 -12.522 2.023 1.00 96.50 377 PHE A N 1
ATOM 2976 C CA . PHE A 1 377 ? 10.305 -12.390 1.154 1.00 96.50 377 PHE A CA 1
ATOM 2977 C C . PHE A 1 377 ? 10.699 -12.233 -0.320 1.00 96.50 377 PHE A C 1
ATOM 2979 O O . PHE A 1 377 ? 10.167 -12.968 -1.150 1.00 96.50 377 PHE A O 1
ATOM 2986 N N . THR A 1 378 ? 11.681 -11.381 -0.640 1.00 95.69 378 THR A N 1
ATOM 2987 C CA . THR A 1 378 ? 12.161 -11.250 -2.026 1.00 95.69 378 THR A CA 1
ATOM 2988 C C . THR A 1 378 ? 12.911 -12.482 -2.519 1.00 95.69 378 THR A C 1
ATOM 2990 O O . THR A 1 378 ? 12.733 -12.881 -3.666 1.00 95.69 378 THR A O 1
ATOM 2993 N N . GLU A 1 379 ? 13.679 -13.150 -1.653 1.00 90.06 379 GLU A N 1
ATOM 2994 C CA . GLU A 1 379 ? 14.336 -14.433 -1.959 1.00 90.06 379 GLU A CA 1
ATOM 2995 C C . GLU A 1 379 ? 13.346 -15.579 -2.238 1.00 90.06 379 GLU A C 1
ATOM 2997 O O . GLU A 1 379 ? 13.738 -16.583 -2.827 1.00 90.06 379 GLU A O 1
ATOM 3002 N N . ASN A 1 380 ? 12.081 -15.438 -1.827 1.00 88.06 380 ASN A N 1
ATOM 3003 C CA . ASN A 1 380 ? 11.001 -16.385 -2.114 1.00 88.06 380 ASN A CA 1
ATOM 3004 C C . ASN A 1 380 ? 10.101 -15.929 -3.282 1.00 88.06 380 ASN A C 1
ATOM 3006 O O . ASN A 1 380 ? 8.985 -16.431 -3.406 1.00 88.06 380 ASN A O 1
ATOM 3010 N N . GLY A 1 381 ? 10.549 -14.963 -4.089 1.00 88.69 381 GLY A N 1
ATOM 3011 C CA . GLY A 1 381 ? 9.837 -14.499 -5.283 1.00 88.69 381 GLY A CA 1
ATOM 3012 C C . GLY A 1 381 ? 8.897 -13.313 -5.080 1.00 88.69 381 GLY A C 1
ATOM 3013 O O . GLY A 1 381 ? 8.371 -12.790 -6.057 1.00 88.69 381 GLY A O 1
ATOM 3014 N N . GLY A 1 382 ? 8.710 -12.852 -3.840 1.00 96.19 382 GLY A N 1
ATOM 3015 C CA . GLY A 1 382 ? 7.873 -11.694 -3.533 1.00 96.19 382 GLY A CA 1
ATOM 3016 C C . GLY A 1 382 ? 8.489 -10.368 -3.985 1.00 96.19 382 GLY A C 1
ATOM 3017 O O . GLY A 1 382 ? 9.709 -10.206 -4.002 1.00 96.19 382 GLY A O 1
ATOM 3018 N N . VAL A 1 383 ? 7.654 -9.379 -4.307 1.00 98.75 383 VAL A N 1
ATOM 3019 C CA . VAL A 1 383 ? 8.123 -8.094 -4.859 1.00 98.75 383 VAL A CA 1
ATOM 3020 C C . VAL A 1 383 ? 8.133 -6.983 -3.818 1.00 98.75 383 VAL A C 1
ATOM 3022 O O . VAL A 1 383 ? 7.161 -6.781 -3.095 1.00 98.75 383 VAL A O 1
ATOM 3025 N N . VAL A 1 384 ? 9.200 -6.185 -3.774 1.00 98.88 384 VAL A N 1
ATOM 3026 C CA . VAL A 1 384 ? 9.262 -4.977 -2.937 1.00 98.88 384 VAL A CA 1
ATOM 3027 C C . VAL A 1 384 ? 9.220 -3.723 -3.806 1.00 98.88 384 VAL A C 1
ATOM 3029 O O . VAL A 1 384 ? 10.102 -3.474 -4.629 1.00 98.88 384 VAL A O 1
ATOM 3032 N N . LEU A 1 385 ? 8.209 -2.885 -3.582 1.00 98.88 385 LEU A N 1
ATOM 3033 C CA . LEU A 1 385 ? 8.109 -1.552 -4.166 1.00 98.88 385 LEU A CA 1
ATOM 3034 C C . LEU A 1 385 ? 8.565 -0.514 -3.134 1.00 98.88 385 LEU A C 1
ATOM 3036 O O . LEU A 1 385 ? 7.881 -0.264 -2.141 1.00 98.88 385 LEU A O 1
ATOM 3040 N N . LEU A 1 386 ? 9.709 0.114 -3.385 1.00 98.88 386 LEU A N 1
ATOM 3041 C CA . LEU A 1 386 ? 10.219 1.228 -2.591 1.00 98.88 386 LEU A CA 1
ATOM 3042 C C . LEU A 1 386 ? 9.671 2.543 -3.157 1.00 98.88 386 LEU A C 1
ATOM 3044 O O . LEU A 1 386 ? 9.895 2.850 -4.328 1.00 98.88 386 LEU A O 1
ATOM 3048 N N . MET A 1 387 ? 8.965 3.336 -2.351 1.00 98.25 387 MET A N 1
ATOM 3049 C CA . MET A 1 387 ? 8.393 4.623 -2.769 1.00 98.25 387 MET A CA 1
ATOM 3050 C C . MET A 1 387 ? 8.986 5.791 -1.983 1.00 98.25 387 MET A C 1
ATOM 3052 O O . MET A 1 387 ? 8.700 5.988 -0.802 1.00 98.25 387 MET A O 1
ATOM 3056 N N . GLY A 1 388 ? 9.811 6.581 -2.663 1.00 96.50 388 GLY A N 1
ATOM 3057 C CA . GLY A 1 388 ? 10.434 7.778 -2.116 1.00 96.50 388 GLY A CA 1
ATOM 3058 C C . GLY A 1 388 ? 9.647 9.064 -2.334 1.00 96.50 388 GLY A C 1
ATOM 3059 O O . GLY A 1 388 ? 8.543 9.076 -2.882 1.00 96.50 388 GLY A O 1
ATOM 3060 N N . SER A 1 389 ? 10.269 10.179 -1.953 1.00 94.62 389 SER A N 1
ATOM 3061 C CA . SER A 1 389 ? 9.824 11.525 -2.302 1.00 94.62 389 SER A CA 1
ATOM 3062 C C . SER A 1 389 ? 10.977 12.538 -2.308 1.00 94.62 389 SER A C 1
ATOM 3064 O O . SER A 1 389 ? 11.863 12.538 -1.458 1.00 94.62 389 SER A O 1
ATOM 3066 N N . GLY A 1 390 ? 10.905 13.531 -3.188 1.00 91.44 390 GLY A N 1
ATOM 3067 C CA . GLY A 1 390 ? 11.719 14.748 -3.135 1.00 91.44 390 GLY A CA 1
ATOM 3068 C C . GLY A 1 390 ? 11.372 15.699 -1.976 1.00 91.44 390 GLY A C 1
ATOM 3069 O O . GLY A 1 390 ? 11.986 16.763 -1.861 1.00 91.44 390 GLY A O 1
ATOM 3070 N N . SER A 1 391 ? 10.386 15.367 -1.130 1.00 89.75 391 SER A N 1
ATOM 3071 C CA . SER A 1 391 ? 9.945 16.200 0.008 1.00 89.75 391 SER A CA 1
ATOM 3072 C C . SER A 1 391 ? 10.284 15.626 1.390 1.00 89.75 391 SER A C 1
ATOM 3074 O O . SER A 1 391 ? 9.977 16.260 2.399 1.00 89.75 391 SER A O 1
ATOM 3076 N N . GLU A 1 392 ? 10.920 14.460 1.453 1.00 90.12 392 GLU A N 1
ATOM 3077 C CA . GLU A 1 392 ? 11.261 13.789 2.710 1.00 90.12 392 GLU A CA 1
ATOM 3078 C C . GLU A 1 392 ? 12.457 14.408 3.447 1.00 90.12 392 GLU A C 1
ATOM 3080 O O . GLU A 1 392 ? 13.317 15.097 2.883 1.00 90.12 392 GLU A O 1
ATOM 3085 N N . THR A 1 393 ? 12.531 14.151 4.750 1.00 93.62 393 THR A N 1
ATOM 3086 C CA . THR A 1 393 ? 13.694 14.510 5.557 1.00 93.62 393 THR A CA 1
ATOM 3087 C C . THR A 1 393 ? 14.864 13.560 5.298 1.00 93.62 393 THR A C 1
ATOM 3089 O O . THR A 1 393 ? 14.706 12.418 4.875 1.00 93.62 393 THR A O 1
ATOM 3092 N N . THR A 1 394 ? 16.082 14.003 5.630 1.00 93.06 394 THR A N 1
ATOM 3093 C CA . THR A 1 394 ? 17.278 13.150 5.531 1.00 93.06 394 THR A CA 1
ATOM 3094 C C . THR A 1 394 ? 17.175 11.873 6.371 1.00 93.06 394 THR A C 1
ATOM 3096 O O . THR A 1 394 ? 17.781 10.878 5.999 1.00 93.06 394 THR A O 1
ATOM 3099 N N . ALA A 1 395 ? 16.449 11.900 7.495 1.00 96.44 395 ALA A N 1
ATOM 3100 C CA . ALA A 1 395 ? 16.269 10.721 8.343 1.00 96.44 395 ALA A CA 1
ATOM 3101 C C . ALA A 1 395 ? 15.290 9.723 7.710 1.00 96.44 395 ALA A C 1
ATOM 3103 O O . ALA A 1 395 ? 15.619 8.551 7.605 1.00 96.44 395 ALA A O 1
ATOM 3104 N N . GLU A 1 396 ? 14.147 10.200 7.213 1.00 96.38 396 GLU A N 1
ATOM 3105 C CA . GLU A 1 396 ? 13.154 9.337 6.557 1.00 96.38 396 GLU A CA 1
ATOM 3106 C C . GLU A 1 396 ? 13.718 8.657 5.308 1.00 96.38 396 GLU A C 1
ATOM 3108 O O . GLU A 1 396 ? 13.512 7.462 5.110 1.00 96.38 396 GLU A O 1
ATOM 3113 N N . ARG A 1 397 ? 14.502 9.396 4.510 1.00 95.75 397 ARG A N 1
ATOM 3114 C CA . ARG A 1 397 ? 15.247 8.815 3.387 1.00 95.75 397 ARG A CA 1
ATOM 3115 C C . ARG A 1 397 ? 16.236 7.750 3.841 1.00 95.75 397 ARG A C 1
ATOM 3117 O O . ARG A 1 397 ? 16.319 6.700 3.219 1.00 95.75 397 ARG A O 1
ATOM 3124 N N . ALA A 1 398 ? 17.009 8.030 4.893 1.00 97.12 398 ALA A N 1
ATOM 3125 C CA . ALA A 1 398 ? 18.014 7.092 5.383 1.00 97.12 398 ALA A CA 1
ATOM 3126 C C . ALA A 1 398 ? 17.380 5.763 5.816 1.00 97.12 398 ALA A C 1
ATOM 3128 O O . ALA A 1 398 ? 17.931 4.716 5.507 1.00 97.12 398 ALA A O 1
ATOM 3129 N N . ASN A 1 399 ? 16.198 5.802 6.437 1.00 98.31 399 ASN A N 1
ATOM 3130 C CA . ASN A 1 399 ? 15.476 4.594 6.832 1.00 98.31 399 ASN A CA 1
ATOM 3131 C C . ASN A 1 399 ? 15.060 3.743 5.616 1.00 98.31 399 ASN A C 1
ATOM 3133 O O . ASN A 1 399 ? 15.233 2.525 5.636 1.00 98.31 399 ASN A O 1
ATOM 3137 N N . LEU A 1 400 ? 14.572 4.367 4.534 1.00 98.06 400 LEU A N 1
ATOM 3138 C CA . LEU A 1 400 ? 14.252 3.653 3.288 1.00 98.06 400 LEU A CA 1
ATOM 3139 C C . LEU A 1 400 ? 15.515 3.131 2.580 1.00 98.06 400 LEU A C 1
ATOM 3141 O O . LEU A 1 400 ? 15.521 2.021 2.049 1.00 98.06 400 LEU A O 1
ATOM 3145 N N . ASP A 1 401 ? 16.604 3.903 2.599 1.00 97.88 401 ASP A N 1
ATOM 3146 C CA . ASP A 1 401 ? 17.901 3.497 2.046 1.00 97.88 401 ASP A CA 1
ATOM 3147 C C . ASP A 1 401 ? 18.529 2.324 2.820 1.00 97.88 401 ASP A C 1
ATOM 3149 O O . ASP A 1 401 ? 19.208 1.490 2.208 1.00 97.88 401 ASP A O 1
ATOM 3153 N N . ASP A 1 402 ? 18.310 2.249 4.136 1.00 98.56 402 ASP A N 1
ATOM 3154 C CA . ASP A 1 402 ? 18.747 1.143 4.991 1.00 98.56 402 ASP A CA 1
ATOM 3155 C C . ASP A 1 402 ? 17.972 -0.143 4.662 1.00 98.56 402 ASP A C 1
ATOM 3157 O O . ASP A 1 402 ? 18.599 -1.195 4.512 1.00 98.56 402 ASP A O 1
ATOM 3161 N N . LEU A 1 403 ? 16.652 -0.063 4.431 1.00 98.75 403 LEU A N 1
ATOM 3162 C CA . LEU A 1 403 ? 15.870 -1.192 3.907 1.00 98.75 403 LEU A CA 1
ATOM 3163 C C . LEU A 1 403 ? 16.387 -1.630 2.529 1.00 98.75 403 LEU A C 1
ATOM 3165 O O . LEU A 1 403 ? 16.692 -2.806 2.334 1.00 98.75 403 LEU A O 1
ATOM 3169 N N . ALA A 1 404 ? 16.555 -0.687 1.594 1.00 98.75 404 ALA A N 1
ATOM 3170 C CA . ALA A 1 404 ? 17.066 -0.960 0.249 1.00 98.75 404 ALA A CA 1
ATOM 3171 C C . ALA A 1 404 ? 18.450 -1.638 0.283 1.00 98.75 404 ALA A C 1
ATOM 3173 O O . ALA A 1 404 ? 18.723 -2.572 -0.473 1.00 98.75 404 ALA A O 1
ATOM 3174 N N . ALA A 1 405 ? 19.336 -1.190 1.181 1.00 98.62 405 ALA A N 1
ATOM 3175 C CA . ALA A 1 405 ? 20.638 -1.815 1.411 1.00 98.62 405 ALA A CA 1
ATOM 3176 C C . ALA A 1 405 ? 20.509 -3.226 1.989 1.00 98.62 405 ALA A C 1
ATOM 3178 O O . ALA A 1 405 ? 21.234 -4.124 1.560 1.00 98.62 405 ALA A O 1
ATOM 3179 N N . GLY A 1 406 ? 19.609 -3.397 2.955 1.00 98.44 406 GLY A N 1
ATOM 3180 C CA . GLY A 1 406 ? 19.358 -4.648 3.653 1.00 98.44 406 GLY A CA 1
ATOM 3181 C C . GLY A 1 406 ? 18.881 -5.765 2.731 1.00 98.44 406 GLY A C 1
ATOM 3182 O O . GLY A 1 406 ? 19.447 -6.853 2.752 1.00 98.44 406 GLY A O 1
ATOM 3183 N N . ILE A 1 407 ? 17.939 -5.461 1.836 1.00 98.38 407 ILE A N 1
ATOM 3184 C CA . ILE A 1 407 ? 17.435 -6.411 0.825 1.00 98.38 407 ILE A CA 1
ATOM 3185 C C . ILE A 1 407 ? 18.381 -6.561 -0.382 1.00 98.38 407 ILE A C 1
ATOM 3187 O O . ILE A 1 407 ? 18.154 -7.367 -1.283 1.00 98.38 407 ILE A O 1
ATOM 3191 N N . GLY A 1 408 ? 19.481 -5.802 -0.398 1.00 98.12 408 GLY A N 1
ATOM 3192 C CA . GLY A 1 408 ? 20.592 -5.986 -1.325 1.00 98.12 408 GLY A CA 1
ATOM 3193 C C . GLY A 1 408 ? 20.436 -5.325 -2.694 1.00 98.12 408 GLY A C 1
ATOM 3194 O O . GLY A 1 408 ? 21.231 -5.649 -3.578 1.00 98.12 408 GLY A O 1
ATOM 3195 N N . THR A 1 409 ? 19.475 -4.414 -2.880 1.00 98.62 409 THR A N 1
ATOM 3196 C CA . THR A 1 409 ? 19.392 -3.615 -4.112 1.00 98.62 409 THR A CA 1
ATOM 3197 C C . THR A 1 409 ? 20.386 -2.449 -4.094 1.00 98.62 409 THR A C 1
ATOM 3199 O O . THR A 1 409 ? 20.669 -1.837 -3.053 1.00 98.62 409 THR A O 1
ATOM 3202 N N . ASP A 1 410 ? 20.917 -2.105 -5.266 1.00 98.56 410 ASP A N 1
ATOM 3203 C CA . ASP A 1 410 ? 21.782 -0.938 -5.464 1.00 98.56 410 ASP A CA 1
ATOM 3204 C C . ASP A 1 410 ? 21.002 0.361 -5.739 1.00 98.56 410 ASP A C 1
ATOM 3206 O O . ASP A 1 410 ? 21.612 1.430 -5.785 1.00 98.56 410 ASP A O 1
ATOM 3210 N N . LEU A 1 411 ? 19.676 0.300 -5.902 1.00 98.81 411 LEU A N 1
ATOM 3211 C CA . LEU A 1 411 ? 18.840 1.457 -6.231 1.00 98.81 411 LEU A CA 1
ATOM 3212 C C . LEU A 1 411 ? 18.674 2.414 -5.047 1.00 98.81 411 LEU A C 1
ATOM 3214 O O . LEU A 1 411 ? 18.430 1.986 -3.920 1.00 98.81 411 LEU A O 1
ATOM 3218 N N . ARG A 1 412 ? 18.783 3.720 -5.295 1.00 98.06 412 ARG A N 1
ATOM 3219 C CA . ARG A 1 412 ? 18.633 4.791 -4.297 1.00 98.06 412 ARG A CA 1
ATOM 3220 C C . ARG A 1 412 ? 17.928 6.000 -4.894 1.00 98.06 412 ARG A C 1
ATOM 3222 O O . ARG A 1 412 ? 18.021 6.254 -6.095 1.00 98.06 412 ARG A O 1
ATOM 3229 N N . LEU A 1 413 ? 17.307 6.811 -4.044 1.00 96.75 413 LEU A N 1
ATOM 3230 C CA . LEU A 1 413 ? 16.833 8.128 -4.456 1.00 96.75 413 LEU A CA 1
ATOM 3231 C C . LEU A 1 413 ? 18.016 9.082 -4.621 1.00 96.75 413 LEU A C 1
ATOM 3233 O O . LEU A 1 413 ? 18.849 9.252 -3.725 1.00 96.75 413 LEU A O 1
ATOM 3237 N N . ASN A 1 414 ? 18.051 9.782 -5.744 1.00 96.88 414 ASN A N 1
ATOM 3238 C CA . ASN A 1 414 ? 18.992 10.864 -5.962 1.00 96.88 414 ASN A CA 1
ATOM 3239 C C . ASN A 1 414 ? 18.668 12.055 -5.056 1.00 96.88 414 ASN A C 1
ATOM 3241 O O . ASN A 1 414 ? 17.523 12.265 -4.659 1.00 96.88 414 ASN A O 1
ATOM 3245 N N . ILE A 1 415 ? 19.673 12.861 -4.722 1.00 94.31 415 ILE A N 1
ATOM 3246 C CA . ILE A 1 415 ? 19.503 14.016 -3.830 1.00 94.31 415 ILE A CA 1
ATOM 3247 C C . ILE A 1 415 ? 19.117 15.241 -4.673 1.00 94.31 415 ILE A C 1
ATOM 3249 O O . ILE A 1 415 ? 19.898 16.182 -4.849 1.00 94.31 415 ILE A O 1
ATOM 3253 N N . ASP A 1 416 ? 17.929 15.183 -5.263 1.00 95.75 416 ASP A N 1
ATOM 3254 C CA . ASP A 1 416 ? 17.368 16.180 -6.172 1.00 95.75 416 ASP A CA 1
ATOM 3255 C C . ASP A 1 416 ? 15.839 16.292 -6.043 1.00 95.75 416 ASP A C 1
ATOM 3257 O O . ASP A 1 416 ? 15.196 15.581 -5.269 1.00 95.75 416 ASP A O 1
ATOM 3261 N N . ASP A 1 417 ? 15.278 17.246 -6.780 1.00 94.88 417 ASP A N 1
ATOM 3262 C CA . ASP A 1 417 ? 13.842 17.470 -6.945 1.00 94.88 417 ASP A CA 1
ATOM 3263 C C . ASP A 1 417 ? 13.584 17.632 -8.448 1.00 94.88 417 ASP A C 1
ATOM 3265 O O . ASP A 1 417 ? 14.121 18.555 -9.072 1.00 94.88 417 ASP A O 1
ATOM 3269 N N . VAL A 1 418 ? 12.816 16.722 -9.045 1.00 97.31 418 VAL A N 1
ATOM 3270 C CA . VAL A 1 418 ? 12.478 16.792 -10.473 1.00 97.31 418 VAL A CA 1
ATOM 3271 C C . VAL A 1 418 ? 11.222 17.639 -10.641 1.00 97.31 418 VAL A C 1
ATOM 3273 O O . VAL A 1 418 ? 10.253 17.497 -9.894 1.00 97.31 418 VAL A O 1
ATOM 3276 N N . ARG A 1 419 ? 11.245 18.566 -11.601 1.00 96.62 419 ARG A N 1
ATOM 3277 C CA . ARG A 1 419 ? 10.146 19.511 -11.839 1.00 96.62 419 ARG A CA 1
ATOM 3278 C C . ARG A 1 419 ? 9.869 19.682 -13.321 1.00 96.62 419 ARG A C 1
ATOM 3280 O O . ARG A 1 419 ? 10.812 19.767 -14.098 1.00 96.62 419 ARG A O 1
ATOM 3287 N N . ASP A 1 420 ? 8.607 19.849 -13.693 1.00 97.50 420 ASP A N 1
ATOM 3288 C CA . ASP A 1 420 ? 8.212 20.114 -15.078 1.00 97.50 420 ASP A CA 1
ATOM 3289 C C . ASP A 1 420 ? 7.102 21.171 -15.129 1.00 97.50 420 ASP A C 1
ATOM 3291 O O . ASP A 1 420 ? 5.992 20.962 -14.646 1.00 97.50 420 ASP A O 1
ATOM 3295 N N . ASP A 1 421 ? 7.401 22.333 -15.714 1.00 97.25 421 ASP A N 1
ATOM 3296 C CA . ASP A 1 421 ? 6.433 23.427 -15.878 1.00 97.25 421 ASP A CA 1
ATOM 3297 C C . ASP A 1 421 ? 5.434 23.175 -17.036 1.00 97.25 421 ASP A C 1
ATOM 3299 O O . ASP A 1 421 ? 4.483 23.943 -17.200 1.00 97.25 421 ASP A O 1
ATOM 3303 N N . THR A 1 422 ? 5.651 22.137 -17.848 1.00 97.25 422 THR A N 1
ATOM 3304 C CA . THR A 1 422 ? 4.873 21.798 -19.052 1.00 97.25 422 THR A CA 1
ATOM 3305 C C . THR A 1 422 ? 3.991 20.573 -18.833 1.00 97.25 422 THR A C 1
ATOM 3307 O O . THR A 1 422 ? 2.794 20.642 -19.110 1.00 97.25 422 THR A O 1
ATOM 3310 N N . ASN A 1 423 ? 4.569 19.478 -18.335 1.00 97.31 423 ASN A N 1
ATOM 3311 C CA . ASN A 1 423 ? 3.894 18.188 -18.180 1.00 97.31 423 ASN A CA 1
ATOM 3312 C C . ASN A 1 423 ? 3.590 17.932 -16.699 1.00 97.31 423 ASN A C 1
ATOM 3314 O O . ASN A 1 423 ? 4.309 17.227 -15.991 1.00 97.31 423 ASN A O 1
ATOM 3318 N N . ASN A 1 424 ? 2.523 18.566 -16.214 1.00 96.44 424 ASN A N 1
ATOM 3319 C CA . ASN A 1 424 ? 2.054 18.419 -14.842 1.00 96.44 424 ASN A CA 1
ATOM 3320 C C . ASN A 1 424 ? 0.526 18.474 -14.734 1.00 96.44 424 ASN A C 1
ATOM 3322 O O . ASN A 1 424 ? -0.161 18.919 -15.658 1.00 96.44 424 ASN A O 1
ATOM 3326 N N . VAL A 1 425 ? 0.001 18.055 -13.583 1.00 93.31 425 VAL A N 1
ATOM 3327 C CA . VAL A 1 425 ? -1.401 18.274 -13.203 1.00 93.31 425 VAL A CA 1
ATOM 3328 C C . VAL A 1 425 ? -1.551 19.470 -12.259 1.00 93.31 425 VAL A C 1
ATOM 3330 O O . VAL A 1 425 ? -0.634 19.847 -11.533 1.00 93.31 425 VAL A O 1
ATOM 3333 N N . ALA A 1 426 ? -2.739 20.081 -12.280 1.00 89.75 426 ALA A N 1
ATOM 3334 C CA . ALA A 1 426 ? -3.135 21.193 -11.408 1.00 89.75 426 ALA A CA 1
ATOM 3335 C C . ALA A 1 426 ? -2.222 22.441 -11.423 1.00 89.75 426 ALA A C 1
ATOM 3337 O O . ALA A 1 426 ? -2.217 23.205 -10.456 1.00 89.75 426 ALA A O 1
ATOM 3338 N N . ASP A 1 427 ? -1.497 22.687 -12.522 1.00 91.81 427 ASP A N 1
ATOM 3339 C CA . ASP A 1 427 ? -0.498 23.764 -12.638 1.00 91.81 427 ASP A CA 1
ATOM 3340 C C . ASP A 1 427 ? 0.602 23.685 -11.547 1.00 91.81 427 ASP A C 1
ATOM 3342 O O . ASP A 1 427 ? 1.226 24.698 -11.202 1.00 91.81 427 ASP A O 1
ATOM 3346 N N . ASP A 1 428 ? 0.847 22.496 -10.982 1.00 94.94 428 ASP A N 1
ATOM 3347 C CA . ASP A 1 428 ? 1.907 22.255 -10.008 1.00 94.94 428 ASP A CA 1
ATOM 3348 C C . ASP A 1 428 ? 3.049 21.473 -10.651 1.00 94.94 428 ASP A C 1
ATOM 3350 O O . ASP A 1 428 ? 2.983 20.266 -10.848 1.00 94.94 428 ASP A O 1
ATOM 3354 N N . ARG A 1 429 ? 4.166 22.157 -10.900 1.00 96.06 429 ARG A N 1
ATOM 3355 C CA . ARG A 1 429 ? 5.374 21.575 -11.503 1.00 96.06 429 ARG A CA 1
ATOM 3356 C C . ARG A 1 429 ? 6.001 20.394 -10.749 1.00 96.06 429 ARG A C 1
ATOM 3358 O O . ARG A 1 429 ? 6.967 19.826 -11.250 1.00 96.06 429 ARG A O 1
ATOM 3365 N N . LYS A 1 430 ? 5.552 20.082 -9.529 1.00 94.69 430 LYS A N 1
ATOM 3366 C CA . LYS A 1 430 ? 5.969 18.888 -8.775 1.00 94.69 430 LYS A CA 1
ATOM 3367 C C . LYS A 1 430 ? 5.046 17.690 -8.986 1.00 94.69 430 LYS A C 1
ATOM 3369 O O . LYS A 1 430 ? 5.375 16.601 -8.528 1.00 94.69 430 LYS A O 1
ATOM 3374 N N . LEU A 1 431 ? 3.910 17.876 -9.645 1.00 95.00 431 LEU A N 1
ATOM 3375 C CA . LEU A 1 431 ? 2.938 16.836 -9.938 1.00 95.00 431 LEU A CA 1
ATOM 3376 C C . LEU A 1 431 ? 3.114 16.356 -11.381 1.00 95.00 431 LEU A C 1
ATOM 3378 O O . LEU A 1 431 ? 2.323 16.691 -12.260 1.00 95.00 431 LEU A O 1
ATOM 3382 N N . LEU A 1 432 ? 4.216 15.646 -11.621 1.00 96.31 432 LEU A N 1
ATOM 3383 C CA . LEU A 1 432 ? 4.696 15.295 -12.958 1.00 96.31 432 LEU A CA 1
ATOM 3384 C C . LEU A 1 432 ? 3.791 14.269 -13.631 1.00 96.31 432 LEU A C 1
ATOM 3386 O O . LEU A 1 432 ? 3.458 13.257 -13.021 1.00 96.31 432 LEU A O 1
ATOM 3390 N N . VAL A 1 433 ? 3.508 14.469 -14.914 1.00 97.25 433 VAL A N 1
ATOM 3391 C CA . VAL A 1 433 ? 2.931 13.431 -15.777 1.00 97.25 433 VAL A CA 1
ATOM 3392 C C . VAL A 1 433 ? 3.872 13.129 -16.929 1.00 97.25 433 VAL A C 1
ATOM 3394 O O . VAL A 1 433 ? 4.590 14.013 -17.391 1.00 97.25 433 VAL A O 1
ATOM 3397 N N . THR A 1 434 ? 3.893 11.878 -17.376 1.00 98.06 434 THR A N 1
ATOM 3398 C CA . THR A 1 434 ? 4.812 11.433 -18.427 1.00 98.06 434 THR A CA 1
ATOM 3399 C C . THR A 1 434 ? 4.195 10.345 -19.301 1.00 98.06 434 THR A C 1
ATOM 3401 O O . THR A 1 434 ? 3.504 9.447 -18.811 1.00 98.06 434 THR A O 1
ATOM 3404 N N . GLU A 1 435 ? 4.464 10.436 -20.599 1.00 97.75 435 GLU A N 1
ATOM 3405 C CA . GLU A 1 435 ? 4.246 9.416 -21.631 1.00 97.75 435 GLU A CA 1
ATOM 3406 C C . GLU A 1 435 ? 5.584 8.779 -22.076 1.00 97.75 435 GLU A C 1
ATOM 3408 O O . GLU A 1 435 ? 5.610 7.903 -22.957 1.00 97.75 435 GLU A O 1
ATOM 3413 N N . ASN A 1 436 ? 6.703 9.200 -21.468 1.00 97.81 436 ASN A N 1
ATOM 3414 C CA . ASN A 1 436 ? 8.058 8.721 -21.738 1.00 97.81 436 ASN A CA 1
ATOM 3415 C C . ASN A 1 436 ? 8.305 7.341 -21.098 1.00 97.81 436 ASN A C 1
ATOM 3417 O O . ASN A 1 436 ? 9.031 7.188 -20.109 1.00 97.81 436 ASN A O 1
ATOM 3421 N N . LEU A 1 437 ? 7.630 6.342 -21.670 1.00 97.62 437 LEU A N 1
ATOM 3422 C CA . LEU A 1 437 ? 7.627 4.951 -21.224 1.00 97.62 437 LEU A CA 1
ATOM 3423 C C . LEU A 1 437 ? 8.609 4.111 -22.050 1.00 97.62 437 LEU A C 1
ATOM 3425 O O . LEU A 1 437 ? 8.624 4.190 -23.286 1.00 97.62 437 LEU A O 1
ATOM 3429 N N . ASN A 1 438 ? 9.385 3.262 -21.379 1.00 96.88 438 ASN A N 1
ATOM 3430 C CA . ASN A 1 438 ? 10.374 2.379 -21.986 1.00 96.88 438 ASN A CA 1
ATOM 3431 C C . ASN A 1 438 ? 9.732 1.137 -22.620 1.00 96.88 438 ASN A C 1
ATOM 3433 O O . ASN A 1 438 ? 9.804 0.030 -22.097 1.00 96.88 438 ASN A O 1
ATOM 3437 N N . ARG A 1 439 ? 9.106 1.330 -23.779 1.00 92.25 439 ARG A N 1
ATOM 3438 C CA . ARG A 1 439 ? 8.440 0.259 -24.540 1.00 92.25 439 ARG A CA 1
ATOM 3439 C C . ARG A 1 439 ? 9.399 -0.686 -25.270 1.00 92.25 439 ARG A C 1
ATOM 3441 O O . ARG A 1 439 ? 8.941 -1.618 -25.916 1.00 92.25 439 ARG A O 1
ATOM 3448 N N . GLU A 1 440 ? 10.700 -0.403 -25.241 1.00 90.19 440 GLU A N 1
ATOM 3449 C CA . GLU A 1 440 ? 11.722 -1.249 -25.867 1.00 90.19 440 GLU A CA 1
ATOM 3450 C C . GLU A 1 440 ? 12.162 -2.381 -24.930 1.00 90.19 440 GLU A C 1
ATOM 3452 O O . GLU A 1 440 ? 12.413 -3.483 -25.399 1.00 90.19 440 GLU A O 1
ATOM 3457 N N . GLU A 1 441 ? 12.212 -2.121 -23.620 1.00 89.50 441 GLU A N 1
ATOM 3458 C CA . GLU A 1 441 ? 12.758 -3.052 -22.616 1.00 89.50 441 GLU A CA 1
ATOM 3459 C C . GLU A 1 441 ? 11.689 -3.635 -21.668 1.00 89.50 441 GLU A C 1
ATOM 3461 O O . GLU A 1 441 ? 12.002 -4.499 -20.849 1.00 89.50 441 GLU A O 1
ATOM 3466 N N . PHE A 1 442 ? 10.446 -3.139 -21.724 1.00 91.00 442 PHE A N 1
ATOM 3467 C CA . PHE A 1 442 ? 9.368 -3.522 -20.805 1.00 91.00 442 PHE A CA 1
ATOM 3468 C C . PHE A 1 442 ? 8.038 -3.703 -21.535 1.00 91.00 442 PHE A C 1
ATOM 3470 O O . PHE A 1 442 ? 7.705 -2.891 -22.404 1.00 91.00 442 PHE A O 1
ATOM 3477 N N . ASP A 1 443 ? 7.243 -4.682 -21.094 1.00 89.81 443 ASP A N 1
ATOM 3478 C CA . ASP A 1 443 ? 5.865 -4.917 -21.543 1.00 89.81 443 ASP A CA 1
ATOM 3479 C C . ASP A 1 443 ? 4.846 -4.641 -20.423 1.00 89.81 443 ASP A C 1
ATOM 3481 O O . ASP A 1 443 ? 4.082 -5.488 -19.984 1.00 89.81 443 ASP A O 1
ATOM 3485 N N . LEU A 1 444 ? 4.869 -3.409 -19.909 1.00 93.88 444 LEU A N 1
ATOM 3486 C CA . LEU A 1 444 ? 4.070 -2.986 -18.749 1.00 93.88 444 LEU A CA 1
ATOM 3487 C C . LEU A 1 444 ? 2.824 -2.182 -19.137 1.00 93.88 444 LEU A C 1
ATOM 3489 O O . LEU A 1 444 ? 2.223 -1.518 -18.289 1.00 93.88 444 LEU A O 1
ATOM 3493 N N . TRP A 1 445 ? 2.487 -2.132 -20.426 1.00 95.31 445 TRP A N 1
ATOM 3494 C CA . TRP A 1 445 ? 1.727 -1.006 -20.982 1.00 95.31 445 TRP A CA 1
ATOM 3495 C C . TRP A 1 445 ? 0.286 -1.321 -21.367 1.00 95.31 445 TRP A C 1
ATOM 3497 O O . TRP A 1 445 ? -0.416 -0.436 -21.854 1.00 95.31 445 TRP A O 1
ATOM 3507 N N . THR A 1 446 ? -0.167 -2.547 -21.159 1.00 92.88 446 THR A N 1
ATOM 3508 C CA . THR A 1 446 ? -1.545 -2.983 -21.405 1.00 92.88 446 THR A CA 1
ATOM 3509 C C . THR A 1 446 ? -2.373 -2.926 -20.123 1.00 92.88 446 THR A C 1
ATOM 3511 O O . THR A 1 446 ? -1.836 -2.809 -19.020 1.00 92.88 446 THR A O 1
ATOM 3514 N N . ALA A 1 447 ? -3.699 -2.956 -20.264 1.00 93.56 447 ALA A N 1
ATOM 3515 C CA . ALA A 1 447 ? -4.590 -3.211 -19.135 1.00 93.56 447 ALA A CA 1
ATOM 3516 C C . ALA A 1 447 ? -4.178 -4.504 -18.407 1.00 93.56 447 ALA A C 1
ATOM 3518 O O . ALA A 1 447 ? -3.884 -5.507 -19.055 1.00 93.56 447 ALA A O 1
ATOM 3519 N N . TYR A 1 448 ? -4.208 -4.484 -17.077 1.00 91.69 448 TYR A N 1
ATOM 3520 C CA . TYR A 1 448 ? -3.896 -5.640 -16.249 1.00 91.69 448 TYR A CA 1
ATOM 3521 C C . TYR A 1 448 ? -4.909 -6.760 -16.495 1.00 91.69 448 TYR A C 1
ATOM 3523 O O . TYR A 1 448 ? -6.114 -6.563 -16.353 1.00 91.69 448 TYR A O 1
ATOM 3531 N N . ASN A 1 449 ? -4.448 -7.947 -16.851 1.00 81.31 449 ASN A N 1
ATOM 3532 C CA . ASN A 1 449 ? -5.296 -9.108 -17.125 1.00 81.31 449 ASN A CA 1
ATOM 3533 C C . ASN A 1 449 ? -5.081 -10.258 -16.132 1.00 81.31 449 ASN A C 1
ATOM 3535 O O . ASN A 1 449 ? -5.774 -11.265 -16.249 1.00 81.31 449 ASN A O 1
ATOM 3539 N N . GLY A 1 450 ? -4.167 -10.126 -15.162 1.00 67.25 450 GLY A N 1
ATOM 3540 C CA . GLY A 1 450 ? -3.859 -11.173 -14.177 1.00 67.25 450 GLY A CA 1
ATOM 3541 C C . GLY A 1 450 ? -3.171 -12.412 -14.752 1.00 67.25 450 GLY A C 1
ATOM 3542 O O . GLY A 1 450 ? -2.773 -13.291 -13.999 1.00 67.25 450 GLY A O 1
ATOM 3543 N N . ASP A 1 451 ? -3.013 -12.472 -16.069 1.00 50.28 451 ASP A N 1
ATOM 3544 C CA . ASP A 1 451 ? -2.006 -13.288 -16.716 1.00 50.28 451 ASP A CA 1
ATOM 3545 C C . ASP A 1 451 ? -0.794 -12.371 -16.818 1.00 50.28 451 ASP A C 1
ATOM 3547 O O . ASP A 1 451 ? -0.773 -11.510 -17.702 1.00 50.28 451 ASP A O 1
ATOM 3551 N N . SER A 1 452 ? 0.201 -12.492 -15.929 1.00 42.41 452 SER A N 1
ATOM 3552 C CA . SER A 1 452 ? 1.485 -11.923 -16.315 1.00 42.41 452 SER A CA 1
ATOM 3553 C C . SER A 1 452 ? 1.837 -12.632 -17.619 1.00 42.41 452 SER A C 1
ATOM 3555 O O . SER A 1 452 ? 1.977 -13.852 -17.701 1.00 42.41 452 SER A O 1
ATOM 3557 N N . THR A 1 453 ? 1.910 -11.869 -18.700 1.00 35.06 453 THR A N 1
ATOM 3558 C CA . THR A 1 453 ? 2.544 -12.333 -19.926 1.00 35.06 453 THR A CA 1
ATOM 3559 C C . THR A 1 453 ? 4.059 -12.264 -19.750 1.00 35.06 453 THR A C 1
ATOM 3561 O O . THR A 1 453 ? 4.771 -11.844 -20.650 1.00 35.06 453 THR A O 1
ATOM 3564 N N . VAL A 1 454 ? 4.549 -12.717 -18.592 1.00 36.16 454 VAL A N 1
ATOM 3565 C CA . VAL A 1 454 ? 5.749 -13.538 -18.538 1.00 36.16 454 VAL A CA 1
ATOM 3566 C C . VAL A 1 454 ? 5.291 -14.997 -18.467 1.00 36.16 454 VAL A C 1
ATOM 3568 O O . VAL A 1 454 ? 5.731 -15.791 -17.646 1.00 36.16 454 VAL A O 1
ATOM 3571 N N . VAL A 1 455 ? 4.444 -15.403 -19.419 1.00 37.03 455 VAL A N 1
ATOM 3572 C CA . VAL A 1 455 ? 4.823 -16.630 -20.110 1.00 37.03 455 VAL A CA 1
ATOM 3573 C C . VAL A 1 455 ? 6.162 -16.225 -20.714 1.00 37.03 455 VAL A C 1
ATOM 3575 O O . VAL A 1 455 ? 6.193 -15.319 -21.547 1.00 37.03 455 VAL A O 1
ATOM 3578 N N . ALA A 1 456 ? 7.285 -16.781 -20.253 1.00 44.84 456 ALA A N 1
ATOM 3579 C CA . ALA A 1 456 ? 8.386 -16.908 -21.189 1.00 44.84 456 ALA A CA 1
ATOM 3580 C C . ALA A 1 456 ? 7.731 -17.623 -22.368 1.00 44.84 456 ALA A C 1
ATOM 3582 O O . ALA A 1 456 ? 7.331 -18.779 -22.211 1.00 44.84 456 ALA A O 1
ATOM 3583 N N . ASP A 1 457 ? 7.413 -16.889 -23.445 1.00 57.62 457 ASP A N 1
ATOM 3584 C CA . ASP A 1 457 ? 6.765 -17.499 -24.592 1.00 57.62 457 ASP A CA 1
ATOM 3585 C C . ASP A 1 457 ? 7.603 -18.737 -24.869 1.00 57.62 457 ASP A C 1
ATOM 3587 O O . ASP A 1 457 ? 8.825 -18.636 -25.016 1.00 57.62 457 ASP A O 1
ATOM 3591 N N . ILE A 1 458 ? 6.959 -19.911 -24.878 1.00 82.25 458 ILE A N 1
ATOM 3592 C CA . ILE A 1 458 ? 7.659 -21.179 -25.119 1.00 82.25 458 ILE A CA 1
ATOM 3593 C C . ILE A 1 458 ? 8.525 -21.048 -26.380 1.00 82.25 458 ILE A C 1
ATOM 3595 O O . ILE A 1 458 ? 9.526 -21.742 -26.504 1.00 82.25 458 ILE A O 1
ATOM 3599 N N . LEU A 1 459 ? 8.153 -20.127 -27.282 1.00 91.62 459 LEU A N 1
ATOM 3600 C CA . LEU A 1 459 ? 8.967 -19.601 -28.362 1.00 91.62 459 LEU A CA 1
ATOM 3601 C C . LEU A 1 459 ? 8.916 -18.054 -28.451 1.00 91.62 459 LEU A C 1
ATOM 3603 O O . LEU A 1 459 ? 7.896 -17.500 -28.857 1.00 91.62 459 LEU A O 1
ATOM 3607 N N . ASP A 1 460 ? 10.054 -17.379 -28.261 1.00 90.31 460 ASP A N 1
ATOM 3608 C CA . ASP A 1 460 ? 10.273 -15.974 -28.656 1.00 90.31 460 ASP A CA 1
ATOM 3609 C C . ASP A 1 460 ? 10.987 -15.875 -30.018 1.00 90.31 460 ASP A C 1
ATOM 3611 O O . ASP A 1 460 ? 11.913 -16.639 -30.302 1.00 90.31 460 ASP A O 1
ATOM 3615 N N . ALA A 1 461 ? 10.598 -14.911 -30.858 1.00 89.62 461 ALA A N 1
ATOM 3616 C CA . ALA A 1 461 ? 11.218 -14.631 -32.156 1.00 89.62 461 ALA A CA 1
ATOM 3617 C C . ALA A 1 461 ? 11.641 -13.157 -32.260 1.00 89.62 461 ALA A C 1
ATOM 3619 O O . ALA A 1 461 ? 10.808 -12.261 -32.427 1.00 89.62 461 ALA A O 1
ATOM 3620 N N . SER A 1 462 ? 12.953 -12.900 -32.247 1.00 89.25 462 SER A N 1
ATOM 3621 C CA . SER A 1 462 ? 13.509 -11.546 -32.168 1.00 89.25 462 SER A CA 1
ATOM 3622 C C . SER A 1 462 ? 14.549 -11.246 -33.263 1.00 89.25 462 SER A C 1
ATOM 3624 O O . SER A 1 462 ? 15.568 -11.935 -33.357 1.00 89.25 462 SER A O 1
ATOM 3626 N N . PRO A 1 463 ? 14.348 -10.208 -34.101 1.00 86.69 463 PRO A N 1
ATOM 3627 C CA . PRO A 1 463 ? 13.145 -9.374 -34.182 1.00 86.69 463 PRO A CA 1
ATOM 3628 C C . PRO A 1 463 ? 11.925 -10.157 -34.701 1.00 86.69 463 PRO A C 1
ATOM 3630 O O . PRO A 1 463 ? 12.072 -11.121 -35.447 1.00 86.69 463 PRO A O 1
ATOM 3633 N N . SER A 1 464 ? 10.708 -9.717 -34.381 1.00 87.69 464 SER A N 1
ATOM 3634 C CA . SER A 1 464 ? 9.472 -10.383 -34.829 1.00 87.69 464 SER A CA 1
ATOM 3635 C C . SER A 1 464 ? 8.972 -9.918 -36.201 1.00 87.69 464 SER A C 1
ATOM 3637 O O . SER A 1 464 ? 7.886 -10.302 -36.613 1.00 87.69 464 SER A O 1
ATOM 3639 N N . ASP A 1 465 ? 9.723 -9.101 -36.942 1.00 92.81 465 ASP A N 1
ATOM 3640 C CA . ASP A 1 465 ? 9.300 -8.607 -38.258 1.00 92.81 465 ASP A CA 1
ATOM 3641 C C . ASP A 1 465 ? 9.179 -9.733 -39.304 1.00 92.81 465 ASP A C 1
ATOM 3643 O O . ASP A 1 465 ? 10.040 -10.614 -39.413 1.00 92.81 465 ASP A O 1
ATOM 3647 N N . ALA A 1 466 ? 8.140 -9.660 -40.136 1.00 93.12 466 ALA A N 1
ATOM 3648 C CA . ALA A 1 466 ? 7.909 -10.602 -41.227 1.00 93.12 466 ALA A CA 1
ATOM 3649 C C . ALA A 1 466 ? 9.039 -10.629 -42.268 1.00 93.12 466 ALA A C 1
ATOM 3651 O O . ALA A 1 466 ? 9.477 -9.584 -42.762 1.00 93.12 466 ALA A O 1
ATOM 3652 N N . ASN A 1 467 ? 9.420 -11.831 -42.714 1.00 92.69 467 ASN A N 1
ATOM 3653 C CA . ASN A 1 467 ? 10.451 -12.062 -43.737 1.00 92.69 467 ASN A CA 1
ATOM 3654 C C . ASN A 1 467 ? 11.835 -11.462 -43.390 1.00 92.69 467 ASN A C 1
ATOM 3656 O O . ASN A 1 467 ? 12.605 -11.089 -44.285 1.00 92.69 467 ASN A O 1
ATOM 3660 N N . ILE A 1 468 ? 12.143 -11.325 -42.098 1.00 93.19 468 ILE A N 1
ATOM 3661 C CA . ILE A 1 468 ? 13.445 -10.889 -41.579 1.00 93.19 468 ILE A CA 1
ATOM 3662 C C . ILE A 1 468 ? 14.118 -12.059 -40.860 1.00 93.19 468 ILE A C 1
ATOM 3664 O O . ILE A 1 468 ? 13.446 -12.939 -40.334 1.00 93.19 468 ILE A O 1
ATOM 3668 N N . ALA A 1 469 ? 15.453 -12.084 -40.905 1.00 94.19 469 ALA A N 1
ATOM 3669 C CA . ALA A 1 469 ? 16.253 -13.047 -40.161 1.00 94.19 469 ALA A CA 1
ATOM 3670 C C . ALA A 1 469 ? 16.253 -12.700 -38.667 1.00 94.19 469 ALA A C 1
ATOM 3672 O O . ALA A 1 469 ? 16.589 -11.568 -38.303 1.00 94.19 469 ALA A O 1
ATOM 3673 N N . SER A 1 470 ? 15.941 -13.692 -37.845 1.00 92.25 470 SER A N 1
ATOM 3674 C CA . SER A 1 470 ? 15.637 -13.551 -36.428 1.00 92.25 470 SER A CA 1
ATOM 3675 C C . SER A 1 470 ? 16.241 -14.683 -35.611 1.00 92.25 470 SER A C 1
ATOM 3677 O O . SER A 1 470 ? 16.527 -15.769 -36.124 1.00 92.25 470 SER A O 1
ATOM 3679 N N . THR A 1 471 ? 16.438 -14.418 -34.328 1.00 94.75 471 THR A N 1
ATOM 3680 C CA . THR A 1 471 ? 16.766 -15.427 -33.330 1.00 94.75 471 THR A CA 1
ATOM 3681 C C . THR A 1 471 ? 15.470 -15.966 -32.759 1.00 94.75 471 THR A C 1
ATOM 3683 O O . THR A 1 471 ? 14.664 -15.192 -32.252 1.00 94.75 471 THR A O 1
ATOM 3686 N N . HIS A 1 472 ? 15.278 -17.277 -32.849 1.00 96.06 472 HIS A N 1
ATOM 3687 C CA . HIS A 1 472 ? 14.197 -17.958 -32.150 1.00 96.06 472 HIS A CA 1
ATOM 3688 C C . HIS A 1 472 ? 14.754 -18.604 -30.886 1.00 96.06 472 HIS A C 1
ATOM 3690 O O . HIS A 1 472 ? 15.724 -19.363 -30.975 1.00 96.06 472 HIS A O 1
ATOM 3696 N N . THR A 1 473 ? 14.140 -18.320 -29.746 1.00 94.62 473 THR A N 1
ATOM 3697 C CA . THR A 1 473 ? 14.500 -18.889 -28.446 1.00 94.62 473 THR A CA 1
ATOM 3698 C C . THR A 1 473 ? 13.322 -19.695 -27.937 1.00 94.62 473 THR A C 1
ATOM 3700 O O . THR A 1 473 ? 12.260 -19.131 -27.704 1.00 94.62 473 THR A O 1
ATOM 3703 N N . TRP A 1 474 ? 13.511 -21.002 -27.803 1.00 95.25 474 TRP A N 1
ATOM 3704 C CA . TRP A 1 474 ? 12.577 -21.882 -27.120 1.00 95.25 474 TRP A CA 1
ATOM 3705 C C . TRP A 1 474 ? 13.003 -22.059 -25.672 1.00 95.25 474 TRP A C 1
ATOM 3707 O O . TRP A 1 474 ? 14.186 -22.325 -25.445 1.00 95.25 474 TRP A O 1
ATOM 3717 N N . THR A 1 475 ? 12.061 -21.967 -24.737 1.00 91.75 475 THR A N 1
ATOM 3718 C CA . THR A 1 475 ? 12.316 -22.145 -23.302 1.00 91.75 475 THR A CA 1
ATOM 3719 C C . THR A 1 475 ? 11.267 -23.077 -22.698 1.00 91.75 475 THR A C 1
ATOM 3721 O O . THR A 1 475 ? 10.066 -22.833 -22.809 1.00 91.75 475 THR A O 1
ATOM 3724 N N . LEU A 1 476 ? 11.730 -24.156 -22.065 1.00 89.62 476 LEU A N 1
ATOM 3725 C CA . LEU A 1 476 ? 10.920 -25.105 -21.302 1.00 89.62 476 LEU A CA 1
ATOM 3726 C C . LEU A 1 476 ? 11.409 -25.103 -19.849 1.00 89.62 476 LEU A C 1
ATOM 3728 O O . LEU A 1 476 ? 12.325 -25.858 -19.522 1.00 89.62 476 LEU A O 1
ATOM 3732 N N . ASP A 1 477 ? 10.816 -24.253 -19.007 1.00 78.88 477 ASP A N 1
ATOM 3733 C CA . ASP A 1 477 ? 11.309 -23.938 -17.652 1.00 78.88 477 ASP A CA 1
ATOM 3734 C C . ASP A 1 477 ? 11.439 -25.171 -16.736 1.00 78.88 477 ASP A C 1
ATOM 3736 O O . ASP A 1 477 ? 12.453 -25.335 -16.063 1.00 78.88 477 ASP A O 1
ATOM 3740 N N . ASP A 1 478 ? 10.476 -26.097 -16.793 1.00 78.00 478 ASP A N 1
ATOM 3741 C CA . ASP A 1 478 ? 10.464 -27.348 -16.018 1.00 78.00 478 ASP A CA 1
ATOM 3742 C C . ASP A 1 478 ? 10.287 -28.574 -16.931 1.00 78.00 478 ASP A C 1
ATOM 3744 O O . ASP A 1 478 ? 9.400 -29.410 -16.752 1.00 78.00 478 ASP A O 1
ATOM 3748 N N . ALA A 1 479 ? 11.143 -28.716 -17.947 1.00 81.06 479 ALA A N 1
ATOM 3749 C CA . ALA A 1 479 ? 11.044 -29.821 -18.909 1.00 81.06 479 ALA A CA 1
ATOM 3750 C C . ALA A 1 479 ? 11.091 -31.225 -18.264 1.00 81.06 479 ALA A C 1
ATOM 3752 O O . ALA A 1 479 ? 10.619 -32.192 -18.865 1.00 81.06 479 ALA A O 1
ATOM 3753 N N . SER A 1 480 ? 11.634 -31.352 -17.049 1.00 85.19 480 SER A N 1
ATOM 3754 C CA . SER A 1 480 ? 11.704 -32.614 -16.301 1.00 85.19 480 SER A CA 1
ATOM 3755 C C . SER A 1 480 ? 10.347 -33.119 -15.785 1.00 85.19 480 SER A C 1
ATOM 3757 O O . SER A 1 480 ? 10.230 -34.303 -15.455 1.00 85.19 480 SER A O 1
ATOM 3759 N N . ASP A 1 481 ? 9.310 -32.276 -15.763 1.00 85.94 481 ASP A N 1
ATOM 3760 C CA . ASP A 1 481 ? 7.943 -32.699 -15.433 1.00 85.94 481 ASP A CA 1
ATOM 3761 C C . ASP A 1 481 ? 7.300 -33.522 -16.563 1.00 85.94 481 ASP A C 1
ATOM 3763 O O . ASP A 1 481 ? 6.501 -34.431 -16.301 1.00 85.94 481 ASP A O 1
ATOM 3767 N N . ASP A 1 482 ? 7.684 -33.239 -17.811 1.00 87.94 482 ASP A N 1
ATOM 3768 C CA . ASP A 1 482 ? 7.097 -33.833 -19.014 1.00 87.94 482 ASP A CA 1
ATOM 3769 C C . ASP A 1 482 ? 8.049 -34.765 -19.790 1.00 87.94 482 ASP A C 1
ATOM 3771 O O . ASP A 1 482 ? 7.591 -35.533 -20.644 1.00 87.94 482 ASP A O 1
ATOM 3775 N N . PHE A 1 483 ? 9.354 -34.732 -19.501 1.00 89.88 483 PHE A N 1
ATOM 3776 C CA . PHE A 1 483 ? 10.380 -35.564 -20.135 1.00 89.88 483 PHE A CA 1
ATOM 3777 C C . PHE A 1 483 ? 11.296 -36.226 -19.090 1.00 89.88 483 PHE A C 1
ATOM 3779 O O . PHE A 1 483 ? 11.988 -35.545 -18.339 1.00 89.88 483 PHE A O 1
ATOM 3786 N N . ASP A 1 484 ? 11.359 -37.565 -19.077 1.00 91.12 484 ASP A N 1
ATOM 3787 C CA . ASP A 1 484 ? 12.204 -38.341 -18.147 1.00 91.12 484 ASP A CA 1
ATOM 3788 C C . ASP A 1 484 ? 13.433 -38.948 -18.857 1.00 91.12 484 ASP A C 1
ATOM 3790 O O . ASP A 1 484 ? 13.300 -39.791 -19.750 1.00 91.12 484 ASP A O 1
ATOM 3794 N N . GLY A 1 485 ? 14.641 -38.570 -18.422 1.00 91.75 485 GLY A N 1
ATOM 3795 C CA . GLY A 1 485 ? 15.912 -39.185 -18.837 1.00 91.75 485 GLY A CA 1
ATOM 3796 C C . GLY A 1 485 ? 16.774 -38.345 -19.787 1.00 91.75 485 GLY A C 1
ATOM 3797 O O . GLY A 1 485 ? 16.700 -37.116 -19.799 1.00 91.75 485 GLY A O 1
ATOM 3798 N N . GLU A 1 486 ? 17.639 -39.013 -20.562 1.00 93.88 486 GLU A N 1
ATOM 3799 C CA . GLU A 1 486 ? 18.570 -38.351 -21.487 1.00 93.88 486 GLU A CA 1
ATOM 3800 C C . GLU A 1 486 ? 17.847 -37.898 -22.770 1.00 93.88 486 GLU A C 1
ATOM 3802 O O . GLU A 1 486 ? 17.166 -38.695 -23.424 1.00 93.88 486 GLU A O 1
ATOM 3807 N N . VAL A 1 487 ? 18.028 -36.636 -23.179 1.00 94.56 487 VAL A N 1
ATOM 3808 C CA . VAL A 1 487 ? 17.602 -36.140 -24.500 1.00 94.56 487 VAL A CA 1
ATOM 3809 C C . VAL A 1 487 ? 18.713 -36.349 -25.539 1.00 94.56 487 VAL A C 1
ATOM 3811 O O . VAL A 1 487 ? 19.868 -35.974 -25.329 1.00 94.56 487 VAL A O 1
ATOM 3814 N N . ASP A 1 488 ? 18.375 -36.953 -26.682 1.00 94.62 488 ASP A N 1
ATOM 3815 C CA . ASP A 1 488 ? 19.305 -37.244 -27.786 1.00 94.62 488 ASP A CA 1
ATOM 3816 C C . ASP A 1 488 ? 19.232 -36.192 -28.905 1.00 94.62 488 ASP A C 1
ATOM 3818 O O . ASP A 1 488 ? 20.237 -35.866 -29.552 1.00 94.62 488 ASP A O 1
ATOM 3822 N N . ALA A 1 489 ? 18.028 -35.697 -29.188 1.00 96.19 489 ALA A N 1
ATOM 3823 C CA . ALA A 1 489 ? 17.761 -34.773 -30.277 1.00 96.19 489 ALA A CA 1
ATOM 3824 C C . ALA A 1 489 ? 16.585 -33.847 -29.959 1.00 96.19 489 ALA A C 1
ATOM 3826 O O . ALA A 1 489 ? 15.647 -34.240 -29.267 1.00 96.19 489 ALA A O 1
ATOM 3827 N N . ILE A 1 490 ? 16.635 -32.645 -30.529 1.00 97.19 490 ILE A N 1
ATOM 3828 C CA . ILE A 1 490 ? 15.550 -31.667 -30.474 1.00 97.19 490 ILE A CA 1
ATOM 3829 C C . ILE A 1 490 ? 15.083 -31.382 -31.900 1.00 97.19 490 ILE A C 1
ATOM 3831 O O . ILE A 1 490 ? 15.877 -30.979 -32.752 1.00 97.19 490 ILE A O 1
ATOM 3835 N N . ASP A 1 491 ? 13.812 -31.631 -32.180 1.00 97.56 491 ASP A N 1
ATOM 3836 C CA . ASP A 1 491 ? 13.174 -31.358 -33.462 1.00 97.56 491 ASP A CA 1
ATOM 3837 C C . ASP A 1 491 ? 12.365 -30.065 -33.385 1.00 97.56 491 ASP A C 1
ATOM 3839 O O . ASP A 1 491 ? 11.608 -29.865 -32.441 1.00 97.56 491 ASP A O 1
ATOM 3843 N N . VAL A 1 492 ? 12.457 -29.228 -34.416 1.00 97.62 492 VAL A N 1
ATOM 3844 C CA . VAL A 1 492 ? 11.595 -28.049 -34.573 1.00 97.62 492 VAL A CA 1
ATOM 3845 C C . VAL A 1 492 ? 10.831 -28.106 -35.888 1.00 97.62 492 VAL A C 1
ATOM 3847 O O . VAL A 1 492 ? 11.379 -28.486 -36.931 1.00 97.62 492 VAL A O 1
ATOM 3850 N N . ALA A 1 493 ? 9.566 -27.698 -35.857 1.00 97.56 493 ALA A N 1
ATOM 3851 C CA . ALA A 1 493 ? 8.707 -27.577 -37.026 1.00 97.56 493 ALA A CA 1
ATOM 3852 C C . ALA A 1 493 ? 7.962 -26.239 -37.012 1.00 97.56 493 ALA A C 1
ATOM 3854 O O . ALA A 1 493 ? 7.171 -25.956 -36.122 1.00 97.56 493 ALA A O 1
ATOM 3855 N N . TYR A 1 494 ? 8.191 -25.435 -38.044 1.00 97.50 494 TYR A N 1
ATOM 3856 C CA . TYR A 1 494 ? 7.618 -24.106 -38.216 1.00 97.50 494 TYR A CA 1
ATOM 3857 C C . TYR A 1 494 ? 6.544 -24.081 -39.313 1.00 97.50 494 TYR A C 1
ATOM 3859 O O . TYR A 1 494 ? 6.529 -24.954 -40.200 1.00 97.50 494 TYR A O 1
ATOM 3867 N N . PRO A 1 495 ? 5.653 -23.070 -39.307 1.00 94.50 495 PRO A N 1
ATOM 3868 C CA . PRO A 1 495 ? 4.647 -22.908 -40.348 1.00 94.50 495 PRO A CA 1
ATOM 3869 C C . PRO A 1 495 ? 5.275 -22.653 -41.732 1.00 94.50 495 PRO A C 1
ATOM 3871 O O . PRO A 1 495 ? 6.432 -22.238 -41.859 1.00 94.50 495 PRO A O 1
ATOM 3874 N N . PRO A 1 496 ? 4.508 -22.853 -42.820 1.00 93.50 496 PRO A N 1
ATOM 3875 C CA . PRO A 1 496 ? 4.947 -22.469 -44.155 1.00 93.50 496 PRO A CA 1
ATOM 3876 C C . PRO A 1 496 ? 5.253 -20.968 -44.238 1.00 93.50 496 PRO A C 1
ATOM 3878 O O . PRO A 1 496 ? 4.399 -20.147 -43.924 1.00 93.50 496 PRO A O 1
ATOM 3881 N N . GLY A 1 497 ? 6.435 -20.626 -44.748 1.00 92.19 497 GLY A N 1
ATOM 3882 C CA . GLY A 1 497 ? 6.915 -19.242 -44.837 1.00 92.19 497 GLY A CA 1
ATOM 3883 C C . GLY A 1 497 ? 8.172 -19.017 -44.004 1.00 92.19 497 GLY A C 1
ATOM 3884 O O . GLY A 1 497 ? 9.012 -18.231 -44.418 1.00 92.19 497 GLY A O 1
ATOM 3885 N N . THR A 1 498 ? 8.349 -19.779 -42.923 1.00 96.75 498 THR A N 1
ATOM 3886 C CA . THR A 1 498 ? 9.584 -19.783 -42.134 1.00 96.75 498 THR A CA 1
ATOM 3887 C C . THR A 1 498 ? 10.703 -20.521 -42.872 1.00 96.75 498 THR A C 1
ATOM 3889 O O . THR A 1 498 ? 10.448 -21.557 -43.502 1.00 96.75 498 THR A O 1
ATOM 3892 N N . SER A 1 499 ? 11.941 -20.029 -42.782 1.00 96.94 499 SER A N 1
ATOM 3893 C CA . SER A 1 499 ? 13.103 -20.651 -43.431 1.00 96.94 499 SER A CA 1
ATOM 3894 C C . SER A 1 499 ? 14.317 -20.774 -42.510 1.00 96.94 499 SER A C 1
ATOM 3896 O O . SER A 1 499 ? 14.795 -19.789 -41.958 1.00 96.94 499 SER A O 1
ATOM 3898 N N . LEU A 1 500 ? 14.863 -21.988 -42.424 1.00 97.19 500 LEU A N 1
ATOM 3899 C CA . LEU A 1 500 ? 16.164 -22.313 -41.832 1.00 97.19 500 LEU A CA 1
ATOM 3900 C C . LEU A 1 500 ? 17.279 -22.399 -42.896 1.00 97.19 500 LEU A C 1
ATOM 3902 O O . LEU A 1 500 ? 18.355 -22.934 -42.628 1.00 97.19 500 LEU A O 1
ATOM 3906 N N . ASP A 1 501 ? 17.028 -21.946 -44.130 1.00 96.38 501 ASP A N 1
ATOM 3907 C CA . ASP A 1 501 ? 17.963 -22.094 -45.248 1.00 96.38 501 ASP A CA 1
ATOM 3908 C C . ASP A 1 501 ? 19.316 -21.419 -44.983 1.00 96.38 501 ASP A C 1
ATOM 3910 O O . ASP A 1 501 ? 19.427 -20.202 -44.851 1.00 96.38 501 ASP A O 1
ATOM 3914 N N . GLY A 1 502 ? 20.381 -22.222 -45.020 1.00 93.44 502 GLY A N 1
ATOM 3915 C CA . GLY A 1 502 ? 21.756 -21.737 -44.884 1.00 93.44 502 GLY A CA 1
ATOM 3916 C C . GLY A 1 502 ? 22.262 -21.694 -43.446 1.00 93.44 502 GLY A C 1
ATOM 3917 O O . GLY A 1 502 ? 23.419 -21.318 -43.241 1.00 93.44 502 GLY A O 1
ATOM 3918 N N . LEU A 1 503 ? 21.443 -22.118 -42.481 1.00 96.75 503 LEU A N 1
ATOM 3919 C CA . LEU A 1 503 ? 21.876 -22.315 -41.106 1.00 96.75 503 LEU A CA 1
ATOM 3920 C C . LEU A 1 503 ? 22.738 -23.572 -40.981 1.00 96.75 503 LEU A C 1
ATOM 3922 O O . LEU A 1 503 ? 22.607 -24.544 -41.730 1.00 96.75 503 LEU A O 1
ATOM 3926 N N . THR A 1 504 ? 23.634 -23.549 -40.005 1.00 95.62 504 THR A N 1
ATOM 3927 C CA . THR A 1 504 ? 24.518 -24.667 -39.666 1.00 95.62 504 THR A CA 1
ATOM 3928 C C . THR A 1 504 ? 24.505 -24.894 -38.163 1.00 95.62 504 THR A C 1
ATOM 3930 O O . THR A 1 504 ? 23.907 -24.130 -37.412 1.00 95.62 504 THR A O 1
ATOM 3933 N N . ASN A 1 505 ? 25.224 -25.905 -37.684 1.00 92.50 505 ASN A N 1
ATOM 3934 C CA . ASN A 1 505 ? 25.412 -26.122 -36.249 1.00 92.50 505 ASN A CA 1
ATOM 3935 C C . ASN A 1 505 ? 26.023 -24.924 -35.488 1.00 92.50 505 ASN A C 1
ATOM 3937 O O . ASN A 1 505 ? 25.978 -24.921 -34.266 1.00 92.50 505 ASN A O 1
ATOM 3941 N N . GLU A 1 506 ? 26.646 -23.948 -36.161 1.00 93.25 506 GLU A N 1
ATOM 3942 C CA . GLU A 1 506 ? 27.164 -22.733 -35.504 1.00 93.25 506 GLU A CA 1
ATOM 3943 C C . GLU A 1 506 ? 26.046 -21.760 -35.094 1.00 93.25 506 GLU A C 1
ATOM 3945 O O . GLU A 1 506 ? 26.280 -20.893 -34.258 1.00 93.25 506 GLU A O 1
ATOM 3950 N N . ASN A 1 507 ? 24.846 -21.923 -35.658 1.00 96.44 507 ASN A N 1
ATOM 3951 C CA . ASN A 1 507 ? 23.662 -21.114 -35.375 1.00 96.44 507 ASN A CA 1
ATOM 3952 C C . ASN A 1 507 ? 22.813 -21.661 -34.222 1.00 96.44 507 ASN A C 1
ATOM 3954 O O . ASN A 1 507 ? 21.848 -21.015 -33.831 1.00 96.44 507 ASN A O 1
ATOM 3958 N N . ILE A 1 508 ? 23.131 -22.861 -33.727 1.00 96.75 508 ILE A N 1
ATOM 3959 C CA . ILE A 1 508 ? 22.303 -23.587 -32.763 1.00 96.75 508 ILE A CA 1
ATOM 3960 C C . ILE A 1 508 ? 23.032 -23.653 -31.429 1.00 96.75 508 ILE A C 1
ATOM 3962 O O . ILE A 1 508 ? 24.159 -24.157 -31.358 1.00 96.75 508 ILE A O 1
ATOM 3966 N N . THR A 1 509 ? 22.377 -23.190 -30.371 1.00 92.88 509 THR A N 1
ATOM 3967 C CA . THR A 1 509 ? 22.869 -23.324 -28.997 1.00 92.88 509 THR A CA 1
ATOM 3968 C C . THR A 1 509 ? 21.787 -23.962 -28.145 1.00 92.88 509 THR A C 1
ATOM 3970 O O . THR A 1 509 ? 20.659 -23.491 -28.149 1.00 92.88 509 THR A O 1
ATOM 3973 N N . VAL A 1 510 ? 22.132 -25.027 -27.422 1.00 95.25 510 VAL A N 1
ATOM 3974 C CA . VAL A 1 510 ? 21.233 -25.678 -26.463 1.00 95.25 510 VAL A CA 1
ATOM 3975 C C . VAL A 1 510 ? 21.797 -25.454 -25.069 1.00 95.25 510 VAL A C 1
ATOM 3977 O O . VAL A 1 510 ? 22.985 -25.695 -24.848 1.00 95.25 510 VAL A O 1
ATOM 3980 N N . TYR A 1 511 ? 20.961 -24.994 -24.153 1.00 93.19 511 TYR A N 1
ATOM 3981 C CA . TYR A 1 511 ? 21.230 -24.871 -22.729 1.00 93.19 511 TYR A CA 1
ATOM 3982 C C . TYR A 1 511 ? 20.367 -25.895 -21.998 1.00 93.19 511 TYR A C 1
ATOM 3984 O O . TYR A 1 511 ? 19.203 -26.076 -22.343 1.00 93.19 511 TYR A O 1
ATOM 3992 N N . LEU A 1 512 ? 20.955 -26.602 -21.039 1.00 92.44 512 LEU A N 1
ATOM 3993 C CA . LEU A 1 512 ? 20.279 -27.687 -20.335 1.00 92.44 512 LEU A CA 1
ATOM 3994 C C . LEU A 1 512 ? 20.648 -27.675 -18.852 1.00 92.44 512 LEU A C 1
ATOM 3996 O O . LEU A 1 512 ? 21.844 -27.735 -18.540 1.00 92.44 512 LEU A O 1
ATOM 4000 N N . ASP A 1 513 ? 19.655 -27.641 -17.963 1.00 91.88 513 ASP A N 1
ATOM 4001 C CA . ASP A 1 513 ? 19.842 -27.993 -16.552 1.00 91.88 513 ASP A CA 1
ATOM 4002 C C . ASP A 1 513 ? 19.823 -29.518 -16.413 1.00 91.88 513 ASP A C 1
ATOM 4004 O O . ASP A 1 513 ? 18.822 -30.203 -16.647 1.00 91.88 513 ASP A O 1
ATOM 4008 N N . ARG A 1 514 ? 20.989 -30.049 -16.052 1.00 90.06 514 ARG A N 1
ATOM 4009 C CA . ARG A 1 514 ? 21.263 -31.488 -16.019 1.00 90.06 514 ARG A CA 1
ATOM 4010 C C . ARG A 1 514 ? 21.194 -32.087 -14.629 1.00 90.06 514 ARG A C 1
ATOM 4012 O O . ARG A 1 514 ? 21.132 -33.308 -14.501 1.00 90.06 514 ARG A O 1
ATOM 4019 N N . ASP A 1 515 ? 21.262 -31.240 -13.609 1.00 88.38 515 ASP A N 1
ATOM 4020 C CA . ASP A 1 515 ? 21.387 -31.663 -12.218 1.00 88.38 515 ASP A CA 1
ATOM 4021 C C . ASP A 1 515 ? 20.205 -31.165 -11.354 1.00 88.38 515 ASP A C 1
ATOM 4023 O O . ASP A 1 515 ? 20.085 -31.589 -10.199 1.00 88.38 515 ASP A O 1
ATOM 4027 N N . GLY A 1 516 ? 19.314 -30.332 -11.912 1.00 83.56 516 GLY A N 1
ATOM 4028 C CA . GLY A 1 516 ? 18.122 -29.783 -11.260 1.00 83.56 516 GLY A CA 1
ATOM 4029 C C . GLY A 1 516 ? 18.476 -28.720 -10.223 1.00 83.56 516 GLY A C 1
ATOM 4030 O O . GLY A 1 516 ? 17.820 -28.624 -9.183 1.00 83.56 516 GLY A O 1
ATOM 4031 N N . ASP A 1 517 ? 19.587 -28.009 -10.434 1.00 83.19 517 ASP A N 1
ATOM 4032 C CA . ASP A 1 517 ? 20.105 -26.997 -9.508 1.00 83.19 517 ASP A CA 1
ATOM 4033 C C . ASP A 1 517 ? 19.801 -25.556 -9.942 1.00 83.19 517 ASP A C 1
ATOM 4035 O O . ASP A 1 517 ? 20.217 -24.615 -9.256 1.00 83.19 517 ASP A O 1
ATOM 4039 N N . GLY A 1 518 ? 19.056 -25.394 -11.041 1.00 76.56 518 GLY A N 1
ATOM 4040 C CA . GLY A 1 518 ? 18.677 -24.106 -11.611 1.00 76.56 518 GLY A CA 1
ATOM 4041 C C . GLY A 1 518 ? 19.783 -23.459 -12.446 1.00 76.56 518 GLY A C 1
ATOM 4042 O O . GLY A 1 518 ? 19.689 -22.275 -12.767 1.00 76.56 518 GLY A O 1
ATOM 4043 N N . THR A 1 519 ? 20.862 -24.180 -12.779 1.00 81.81 519 THR A N 1
ATOM 4044 C CA . THR A 1 519 ? 21.919 -23.687 -13.675 1.00 81.81 519 THR A CA 1
ATOM 4045 C C . THR A 1 519 ? 21.999 -24.508 -14.957 1.00 81.81 519 THR A C 1
ATOM 4047 O O . THR A 1 519 ? 21.972 -25.735 -14.933 1.00 81.81 519 THR A O 1
ATOM 4050 N N . THR A 1 520 ? 22.144 -23.833 -16.103 1.00 86.62 520 THR A N 1
ATOM 4051 C CA . THR A 1 520 ? 22.198 -24.505 -17.407 1.00 86.62 520 THR A CA 1
ATOM 4052 C C . THR A 1 520 ? 23.613 -24.595 -17.981 1.00 86.62 520 THR A C 1
ATOM 4054 O O . THR A 1 520 ? 24.439 -23.678 -17.899 1.00 86.62 520 THR A O 1
ATOM 4057 N N . ASP A 1 521 ? 23.898 -25.728 -18.621 1.00 88.62 521 ASP A N 1
ATOM 4058 C CA . ASP A 1 521 ? 25.127 -25.985 -19.364 1.00 88.62 521 ASP A CA 1
ATOM 4059 C C . ASP A 1 521 ? 24.891 -25.927 -20.874 1.00 88.62 521 ASP A C 1
ATOM 4061 O O . ASP A 1 521 ? 23.902 -26.439 -21.391 1.00 88.62 521 ASP A O 1
ATOM 4065 N N . VAL A 1 522 ? 25.866 -25.390 -21.615 1.00 90.00 522 VAL A N 1
ATOM 4066 C CA . VAL A 1 522 ? 25.808 -25.384 -23.083 1.00 90.00 522 VAL A CA 1
ATOM 4067 C C . VAL A 1 522 ? 26.113 -26.772 -23.649 1.00 90.00 522 VAL A C 1
ATOM 4069 O O . VAL A 1 522 ? 27.254 -27.254 -23.583 1.00 90.00 522 VAL A O 1
ATOM 4072 N N . ILE A 1 523 ? 25.124 -27.359 -24.316 1.00 89.38 523 ILE A N 1
ATOM 4073 C CA . ILE A 1 523 ? 25.228 -28.603 -25.070 1.00 89.38 523 ILE A CA 1
ATOM 4074 C C . ILE A 1 523 ? 25.430 -28.281 -26.549 1.00 89.38 523 ILE A C 1
ATOM 4076 O O . ILE A 1 523 ? 24.691 -27.526 -27.178 1.00 89.38 523 ILE A O 1
ATOM 4080 N N . ARG A 1 524 ? 26.490 -28.847 -27.130 1.00 85.81 524 ARG A N 1
ATOM 4081 C CA . ARG A 1 524 ? 26.754 -28.693 -28.565 1.00 85.81 524 ARG A CA 1
ATOM 4082 C C . ARG A 1 524 ? 25.874 -29.644 -29.357 1.00 85.81 524 ARG A C 1
ATOM 4084 O O . ARG A 1 524 ? 25.695 -30.784 -28.946 1.00 85.81 524 ARG A O 1
ATOM 4091 N N . VAL A 1 525 ? 25.458 -29.217 -30.542 1.00 91.81 525 VAL A N 1
ATOM 4092 C CA . VAL A 1 525 ? 24.833 -30.090 -31.541 1.00 91.81 525 VAL A CA 1
ATOM 4093 C C . VAL A 1 525 ? 25.882 -30.619 -32.525 1.00 91.81 525 VAL A C 1
ATOM 4095 O O . VAL A 1 525 ? 26.946 -30.020 -32.725 1.00 91.81 525 VAL A O 1
ATOM 4098 N N . ASN A 1 526 ? 25.604 -31.764 -33.142 1.00 89.88 526 ASN A N 1
ATOM 4099 C CA . ASN A 1 526 ? 26.441 -32.329 -34.194 1.00 89.88 526 ASN A CA 1
ATOM 4100 C C . ASN A 1 526 ? 26.487 -31.410 -35.424 1.00 89.88 526 ASN A C 1
ATOM 4102 O O . ASN A 1 526 ? 25.596 -30.601 -35.661 1.00 89.88 526 ASN A O 1
ATOM 4106 N N . SER A 1 527 ? 27.556 -31.529 -36.216 1.00 89.06 527 SER A N 1
ATOM 4107 C CA . SER A 1 527 ? 27.715 -30.701 -37.414 1.00 89.06 527 SER A CA 1
ATOM 4108 C C . SER A 1 527 ? 26.753 -31.130 -38.518 1.00 89.06 527 SER A C 1
ATOM 4110 O O . SER A 1 527 ? 26.822 -32.276 -38.967 1.00 89.06 527 SER A O 1
ATOM 4112 N N . ASP A 1 528 ? 25.910 -30.197 -38.955 1.00 89.38 528 ASP A N 1
ATOM 4113 C CA . ASP A 1 528 ? 24.924 -30.377 -40.020 1.00 89.38 528 ASP A CA 1
ATOM 4114 C C . ASP A 1 528 ? 24.619 -29.038 -40.729 1.00 89.38 528 ASP A C 1
ATOM 4116 O O . ASP A 1 528 ? 25.030 -27.968 -40.259 1.00 89.38 528 ASP A O 1
ATOM 4120 N N . GLU A 1 529 ? 23.921 -29.114 -41.863 1.00 87.25 529 GLU A N 1
ATOM 4121 C CA . GLU A 1 529 ? 23.365 -27.977 -42.609 1.00 87.25 529 GLU A CA 1
ATOM 4122 C C . GLU A 1 529 ? 21.831 -28.064 -42.608 1.00 87.25 529 GLU A C 1
ATOM 4124 O O . GLU A 1 529 ? 21.256 -29.104 -42.939 1.00 87.25 529 GLU A O 1
ATOM 4129 N N . TYR A 1 530 ? 21.163 -26.957 -42.289 1.00 93.19 530 TYR A N 1
ATOM 4130 C CA . TYR A 1 530 ? 19.711 -26.904 -42.138 1.00 93.19 530 TYR A CA 1
ATOM 4131 C C . TYR A 1 530 ? 19.056 -26.118 -43.284 1.00 93.19 530 TYR A C 1
ATOM 4133 O O . TYR A 1 530 ? 19.668 -25.255 -43.923 1.00 93.19 530 TYR A O 1
ATOM 4141 N N . SER A 1 531 ? 17.821 -26.500 -43.619 1.00 91.69 531 SER A N 1
ATOM 4142 C CA . SER A 1 531 ? 17.034 -25.897 -44.701 1.00 91.69 531 SER A CA 1
ATOM 4143 C C . SER A 1 531 ? 15.545 -26.204 -44.552 1.00 91.69 531 SER A C 1
ATOM 4145 O O . SER A 1 531 ? 15.168 -27.157 -43.869 1.00 91.69 531 SER A O 1
ATOM 4147 N N . GLY A 1 532 ? 14.697 -25.439 -45.236 1.00 95.06 532 GLY A N 1
ATOM 4148 C CA . GLY A 1 532 ? 13.241 -25.566 -45.153 1.00 95.06 532 GLY A CA 1
ATOM 4149 C C . GLY A 1 532 ? 12.676 -24.998 -43.850 1.00 95.06 532 GLY A C 1
ATOM 4150 O O . GLY A 1 532 ? 13.270 -24.104 -43.270 1.00 95.06 532 GLY A O 1
ATOM 4151 N N . SER A 1 533 ? 11.524 -25.502 -43.401 1.00 95.94 533 SER A N 1
ATOM 4152 C CA . SER A 1 533 ? 10.807 -25.003 -42.213 1.00 95.94 533 SER A CA 1
ATOM 4153 C C . SER A 1 533 ? 10.839 -25.978 -41.028 1.00 95.94 533 SER A C 1
ATOM 4155 O O . SER A 1 533 ? 10.018 -25.883 -40.125 1.00 95.94 533 SER A O 1
ATOM 4157 N N . SER A 1 534 ? 11.733 -26.966 -41.043 1.00 96.56 534 SER A N 1
ATOM 4158 C CA . SER A 1 534 ? 11.881 -27.935 -39.953 1.00 96.56 534 SER A CA 1
ATOM 4159 C C . SER A 1 534 ? 13.302 -28.479 -39.906 1.00 96.56 534 SER A C 1
ATOM 4161 O O . SER A 1 534 ? 13.895 -28.695 -40.968 1.00 96.56 534 SER A O 1
ATOM 4163 N N . ALA A 1 535 ? 13.815 -28.777 -38.718 1.00 96.38 535 ALA A N 1
ATOM 4164 C CA . ALA A 1 535 ? 15.144 -29.351 -38.535 1.00 96.38 535 ALA A CA 1
ATOM 4165 C C . ALA A 1 535 ? 15.198 -30.271 -37.311 1.00 96.38 535 ALA A C 1
ATOM 4167 O O . ALA A 1 535 ? 14.397 -30.129 -36.393 1.00 96.38 535 ALA A O 1
ATOM 4168 N N . THR A 1 536 ? 16.170 -31.185 -37.315 1.00 97.00 536 THR A N 1
ATOM 4169 C CA . THR A 1 536 ? 16.511 -32.051 -36.181 1.00 97.00 536 THR A CA 1
ATOM 4170 C C . THR A 1 536 ? 17.912 -31.694 -35.705 1.00 97.00 536 THR A C 1
ATOM 4172 O O . THR A 1 536 ? 18.876 -31.815 -36.466 1.00 97.00 536 THR A O 1
ATOM 4175 N N . PHE A 1 537 ? 18.046 -31.308 -34.444 1.00 96.06 537 PHE A N 1
ATOM 4176 C CA . PHE A 1 537 ? 19.311 -30.977 -33.805 1.00 96.06 537 PHE A CA 1
ATOM 4177 C C . PHE A 1 537 ? 19.769 -32.147 -32.939 1.00 96.06 537 PHE A C 1
ATOM 4179 O O . PHE A 1 537 ? 19.324 -32.318 -31.809 1.00 96.06 537 PHE A O 1
ATOM 4186 N N . VAL A 1 538 ? 20.664 -32.981 -33.468 1.00 95.44 538 VAL A N 1
ATOM 4187 C CA . VAL A 1 538 ? 21.206 -34.120 -32.708 1.00 95.44 538 VAL A CA 1
ATOM 4188 C C . VAL A 1 538 ? 22.297 -33.625 -31.762 1.00 95.44 538 VAL A C 1
ATOM 4190 O O . VAL A 1 538 ? 23.305 -33.086 -32.233 1.00 95.44 538 VAL A O 1
ATOM 4193 N N . LEU A 1 539 ? 22.146 -33.850 -30.458 1.00 92.38 539 LEU A N 1
ATOM 4194 C CA . LEU A 1 539 ? 23.110 -33.409 -29.450 1.00 92.38 539 LEU A CA 1
ATOM 4195 C C . LEU A 1 539 ? 24.439 -34.194 -29.565 1.00 92.38 539 LEU A C 1
ATOM 4197 O O . LEU A 1 539 ? 24.492 -35.361 -29.972 1.00 92.38 539 LEU A O 1
ATOM 4201 N N . ASP A 1 540 ? 25.566 -33.542 -29.271 1.00 80.50 540 ASP A N 1
ATOM 4202 C CA . ASP A 1 540 ? 26.886 -34.184 -29.219 1.00 80.50 540 ASP A CA 1
ATOM 4203 C C . ASP A 1 540 ? 26.958 -35.018 -27.933 1.00 80.50 540 ASP A C 1
ATOM 4205 O O . ASP A 1 540 ? 27.153 -34.472 -26.847 1.00 80.50 540 ASP A O 1
ATOM 4209 N N . GLY A 1 541 ? 26.838 -36.345 -28.059 1.00 71.06 541 GLY A N 1
ATOM 4210 C CA . GLY A 1 541 ? 26.845 -37.329 -26.957 1.00 71.06 541 GLY A CA 1
ATOM 4211 C C . GLY A 1 541 ? 28.170 -37.457 -26.181 1.00 71.06 541 GLY A C 1
ATOM 4212 O O . GLY A 1 541 ? 28.579 -38.548 -25.780 1.00 71.06 541 GLY A O 1
ATOM 4213 N N . ARG A 1 542 ? 28.915 -36.359 -26.031 1.00 68.75 542 ARG A N 1
ATOM 4214 C CA . ARG A 1 542 ? 30.112 -36.218 -25.187 1.00 68.75 542 ARG A CA 1
ATOM 4215 C C . ARG A 1 542 ? 29.795 -35.716 -23.783 1.00 68.75 542 ARG A C 1
ATOM 4217 O O . ARG A 1 542 ? 30.683 -35.776 -22.929 1.00 68.75 542 ARG A O 1
ATOM 4224 N N . TYR A 1 543 ? 28.594 -35.199 -23.573 1.00 69.50 543 TYR A N 1
ATOM 4225 C CA . TYR A 1 543 ? 28.116 -34.650 -22.311 1.00 69.50 543 TYR A CA 1
ATOM 4226 C C . TYR A 1 543 ? 26.932 -35.482 -21.817 1.00 69.50 543 TYR A C 1
ATOM 4228 O O . TYR A 1 543 ? 26.284 -36.136 -22.625 1.00 69.50 543 TYR A O 1
ATOM 4236 N N . ASN A 1 544 ? 26.697 -35.483 -20.500 1.00 77.50 544 ASN A N 1
ATOM 4237 C CA . ASN A 1 544 ? 25.409 -35.930 -19.970 1.00 77.50 544 ASN A CA 1
ATOM 4238 C C . ASN A 1 544 ? 24.322 -35.001 -20.527 1.00 77.50 544 ASN A C 1
ATOM 4240 O O . ASN A 1 544 ? 24.565 -33.789 -20.535 1.00 77.50 544 ASN A O 1
ATOM 4244 N N . THR A 1 545 ? 23.208 -35.558 -20.986 1.00 87.88 545 THR A N 1
ATOM 4245 C CA . THR A 1 545 ? 22.035 -34.835 -21.494 1.00 87.88 545 THR A CA 1
ATOM 4246 C C . THR A 1 545 ? 20.759 -35.233 -20.751 1.00 87.88 545 THR A C 1
ATOM 4248 O O . THR A 1 545 ? 19.673 -35.103 -21.301 1.00 87.88 545 THR A O 1
ATOM 4251 N N . ASP A 1 546 ? 20.884 -35.711 -19.508 1.00 92.38 546 ASP A N 1
ATOM 4252 C CA . ASP A 1 546 ? 19.756 -35.832 -18.580 1.00 92.38 546 ASP A CA 1
ATOM 4253 C C . ASP A 1 546 ? 19.012 -34.492 -18.471 1.00 92.38 546 ASP A C 1
ATOM 4255 O O . ASP A 1 546 ? 19.639 -33.449 -18.267 1.00 92.38 546 ASP A O 1
ATOM 4259 N N . VAL A 1 547 ? 17.687 -34.532 -18.608 1.00 90.56 547 VAL A N 1
ATOM 4260 C CA . VAL A 1 547 ? 16.804 -33.384 -18.373 1.00 90.56 547 VAL A CA 1
ATOM 4261 C C . VAL A 1 547 ? 16.394 -33.390 -16.903 1.00 90.56 547 VAL A C 1
ATOM 4263 O O . VAL A 1 547 ? 15.683 -34.292 -16.459 1.00 90.56 547 VAL A O 1
ATOM 4266 N N . ALA A 1 548 ? 16.866 -32.410 -16.132 1.00 89.00 548 ALA A N 1
ATOM 4267 C CA . ALA A 1 548 ? 16.558 -32.291 -14.704 1.00 89.00 548 ALA A CA 1
ATOM 4268 C C . ALA A 1 548 ? 15.856 -30.973 -14.331 1.00 89.00 548 ALA A C 1
ATOM 4270 O O . ALA A 1 548 ? 15.294 -30.886 -13.240 1.00 89.00 548 ALA A O 1
ATOM 4271 N N . GLY A 1 549 ? 15.837 -29.998 -15.240 1.00 87.50 549 GLY A N 1
ATOM 4272 C CA . GLY A 1 549 ? 15.154 -28.709 -15.106 1.00 87.50 549 GLY A CA 1
ATOM 4273 C C . GLY A 1 549 ? 14.973 -28.062 -16.481 1.00 87.50 549 GLY A C 1
ATOM 4274 O O . GLY A 1 549 ? 14.584 -28.749 -17.427 1.00 87.50 549 GLY A O 1
ATOM 4275 N N . GLU A 1 550 ? 15.309 -26.777 -16.596 1.00 90.38 550 GLU A N 1
ATOM 4276 C CA . GLU A 1 550 ? 15.135 -25.980 -17.816 1.00 90.38 550 GLU A CA 1
ATOM 4277 C C . GLU A 1 550 ? 15.851 -26.571 -19.050 1.00 90.38 550 GLU A C 1
ATOM 4279 O O . GLU A 1 550 ? 17.028 -26.963 -19.002 1.00 90.38 550 GLU A O 1
ATOM 4284 N N . VAL A 1 551 ? 15.157 -26.555 -20.193 1.00 93.69 551 VAL A N 1
ATOM 4285 C CA . VAL A 1 551 ? 15.732 -26.759 -21.532 1.00 93.69 551 VAL A CA 1
ATOM 4286 C C . VAL A 1 551 ? 15.513 -25.493 -22.357 1.00 93.69 551 VAL A C 1
ATOM 4288 O O . VAL A 1 551 ? 14.372 -25.123 -22.616 1.00 93.69 551 VAL A O 1
ATOM 4291 N N . THR A 1 552 ? 16.597 -24.881 -22.838 1.00 94.38 552 THR A N 1
ATOM 4292 C CA . THR A 1 552 ? 16.526 -23.693 -23.703 1.00 94.38 552 THR A CA 1
ATOM 4293 C C . THR A 1 552 ? 17.242 -23.936 -25.035 1.00 94.38 552 THR A C 1
ATOM 4295 O O . THR A 1 552 ? 18.441 -24.239 -25.070 1.00 94.38 552 THR A O 1
ATOM 4298 N N . LEU A 1 553 ? 16.537 -23.776 -26.158 1.00 96.31 553 LEU A N 1
ATOM 4299 C CA . LEU A 1 553 ? 17.067 -23.902 -27.521 1.00 96.31 553 LEU A CA 1
ATOM 4300 C C . LEU A 1 553 ? 17.078 -22.540 -28.225 1.00 96.31 553 LEU A C 1
ATOM 4302 O O . LEU A 1 553 ? 16.041 -21.952 -28.503 1.00 96.31 553 LEU A O 1
ATOM 4306 N N . VAL A 1 554 ? 18.263 -22.082 -28.622 1.00 95.62 554 VAL A N 1
ATOM 4307 C CA . VAL A 1 554 ? 18.456 -20.840 -29.381 1.00 95.62 554 VAL A CA 1
ATOM 4308 C C . VAL A 1 554 ? 18.867 -21.158 -30.816 1.00 95.62 554 VAL A C 1
ATOM 4310 O O . VAL A 1 554 ? 19.873 -21.841 -31.046 1.00 95.62 554 VAL A O 1
ATOM 4313 N N . ILE A 1 555 ? 18.125 -20.618 -31.784 1.00 97.25 555 ILE A N 1
ATOM 4314 C CA . ILE A 1 555 ? 18.388 -20.740 -33.222 1.00 97.25 555 ILE A CA 1
ATOM 4315 C C . ILE A 1 555 ? 18.535 -19.342 -33.832 1.00 97.25 555 ILE A C 1
ATOM 4317 O O . ILE A 1 555 ? 17.551 -18.631 -34.020 1.00 97.25 555 ILE A O 1
ATOM 4321 N N . ASP A 1 556 ? 19.760 -18.961 -34.186 1.00 96.12 556 ASP A N 1
ATOM 4322 C CA . ASP A 1 556 ? 20.062 -17.652 -34.781 1.00 96.12 556 ASP A CA 1
ATOM 4323 C C . ASP A 1 556 ? 19.988 -17.684 -36.319 1.00 96.12 556 ASP A C 1
ATOM 4325 O O . ASP A 1 556 ? 20.689 -18.465 -36.972 1.00 96.12 556 ASP A O 1
ATOM 4329 N N . GLY A 1 557 ? 19.186 -16.790 -36.902 1.00 94.56 557 GLY A N 1
ATOM 4330 C CA . GLY A 1 557 ? 19.135 -16.524 -38.340 1.00 94.56 557 GLY A CA 1
ATOM 4331 C C . GLY A 1 557 ? 17.960 -17.159 -39.087 1.00 94.56 557 GLY A C 1
ATOM 4332 O O . GLY A 1 557 ? 18.027 -17.273 -40.312 1.00 94.56 557 GLY A O 1
ATOM 4333 N N . ILE A 1 558 ? 16.900 -17.566 -38.385 1.00 96.94 558 ILE A N 1
ATOM 4334 C CA . ILE A 1 558 ? 15.655 -18.039 -39.008 1.00 96.94 558 ILE A CA 1
ATOM 4335 C C . ILE A 1 558 ? 14.977 -16.876 -39.731 1.00 96.94 558 ILE A C 1
ATOM 4337 O O . ILE A 1 558 ? 14.778 -15.821 -39.147 1.00 96.94 558 ILE A O 1
ATOM 4341 N N . GLU A 1 559 ? 14.586 -17.056 -40.991 1.00 97.38 559 GLU A N 1
ATOM 4342 C CA . GLU A 1 559 ? 13.735 -16.078 -41.678 1.00 97.38 559 GLU A CA 1
ATOM 4343 C C . GLU A 1 559 ? 12.275 -16.278 -41.255 1.00 97.38 559 GLU A C 1
ATOM 4345 O O . GLU A 1 559 ? 11.711 -17.355 -41.476 1.00 97.38 559 GLU A O 1
ATOM 4350 N N . ASN A 1 560 ? 11.675 -15.246 -40.660 1.00 96.38 560 ASN A N 1
ATOM 4351 C CA . ASN A 1 560 ? 10.284 -15.249 -40.215 1.00 96.38 560 ASN A CA 1
ATOM 4352 C C . ASN A 1 560 ? 9.285 -15.414 -41.377 1.00 96.38 560 ASN A C 1
ATOM 4354 O O . ASN A 1 560 ? 9.535 -14.922 -42.480 1.00 96.38 560 ASN A O 1
ATOM 4358 N N . PRO A 1 561 ? 8.108 -16.021 -41.131 1.00 95.25 561 PRO A N 1
ATOM 4359 C CA . PRO A 1 561 ? 7.018 -16.085 -42.103 1.00 95.25 561 PRO A CA 1
ATOM 4360 C C . PRO A 1 561 ? 6.382 -14.700 -42.360 1.00 95.25 561 PRO A C 1
ATOM 4362 O O . PRO A 1 561 ? 6.848 -13.667 -41.882 1.00 95.25 561 PRO A O 1
ATOM 4365 N N . ASP A 1 562 ? 5.303 -14.658 -43.148 1.00 94.88 562 ASP A N 1
ATOM 4366 C CA . ASP A 1 562 ? 4.499 -13.439 -43.317 1.00 94.88 562 ASP A CA 1
ATOM 4367 C C . ASP A 1 562 ? 3.846 -13.005 -41.990 1.00 94.88 562 ASP A C 1
ATOM 4369 O O . ASP A 1 562 ? 3.548 -13.843 -41.142 1.00 94.88 562 ASP A O 1
ATOM 4373 N N . ALA A 1 563 ? 3.559 -11.709 -41.838 1.00 92.25 563 ALA A N 1
ATOM 4374 C CA . ALA A 1 563 ? 2.957 -11.153 -40.624 1.00 92.25 563 ALA A CA 1
ATOM 4375 C C . ALA A 1 563 ? 1.635 -11.850 -40.243 1.00 92.25 563 ALA A C 1
ATOM 4377 O O . ALA A 1 563 ? 0.763 -12.071 -41.095 1.00 92.25 563 ALA A O 1
ATOM 4378 N N . GLY A 1 564 ? 1.479 -12.160 -38.957 1.00 88.62 564 GLY A N 1
ATOM 4379 C CA . GLY A 1 564 ? 0.336 -12.871 -38.394 1.00 88.62 564 GLY A CA 1
ATOM 4380 C C . GLY A 1 564 ? 0.695 -13.713 -37.169 1.00 88.62 564 GLY A C 1
ATOM 4381 O O . GLY A 1 564 ? 1.850 -13.775 -36.755 1.00 88.62 564 GLY A O 1
ATOM 4382 N N . GLU A 1 565 ? -0.323 -14.362 -36.608 1.00 89.06 565 GLU A N 1
ATOM 4383 C CA . GLU A 1 565 ? -0.185 -15.388 -35.570 1.00 89.06 565 GLU A CA 1
ATOM 4384 C C . GLU A 1 565 ? 0.175 -16.730 -36.210 1.00 89.06 565 GLU A C 1
ATOM 4386 O O . GLU A 1 565 ? -0.435 -17.150 -37.205 1.00 89.06 565 GLU A O 1
ATOM 4391 N N . HIS A 1 566 ? 1.157 -17.403 -35.624 1.00 92.06 566 HIS A N 1
ATOM 4392 C CA . HIS A 1 566 ? 1.709 -18.656 -36.112 1.00 92.06 566 HIS A CA 1
ATOM 4393 C C . HIS A 1 566 ? 1.869 -19.653 -34.978 1.00 92.06 566 HIS A C 1
ATOM 4395 O O . HIS A 1 566 ? 1.974 -19.269 -33.823 1.00 92.06 566 HIS A O 1
ATOM 4401 N N . VAL A 1 567 ? 1.926 -20.938 -35.328 1.00 92.44 567 VAL A N 1
ATOM 4402 C CA . VAL A 1 567 ? 2.200 -22.018 -34.375 1.00 92.44 567 VAL A CA 1
ATOM 4403 C C . VAL A 1 567 ? 3.412 -22.791 -34.860 1.00 92.44 567 VAL A C 1
ATOM 4405 O O . VAL A 1 567 ? 3.446 -23.212 -36.023 1.00 92.44 567 VAL A O 1
ATOM 4408 N N . ALA A 1 568 ? 4.386 -22.973 -33.981 1.00 95.38 568 ALA A N 1
ATOM 4409 C CA . ALA A 1 568 ? 5.518 -23.859 -34.189 1.00 95.38 568 ALA A CA 1
ATOM 4410 C C . ALA A 1 568 ? 5.478 -24.999 -33.168 1.00 95.38 568 ALA A C 1
ATOM 4412 O O . ALA A 1 568 ? 4.809 -24.897 -32.145 1.00 95.38 568 ALA A O 1
ATOM 4413 N N . THR A 1 569 ? 6.206 -26.072 -33.444 1.00 96.62 569 THR A N 1
ATOM 4414 C CA . THR A 1 569 ? 6.315 -27.227 -32.551 1.00 96.62 569 THR A CA 1
ATOM 4415 C C . THR A 1 569 ? 7.780 -27.492 -32.243 1.00 96.62 569 THR A C 1
ATOM 4417 O O . THR A 1 569 ? 8.589 -27.562 -33.175 1.00 96.62 569 THR A O 1
ATOM 4420 N N . GLU A 1 570 ? 8.098 -27.724 -30.975 1.00 96.94 570 GLU A N 1
ATOM 4421 C CA . GLU A 1 570 ? 9.355 -28.329 -30.533 1.00 96.94 570 GLU A CA 1
ATOM 4422 C C . GLU A 1 570 ? 9.092 -29.760 -30.052 1.00 96.94 570 GLU A C 1
ATOM 4424 O O . GLU A 1 570 ? 8.014 -30.097 -29.555 1.00 96.94 570 GLU A O 1
ATOM 4429 N N . THR A 1 571 ? 10.044 -30.663 -30.267 1.00 96.06 571 THR A N 1
ATOM 4430 C CA . THR A 1 571 ? 9.975 -32.035 -29.767 1.00 96.06 571 THR A CA 1
ATOM 4431 C C . THR A 1 571 ? 11.327 -32.500 -29.255 1.00 96.06 571 THR A C 1
ATOM 4433 O O . THR A 1 571 ? 12.285 -32.612 -30.018 1.00 96.06 571 THR A O 1
ATOM 4436 N N . LEU A 1 572 ? 11.381 -32.841 -27.972 1.00 96.88 572 LEU A N 1
ATOM 4437 C CA . LEU A 1 572 ? 12.511 -33.515 -27.346 1.00 96.88 572 LEU A CA 1
ATOM 4438 C C . LEU A 1 572 ? 12.388 -35.020 -27.598 1.00 96.88 572 LEU A C 1
ATOM 4440 O O . LEU A 1 572 ? 11.334 -35.609 -27.354 1.00 96.88 572 LEU A O 1
ATOM 4444 N N . THR A 1 573 ? 13.457 -35.657 -28.074 1.00 95.62 573 THR A N 1
ATOM 4445 C CA . THR A 1 573 ? 13.510 -37.110 -28.295 1.00 95.62 573 THR A CA 1
ATOM 4446 C C . THR A 1 573 ? 14.766 -37.697 -27.663 1.00 95.62 573 THR A C 1
ATOM 4448 O O . THR A 1 573 ? 15.872 -37.249 -27.957 1.00 95.62 573 THR A O 1
ATOM 4451 N N . GLY A 1 574 ? 14.610 -38.749 -26.863 1.00 94.12 574 GLY A N 1
ATOM 4452 C CA . GLY A 1 574 ? 15.705 -39.531 -26.290 1.00 94.12 574 GLY A CA 1
ATOM 4453 C C . GLY A 1 574 ? 15.167 -40.765 -25.569 1.00 94.12 574 GLY A C 1
ATOM 4454 O O . GLY A 1 574 ? 14.540 -41.622 -26.203 1.00 94.12 574 GLY A O 1
ATOM 4455 N N . ASP A 1 575 ? 15.383 -40.844 -24.256 1.00 92.75 575 ASP A N 1
ATOM 4456 C CA . ASP A 1 575 ? 14.786 -41.881 -23.402 1.00 92.75 575 ASP A CA 1
ATOM 4457 C C . ASP A 1 575 ? 13.254 -41.757 -23.301 1.00 92.75 575 ASP A C 1
ATOM 4459 O O . ASP A 1 575 ? 12.557 -42.779 -23.247 1.00 92.75 575 ASP A O 1
ATOM 4463 N N . ASP A 1 576 ? 12.740 -40.526 -23.376 1.00 92.31 576 ASP A N 1
ATOM 4464 C CA . ASP A 1 576 ? 11.323 -40.208 -23.548 1.00 92.31 576 ASP A CA 1
ATOM 4465 C C . ASP A 1 576 ? 11.082 -39.398 -24.838 1.00 92.31 576 ASP A C 1
ATOM 4467 O O . ASP A 1 576 ? 11.976 -39.180 -25.668 1.00 92.31 576 ASP A O 1
ATOM 4471 N N . THR A 1 577 ? 9.838 -39.003 -25.086 1.00 93.38 577 THR A N 1
ATOM 4472 C CA . THR A 1 577 ? 9.482 -38.065 -26.149 1.00 93.38 577 THR A CA 1
ATOM 4473 C C . THR A 1 577 ? 8.427 -37.093 -25.654 1.00 93.38 577 THR A C 1
ATOM 4475 O O . THR A 1 577 ? 7.310 -37.502 -25.332 1.00 93.38 577 THR A O 1
ATOM 4478 N N . TYR A 1 578 ? 8.762 -35.808 -25.694 1.00 93.44 578 TYR A N 1
ATOM 4479 C CA . TYR A 1 578 ? 7.874 -34.713 -25.323 1.00 93.44 578 TYR A CA 1
ATOM 4480 C C . TYR A 1 578 ? 7.749 -33.735 -26.487 1.00 93.44 578 TYR A C 1
ATOM 4482 O O . TYR A 1 578 ? 8.744 -33.418 -27.133 1.00 93.44 578 TYR A O 1
ATOM 4490 N N . SER A 1 579 ? 6.530 -33.283 -26.774 1.00 93.50 579 SER A N 1
ATOM 4491 C CA . SER A 1 579 ? 6.246 -32.333 -27.850 1.00 93.50 579 SER A CA 1
ATOM 4492 C C . SER A 1 579 ? 5.361 -31.219 -27.327 1.00 93.50 579 SER A C 1
ATOM 4494 O O . SER A 1 579 ? 4.343 -31.500 -26.691 1.00 93.50 579 SER A O 1
ATOM 4496 N N . VAL A 1 580 ? 5.693 -29.988 -27.696 1.00 91.44 580 VAL A N 1
ATOM 4497 C CA . VAL A 1 580 ? 4.933 -28.798 -27.328 1.00 91.44 580 VAL A CA 1
ATOM 4498 C C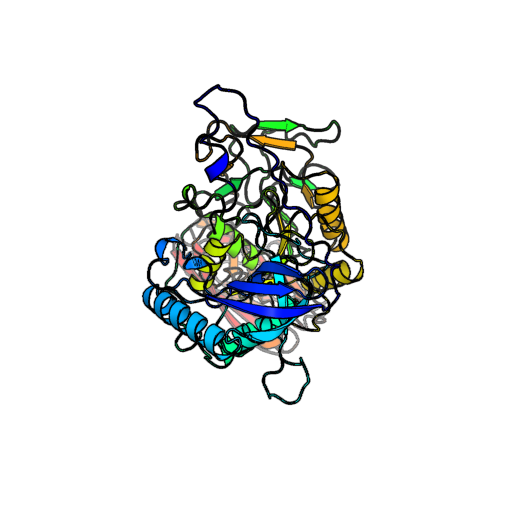 . VAL A 1 580 ? 4.710 -27.916 -28.550 1.00 91.44 580 VAL A C 1
ATOM 4500 O O . VAL A 1 580 ? 5.603 -27.743 -29.379 1.00 91.44 580 VAL A O 1
ATOM 4503 N N . ASP A 1 581 ? 3.491 -27.395 -28.671 1.00 92.31 581 ASP A N 1
ATOM 4504 C CA . ASP A 1 581 ? 3.134 -26.387 -29.665 1.00 92.31 581 ASP A CA 1
ATOM 4505 C C . ASP A 1 581 ? 3.187 -25.010 -28.990 1.00 92.31 581 ASP A C 1
ATOM 4507 O O . ASP A 1 581 ? 2.608 -24.833 -27.919 1.00 92.31 581 ASP A O 1
ATOM 4511 N N . ALA A 1 582 ? 3.843 -24.044 -29.629 1.00 89.06 582 ALA A N 1
ATOM 4512 C CA . ALA A 1 582 ? 3.947 -22.665 -29.165 1.00 89.06 582 ALA A CA 1
ATOM 4513 C C . ALA A 1 582 ? 3.355 -21.710 -30.206 1.00 89.06 582 ALA A C 1
ATOM 4515 O O . ALA A 1 582 ? 3.684 -21.789 -31.397 1.00 89.06 582 ALA A O 1
ATOM 4516 N N . GLU A 1 583 ? 2.474 -20.814 -29.760 1.00 88.75 583 GLU A N 1
ATOM 4517 C CA . GLU A 1 583 ? 1.994 -19.703 -30.580 1.00 88.75 583 GLU A CA 1
ATOM 4518 C C . GLU A 1 583 ? 3.006 -18.553 -30.515 1.00 88.75 583 GLU A C 1
ATOM 4520 O O . GLU A 1 583 ? 3.544 -18.270 -29.454 1.00 88.75 583 GLU A O 1
ATOM 4525 N N . TYR A 1 584 ? 3.276 -17.896 -31.643 1.00 87.25 584 TYR A N 1
ATOM 4526 C CA . TYR A 1 584 ? 4.142 -16.716 -31.697 1.00 87.25 584 TYR A CA 1
ATOM 4527 C C . TYR A 1 584 ? 3.644 -15.728 -32.759 1.00 87.25 584 TYR A C 1
ATOM 4529 O O . TYR A 1 584 ? 3.035 -16.112 -33.768 1.00 87.25 584 TYR A O 1
ATOM 4537 N N . VAL A 1 585 ? 3.885 -14.433 -32.535 1.00 85.44 585 VAL A N 1
ATOM 4538 C CA . VAL A 1 585 ? 3.372 -13.352 -33.391 1.00 85.44 585 VAL A CA 1
ATOM 4539 C C . VAL A 1 585 ? 4.487 -12.736 -34.225 1.00 85.44 585 VAL A C 1
ATOM 4541 O O . VAL A 1 585 ? 5.493 -12.264 -33.703 1.00 85.44 585 VAL A O 1
ATOM 4544 N N . VAL A 1 586 ? 4.259 -12.663 -35.535 1.00 89.19 586 VAL A N 1
ATOM 4545 C CA . VAL A 1 586 ? 5.144 -11.993 -36.493 1.00 89.19 586 VAL A CA 1
ATOM 4546 C C . VAL A 1 586 ? 4.496 -10.685 -36.959 1.00 89.19 586 VAL A C 1
ATOM 4548 O O . VAL A 1 586 ? 3.336 -10.681 -37.380 1.00 89.19 586 VAL A O 1
ATOM 4551 N N . LYS A 1 587 ? 5.233 -9.574 -36.871 1.00 85.00 587 LYS A N 1
ATOM 4552 C CA . LYS A 1 587 ? 4.771 -8.197 -37.116 1.00 85.00 587 LYS A CA 1
ATOM 4553 C C . LYS A 1 587 ? 4.892 -7.751 -38.574 1.00 85.00 587 LYS A C 1
ATOM 4555 O O . LYS A 1 587 ? 5.866 -8.135 -39.265 1.00 85.00 587 LYS A O 1
#